Protein AF-0000000066259030 (afdb_homodimer)

Organism: Akkermansia muciniphila (strain ATCC BAA-835 / DSM 22959 / JCM 33894 / BCRC 81048 / CCUG 64013 / CIP 107961 / Muc) (NCBI:txid349741)

Nearest PDB structures (foldseek):
  1vs3-assembly1_B  TM=8.715E-01  e=2.760E-26  Thermus thermophilus HB8
  2nr0-assembly1_B  TM=9.187E-01  e=4.427E-25  Escherichia coli K-12
  2nre-assembly1_A-2  TM=9.167E-01  e=3.529E-23  Escherichia coli K-12
  8q70-assembly1_A-2  TM=9.200E-01  e=1.550E-22  Pyrococcus furiosus
  4j37-assembly1_A  TM=7.284E-01  e=3.907E-19  Homo sapiens

pLDDT: mean 92.56, std 12.37, range [21.77, 98.88]

Secondary structure (DSSP, 8-state):
-EEEEEEEEE--TTSS-SS--TT--SHHHHHHHHHHHHHSS---EEESS-PPTT-EEEEEEEEEEE-TT----GGGHHHHHHTTS-TTEEEEEEEE--TT--TTTT--EEEEEEEEE--SS--GGGTTTSEE--S---HHHHHHHHHTT-EEEE-GGG----S---SSPPTTTTEEEEEEEEEEEETTEEEEEEEES---TTHHHHHHHHHHHHHHTSS-HHHHHHHHHS--TT--------GGGEEEEEEE--TTSS-------/-EEEEEEEEE--TTSS-SS--TT--SHHHHHHHHHHHHHSS---EEESS-PPTT-EEEEEEEEEEE-TT----GGGHHHHHHTTS-TTEEEEEEEE--TT--TTTT--EEEEEEEEE--SS--GGGTTTSEE--S---HHHHHHHHHTT-EEEE-GGG----S---SSPPTTTTEEEEEEEEEEEETTEEEEEEEES---TTHHHHHHHHHHHHHHTSS-HHHHHHHHHS--TT--------GGGEEEEEEE--TTSS-------

Structure (mmCIF, N/CA/C/O backbone):
data_AF-0000000066259030-model_v1
#
loop_
_entity.id
_entity.type
_entity.pdbx_description
1 polymer 'tRNA pseudouridine synthase A'
#
loop_
_atom_site.group_PDB
_atom_site.id
_atom_site.type_symbol
_atom_site.label_atom_id
_atom_site.label_alt_id
_atom_site.label_comp_id
_atom_site.label_asym_id
_atom_site.label_entity_id
_atom_site.label_seq_id
_atom_site.pdbx_PDB_ins_code
_atom_site.Cartn_x
_atom_site.Cartn_y
_atom_site.Cartn_z
_atom_site.occupancy
_atom_site.B_iso_or_equiv
_atom_site.auth_seq_id
_atom_site.auth_comp_id
_atom_site.auth_asym_id
_atom_site.auth_atom_id
_atom_site.pdbx_PDB_model_num
ATOM 1 N N . MET A 1 1 ? -22.547 -32.094 -0.496 1 82.06 1 MET A N 1
ATOM 2 C CA . MET A 1 1 ? -21.719 -30.906 -0.453 1 82.06 1 MET A CA 1
ATOM 3 C C . MET A 1 1 ? -21.609 -30.266 -1.833 1 82.06 1 MET A C 1
ATOM 5 O O . MET A 1 1 ? -21.656 -30.953 -2.85 1 82.06 1 MET A O 1
ATOM 9 N N . THR A 1 2 ? -21.812 -29 -1.878 1 89 2 THR A N 1
ATOM 10 C CA . THR A 1 2 ? 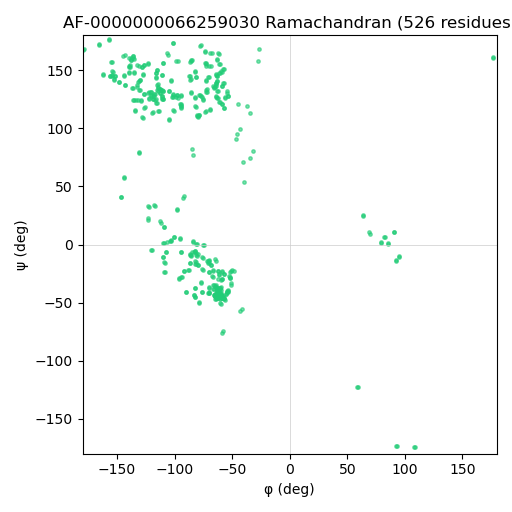-21.734 -28.25 -3.123 1 89 2 THR A CA 1
ATOM 11 C C . THR A 1 2 ? -20.391 -27.562 -3.27 1 89 2 THR A C 1
ATOM 13 O O . THR A 1 2 ? -19.922 -26.891 -2.342 1 89 2 THR A O 1
ATOM 16 N N . ARG A 1 3 ? -19.812 -27.875 -4.445 1 94.19 3 ARG A N 1
ATOM 17 C CA . ARG A 1 3 ? -18.5 -27.297 -4.711 1 94.19 3 ARG A CA 1
ATOM 18 C C . ARG A 1 3 ? -18.625 -25.844 -5.152 1 94.19 3 ARG A C 1
ATOM 20 O O . ARG A 1 3 ? -19.422 -25.516 -6.039 1 94.19 3 ARG A O 1
ATOM 27 N N . ILE A 1 4 ? -17.844 -25.031 -4.457 1 94.5 4 ILE A N 1
ATOM 28 C CA . ILE A 1 4 ? -17.844 -23.609 -4.777 1 94.5 4 ILE A CA 1
ATOM 29 C C . ILE A 1 4 ? -16.438 -23.156 -5.121 1 94.5 4 ILE A C 1
ATOM 31 O O . ILE A 1 4 ? -15.477 -23.484 -4.414 1 94.5 4 ILE A O 1
ATOM 35 N N . ARG A 1 5 ? -16.281 -22.453 -6.246 1 97 5 ARG A N 1
ATOM 36 C CA . ARG A 1 5 ? -15.031 -21.812 -6.633 1 97 5 ARG A CA 1
ATOM 37 C C . ARG A 1 5 ? -15.008 -20.344 -6.18 1 97 5 ARG A C 1
ATOM 39 O O . ARG A 1 5 ? -15.953 -19.594 -6.434 1 97 5 ARG A O 1
ATOM 46 N N . PHE A 1 6 ? -13.961 -20.031 -5.516 1 97.56 6 PHE A N 1
ATOM 47 C CA . PHE A 1 6 ? -13.797 -18.656 -5.027 1 97.56 6 PHE A CA 1
ATOM 48 C C . PHE A 1 6 ? -12.586 -18 -5.676 1 97.56 6 PHE A C 1
ATOM 50 O O . PHE A 1 6 ? -11.617 -18.672 -6.023 1 97.56 6 PHE A O 1
ATOM 57 N N . THR A 1 7 ? -12.656 -16.703 -5.887 1 98.62 7 THR A N 1
ATOM 58 C CA . THR A 1 7 ? -11.5 -15.867 -6.191 1 98.62 7 THR A CA 1
ATOM 59 C C . THR A 1 7 ? -11.18 -14.945 -5.016 1 98.62 7 THR A C 1
ATOM 61 O O . THR A 1 7 ? -12.07 -14.312 -4.453 1 98.62 7 THR A O 1
ATOM 64 N N . ALA A 1 8 ? -9.953 -14.906 -4.648 1 98.62 8 ALA A N 1
ATOM 65 C CA . ALA A 1 8 ? -9.531 -14.086 -3.514 1 98.62 8 ALA A CA 1
ATOM 66 C C . ALA A 1 8 ? -8.375 -13.172 -3.904 1 98.62 8 ALA A C 1
ATOM 68 O O . ALA A 1 8 ? -7.531 -13.531 -4.727 1 98.62 8 ALA A O 1
ATOM 69 N N . ALA A 1 9 ? -8.352 -12.008 -3.316 1 98.81 9 ALA A N 1
ATOM 70 C CA . ALA A 1 9 ? -7.23 -11.078 -3.344 1 98.81 9 ALA A CA 1
ATOM 71 C C . ALA A 1 9 ? -6.652 -10.867 -1.945 1 98.81 9 ALA A C 1
ATOM 73 O O . ALA A 1 9 ? -7.387 -10.898 -0.955 1 98.81 9 ALA A O 1
ATOM 74 N N . TYR A 1 10 ? -5.316 -10.719 -1.88 1 98.81 10 TYR A N 1
ATOM 75 C CA . TYR A 1 10 ? -4.754 -10.453 -0.561 1 98.81 10 TYR A CA 1
ATOM 76 C C . TYR A 1 10 ? -3.41 -9.742 -0.674 1 98.81 10 TYR A C 1
ATOM 78 O O . TYR A 1 10 ? -2.682 -9.93 -1.651 1 98.81 10 TYR A O 1
ATOM 86 N N . ASP A 1 11 ? -3.162 -8.852 0.279 1 98.38 11 ASP A N 1
ATOM 87 C CA . ASP A 1 11 ? -1.823 -8.383 0.627 1 98.38 11 ASP A CA 1
ATOM 88 C C . ASP A 1 11 ? -1.043 -9.461 1.378 1 98.38 11 ASP A C 1
ATOM 90 O O . ASP A 1 11 ? -1.377 -9.797 2.516 1 98.38 11 ASP A O 1
ATOM 94 N N . GLY A 1 12 ? -0.002 -9.945 0.782 1 98.19 12 GLY A N 1
ATOM 95 C CA . GLY A 1 12 ? 0.681 -11.109 1.325 1 98.19 12 GLY A CA 1
ATOM 96 C C . GLY A 1 12 ? 1.656 -10.758 2.436 1 98.19 12 GLY A C 1
ATOM 97 O O . GLY A 1 12 ? 2.145 -11.648 3.139 1 98.19 12 GLY A O 1
ATOM 98 N N . ARG A 1 13 ? 1.907 -9.508 2.752 1 96.69 13 ARG A N 1
ATOM 99 C CA . ARG A 1 13 ? 2.965 -9.055 3.648 1 96.69 13 ARG A CA 1
ATOM 100 C C . ARG A 1 13 ? 2.756 -9.594 5.059 1 96.69 13 ARG A C 1
ATOM 102 O O . ARG A 1 13 ? 3.701 -10.062 5.695 1 96.69 13 ARG A O 1
ATOM 109 N N . PRO A 1 14 ? 1.569 -9.633 5.562 1 96.12 14 PRO A N 1
ATOM 110 C CA . PRO A 1 14 ? 1.389 -10.07 6.945 1 96.12 14 PRO A CA 1
ATOM 111 C C . PRO A 1 14 ? 1.394 -11.594 7.086 1 96.12 14 PRO A C 1
ATOM 113 O O . PRO A 1 14 ? 1.289 -12.117 8.195 1 96.12 14 PRO A O 1
ATOM 116 N N . TYR A 1 15 ? 1.566 -12.328 6 1 97.5 15 TYR A N 1
ATOM 117 C CA . TYR A 1 15 ? 1.278 -13.758 6.066 1 97.5 15 TYR A CA 1
ATOM 118 C C . TYR A 1 15 ? 2.498 -14.578 5.672 1 97.5 15 TYR A C 1
ATOM 120 O O . TYR A 1 15 ? 3.328 -14.125 4.879 1 97.5 15 TYR A O 1
ATOM 128 N N . LEU A 1 16 ? 2.537 -15.812 6.156 1 97.12 16 LEU A N 1
ATOM 129 C CA . LEU A 1 16 ? 3.607 -16.766 5.871 1 97.12 16 LEU A CA 1
ATOM 130 C C . LEU A 1 16 ? 3.262 -17.625 4.664 1 97.12 16 LEU A C 1
ATOM 132 O O . LEU A 1 16 ? 3.383 -18.844 4.715 1 97.12 16 LEU A O 1
ATOM 136 N N . GLY A 1 17 ? 2.676 -16.938 3.611 1 97.12 17 GLY A N 1
ATOM 137 C CA . GLY A 1 17 ? 2.328 -17.641 2.385 1 97.12 17 GLY A CA 1
ATOM 138 C C . GLY A 1 17 ? 0.904 -18.156 2.383 1 97.12 17 GLY A C 1
ATOM 139 O O . GLY A 1 17 ? 0.11 -17.828 3.262 1 97.12 17 GLY A O 1
ATOM 140 N N . TRP A 1 18 ? 0.594 -18.906 1.371 1 97.62 18 TRP A N 1
ATOM 141 C CA . TRP A 1 18 ? -0.749 -19.453 1.191 1 97.62 18 TRP A CA 1
ATOM 142 C C . TRP A 1 18 ? -0.969 -20.656 2.086 1 97.62 18 TRP A C 1
ATOM 144 O O . TRP A 1 18 ? -1.943 -20.719 2.84 1 97.62 18 TRP A O 1
ATOM 154 N N . GLN A 1 19 ? -0.086 -21.609 2.08 1 94.94 19 GLN A N 1
ATOM 155 C CA . GLN A 1 19 ? -0.293 -22.953 2.596 1 94.94 19 GLN A CA 1
ATOM 156 C C . GLN A 1 19 ? -0.338 -22.969 4.121 1 94.94 19 GLN A C 1
ATOM 158 O O . GLN A 1 19 ? 0.537 -22.391 4.773 1 94.94 19 GLN A O 1
ATOM 163 N N . SER A 1 20 ? -1.312 -23.656 4.648 1 95 20 SER A N 1
ATOM 164 C CA . SER A 1 20 ? -1.488 -23.781 6.09 1 95 20 SER A CA 1
ATOM 165 C C . SER A 1 20 ? -0.246 -24.375 6.75 1 95 20 SER A C 1
ATOM 167 O O . SER A 1 20 ? 0.366 -25.297 6.219 1 95 20 SER A O 1
ATOM 169 N N . GLN A 1 21 ? 0.076 -23.812 7.887 1 89.94 21 GLN A N 1
ATOM 170 C CA . GLN A 1 21 ? 1.193 -24.234 8.719 1 89.94 21 GLN A CA 1
ATOM 171 C C . GLN A 1 21 ? 0.814 -24.219 10.195 1 89.94 21 GLN A C 1
ATOM 173 O O . GLN A 1 21 ? -0.16 -23.578 10.586 1 89.94 21 GLN A O 1
ATOM 178 N N . PRO A 1 22 ? 1.352 -24.969 11.125 1 86.56 22 PRO A N 1
ATOM 179 C CA . PRO A 1 22 ? 0.999 -25.031 12.547 1 86.56 22 PRO A CA 1
ATOM 180 C C . PRO A 1 22 ? 0.936 -23.656 13.203 1 86.56 22 PRO A C 1
ATOM 182 O O . PRO A 1 22 ? 0.134 -23.438 14.117 1 86.56 22 PRO A O 1
ATOM 185 N N . GLY A 1 23 ? 1.551 -22.625 12.711 1 85.44 23 GLY A N 1
ATOM 186 C CA . GLY A 1 23 ? 1.569 -21.281 13.289 1 85.44 23 GLY A CA 1
ATOM 187 C C . GLY A 1 23 ? 0.331 -20.484 12.953 1 85.44 23 GLY A C 1
ATOM 188 O O . GLY A 1 23 ? 0.053 -19.469 13.602 1 85.44 23 GLY A O 1
ATOM 189 N N . GLY A 1 24 ? -0.493 -20.969 12.078 1 86.25 24 GLY A N 1
ATOM 190 C CA . GLY A 1 24 ? -1.799 -20.406 11.781 1 86.25 24 GLY A CA 1
ATOM 191 C C . GLY A 1 24 ? -1.724 -19.016 11.195 1 86.25 24 GLY A C 1
ATOM 192 O O . GLY A 1 24 ? -2.654 -18.219 11.352 1 86.25 24 GLY A O 1
ATOM 193 N N . ARG A 1 25 ? -0.693 -18.547 10.562 1 94 25 ARG A N 1
ATOM 194 C CA . ARG A 1 25 ? -0.539 -17.188 10.062 1 94 25 ARG A CA 1
ATOM 195 C C . ARG A 1 25 ? -0.411 -17.172 8.547 1 94 25 ARG A C 1
ATOM 197 O O . ARG A 1 25 ? 0.343 -16.359 7.992 1 94 25 ARG A O 1
ATOM 204 N N . THR A 1 26 ? -1.132 -18.172 7.895 1 98.12 26 THR A N 1
ATOM 205 C CA . THR A 1 26 ? -1.132 -18.219 6.438 1 98.12 26 THR A CA 1
ATOM 206 C C . THR A 1 26 ? -2.469 -17.734 5.879 1 98.12 26 THR A C 1
ATOM 208 O O . THR A 1 26 ? -3.441 -17.594 6.625 1 98.12 26 THR A O 1
ATOM 211 N N . VAL A 1 27 ? -2.52 -17.406 4.621 1 98.5 27 VAL A N 1
ATOM 212 C CA . VAL A 1 27 ? -3.756 -16.969 3.979 1 98.5 27 VAL A CA 1
ATOM 213 C C . VAL A 1 27 ? -4.812 -18.078 4.094 1 98.5 27 VAL A C 1
ATOM 215 O O . VAL A 1 27 ? -5.969 -17.797 4.422 1 98.5 27 VAL A O 1
ATOM 218 N N . GLN A 1 28 ? -4.379 -19.328 3.836 1 98.31 28 GLN A N 1
ATOM 219 C CA . GLN A 1 28 ? -5.281 -20.469 3.936 1 98.31 28 GLN A CA 1
ATOM 220 C C . GLN A 1 28 ? -5.871 -20.578 5.34 1 98.31 28 GLN A C 1
ATOM 222 O O . GLN A 1 28 ? -7.07 -20.812 5.496 1 98.31 28 GLN A O 1
ATOM 227 N N . ASP A 1 29 ? -5.039 -20.453 6.363 1 97.94 29 ASP A N 1
ATOM 228 C CA . ASP A 1 29 ? -5.5 -20.547 7.746 1 97.94 29 ASP A CA 1
ATOM 229 C C . ASP A 1 29 ? -6.598 -19.516 8.023 1 97.94 29 ASP A C 1
ATOM 231 O O . ASP A 1 29 ? -7.625 -19.844 8.625 1 97.94 29 ASP A O 1
ATOM 235 N N . VAL A 1 30 ? -6.363 -18.312 7.59 1 97.94 30 VAL A N 1
ATOM 236 C CA . VAL A 1 30 ? -7.305 -17.219 7.836 1 97.94 30 VAL A CA 1
ATOM 237 C C . VAL A 1 30 ? -8.617 -17.5 7.098 1 97.94 30 VAL A C 1
ATOM 239 O O . VAL A 1 30 ? -9.695 -17.328 7.664 1 97.94 30 VAL A O 1
ATOM 242 N N . LEU A 1 31 ? -8.547 -17.953 5.879 1 98 31 LEU A N 1
ATOM 243 C CA . LEU A 1 31 ? -9.734 -18.266 5.086 1 98 31 LEU A CA 1
ATOM 244 C C . LEU A 1 31 ? -10.516 -19.422 5.711 1 98 31 LEU A C 1
ATOM 246 O O . LEU A 1 31 ? -11.734 -19.344 5.848 1 98 31 LEU A O 1
ATOM 250 N N . GLU A 1 32 ? -9.82 -20.453 6.074 1 97.38 32 GLU A N 1
ATOM 251 C CA . GLU A 1 32 ? -10.492 -21.625 6.656 1 97.38 32 GLU A CA 1
ATOM 252 C C . GLU A 1 32 ? -11.18 -21.25 7.969 1 97.38 32 GLU A C 1
ATOM 254 O O . GLU A 1 32 ? -12.258 -21.766 8.273 1 97.38 32 GLU A O 1
ATOM 259 N N . ARG A 1 33 ? -10.578 -20.422 8.727 1 96.5 33 ARG A N 1
ATOM 260 C CA . ARG A 1 33 ? -11.227 -19.953 9.945 1 96.5 33 ARG A CA 1
ATOM 261 C C . ARG A 1 33 ? -12.531 -19.219 9.617 1 96.5 33 ARG A C 1
ATOM 263 O O . ARG A 1 33 ? -13.531 -19.391 10.312 1 96.5 33 ARG A O 1
ATOM 270 N N . ALA A 1 34 ? -12.453 -18.391 8.594 1 96.19 34 ALA A N 1
ATOM 271 C CA . ALA A 1 34 ? -13.664 -17.672 8.18 1 96.19 34 ALA A CA 1
ATOM 272 C C . ALA A 1 34 ? -14.758 -18.656 7.758 1 96.19 34 ALA A C 1
ATOM 274 O O . ALA A 1 34 ? -15.922 -18.484 8.125 1 96.19 34 ALA A O 1
ATOM 275 N N . PHE A 1 35 ? -14.414 -19.688 7.008 1 93.88 35 PHE A N 1
ATOM 276 C CA . PHE A 1 35 ? -15.367 -20.703 6.57 1 93.88 35 PHE A CA 1
ATOM 277 C C . PHE A 1 35 ? -15.938 -21.469 7.758 1 93.88 35 PHE A C 1
ATOM 279 O O . PHE A 1 35 ? -17.141 -21.734 7.82 1 93.88 35 PHE A O 1
ATOM 286 N N . SER A 1 36 ? -15.031 -21.812 8.625 1 92.88 36 SER A N 1
ATOM 287 C CA . SER A 1 36 ? -15.469 -22.547 9.805 1 92.88 36 SER A CA 1
ATOM 288 C C . SER A 1 36 ? -16.469 -21.75 10.625 1 92.88 36 SER A C 1
ATOM 290 O O . SER A 1 36 ? -17.438 -22.297 11.156 1 92.88 36 SER A O 1
ATOM 292 N N . GLY A 1 37 ? -16.25 -20.469 10.711 1 90.94 37 GLY A N 1
ATOM 293 C CA . GLY A 1 37 ? -17.203 -19.594 11.383 1 90.94 37 GLY A CA 1
ATOM 294 C C . GLY A 1 37 ? -18.547 -19.531 10.695 1 90.94 37 GLY A C 1
ATOM 295 O O . GLY A 1 37 ? -19.578 -19.484 11.359 1 90.94 37 GLY A O 1
ATOM 296 N N . LEU A 1 38 ? -18.531 -19.562 9.445 1 88.44 38 LEU A N 1
ATOM 297 C CA . LEU A 1 38 ? -19.75 -19.469 8.656 1 88.44 38 LEU A CA 1
ATOM 298 C C . LEU A 1 38 ? -20.516 -20.781 8.672 1 88.44 38 LEU A C 1
ATOM 300 O O . LEU A 1 38 ? -21.75 -20.797 8.781 1 88.44 38 LEU A O 1
ATOM 304 N N . PHE A 1 39 ? -19.766 -21.906 8.578 1 86 39 PHE A N 1
ATOM 305 C CA . PHE A 1 39 ? -20.406 -23.219 8.445 1 86 39 PHE A CA 1
ATOM 306 C C . PHE A 1 39 ? -20.625 -23.844 9.812 1 86 39 PHE A C 1
ATOM 308 O O . PHE A 1 39 ? -21.438 -24.766 9.953 1 86 39 PHE A O 1
ATOM 315 N N . GLY A 1 40 ? -19.906 -23.469 10.805 1 87 40 GLY A N 1
ATOM 316 C CA . GLY A 1 40 ? -19.953 -24.078 12.117 1 87 40 GLY A CA 1
ATOM 317 C C . GLY A 1 40 ? -19.172 -25.391 12.195 1 87 40 GLY A C 1
ATOM 318 O O . GLY A 1 40 ? -19.25 -26.109 13.195 1 87 40 GLY A O 1
ATOM 319 N N . THR A 1 41 ? -18.562 -25.734 11.109 1 87.81 41 THR A N 1
ATOM 320 C CA . THR A 1 41 ? -17.719 -26.938 11.016 1 87.81 41 THR A CA 1
ATOM 321 C C . THR A 1 41 ? -16.438 -26.625 10.266 1 87.81 41 THR A C 1
ATOM 323 O O . THR A 1 41 ? -16.344 -25.625 9.539 1 87.81 41 THR A O 1
ATOM 326 N N . THR A 1 42 ? -15.531 -27.484 10.508 1 90.5 42 THR A N 1
ATOM 327 C CA . THR A 1 42 ? -14.258 -27.312 9.828 1 90.5 42 THR A CA 1
ATOM 328 C C . THR A 1 42 ? -14.422 -27.438 8.32 1 90.5 42 THR A C 1
ATOM 330 O O . THR A 1 42 ? -15.211 -28.25 7.844 1 90.5 42 THR A O 1
ATOM 333 N N . CYS A 1 43 ? -13.742 -26.625 7.531 1 91.44 43 CYS A N 1
ATOM 334 C CA . CYS A 1 43 ? -13.781 -26.625 6.074 1 91.44 43 CYS A CA 1
ATOM 335 C C . CYS A 1 43 ? -12.383 -26.531 5.484 1 91.44 43 CYS A C 1
ATOM 337 O O . CYS A 1 43 ? -11.648 -25.578 5.758 1 91.44 43 CYS A O 1
ATOM 339 N N . ARG A 1 44 ? -12.016 -27.562 4.816 1 94.06 44 ARG A N 1
ATOM 340 C CA . ARG A 1 44 ? -10.727 -27.531 4.125 1 94.06 44 ARG A CA 1
ATOM 341 C C . ARG A 1 44 ? -10.859 -26.891 2.748 1 94.06 44 ARG A C 1
ATOM 343 O O . ARG A 1 44 ? -11.789 -27.203 2 1 94.06 44 ARG A O 1
ATOM 350 N N . ILE A 1 45 ? -9.977 -25.953 2.449 1 97.12 45 ILE A N 1
ATOM 351 C CA . ILE A 1 45 ? -10.008 -25.328 1.13 1 97.12 45 ILE A CA 1
ATOM 352 C C . ILE A 1 45 ? -8.789 -25.766 0.322 1 97.12 45 ILE A C 1
ATOM 354 O O . ILE A 1 45 ? -7.785 -26.203 0.888 1 97.12 45 ILE A O 1
ATOM 358 N N . HIS A 1 46 ? -8.898 -25.703 -0.96 1 97.56 46 HIS A N 1
ATOM 359 C CA . HIS A 1 46 ? -7.836 -26.094 -1.879 1 97.56 46 HIS A CA 1
ATOM 360 C C . HIS A 1 46 ? -7.523 -24.969 -2.861 1 97.56 46 HIS A C 1
ATOM 362 O O . HIS A 1 46 ? -8.383 -24.578 -3.658 1 97.56 46 HIS A O 1
ATOM 368 N N . GLY A 1 47 ? -6.348 -24.469 -2.822 1 98 47 GLY A N 1
ATOM 369 C CA . GLY A 1 47 ? -5.941 -23.375 -3.684 1 98 47 GLY A CA 1
ATOM 370 C C . GLY A 1 47 ? -5.441 -23.844 -5.039 1 98 47 GLY A C 1
ATOM 371 O O . GLY A 1 47 ? -5.062 -25 -5.207 1 98 47 GLY A O 1
ATOM 372 N N . SER A 1 48 ? -5.508 -22.906 -5.988 1 98 48 SER A N 1
ATOM 373 C CA . SER A 1 48 ? -4.992 -23.203 -7.32 1 98 48 SER A CA 1
ATOM 374 C C . SER A 1 48 ? -3.471 -23.297 -7.316 1 98 48 SER A C 1
ATOM 376 O O . SER A 1 48 ? -2.879 -23.859 -8.242 1 98 48 SER A O 1
ATOM 378 N N . GLY A 1 49 ? -2.881 -22.703 -6.402 1 95 49 GLY A N 1
ATOM 379 C CA . GLY A 1 49 ? -1.441 -22.672 -6.203 1 95 49 GLY A CA 1
ATOM 380 C C . GLY A 1 49 ? -1.04 -22.156 -4.832 1 95 49 GLY A C 1
ATOM 381 O O . GLY A 1 49 ? -1.893 -21.734 -4.047 1 95 49 GLY A O 1
ATOM 382 N N . ARG A 1 50 ? 0.205 -22.234 -4.527 1 94.31 50 ARG A N 1
ATOM 383 C CA . ARG A 1 50 ? 0.75 -21.797 -3.246 1 94.31 50 ARG A CA 1
ATOM 384 C C . ARG A 1 50 ? 1.689 -20.609 -3.43 1 94.31 50 ARG A C 1
ATOM 386 O O . ARG A 1 50 ? 2.701 -20.719 -4.125 1 94.31 50 ARG A O 1
ATOM 393 N N . THR A 1 51 ? 1.311 -19.5 -2.896 1 97.19 51 THR A N 1
ATOM 394 C CA . THR A 1 51 ? 2.203 -18.344 -2.916 1 97.19 51 THR A CA 1
ATOM 395 C C . THR A 1 51 ? 3.143 -18.359 -1.714 1 97.19 51 THR A C 1
ATOM 397 O O . THR A 1 51 ? 2.746 -18.766 -0.616 1 97.19 51 THR A O 1
ATOM 400 N N . ASP A 1 52 ? 4.375 -17.906 -1.895 1 96.25 52 ASP A N 1
ATOM 401 C CA . ASP A 1 52 ? 5.363 -17.797 -0.826 1 96.25 52 ASP A CA 1
ATOM 402 C C . ASP A 1 52 ? 4.969 -16.734 0.187 1 96.25 52 ASP A C 1
ATOM 404 O O . ASP A 1 52 ? 4.082 -15.914 -0.076 1 96.25 52 ASP A O 1
ATOM 408 N N . ALA A 1 53 ? 5.66 -16.828 1.341 1 96.94 53 ALA A N 1
ATOM 409 C CA . ALA A 1 53 ? 5.523 -15.758 2.322 1 96.94 53 ALA A CA 1
ATOM 410 C C . ALA A 1 53 ? 5.82 -14.398 1.692 1 96.94 53 ALA A C 1
ATOM 412 O O . ALA A 1 53 ? 6.828 -14.234 1 1 96.94 53 ALA A O 1
ATOM 413 N N . GLY A 1 5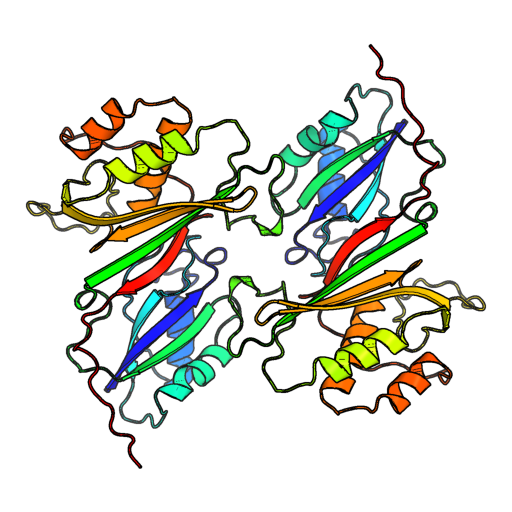4 ? 4.879 -13.492 1.879 1 97.69 54 GLY A N 1
ATOM 414 C CA . GLY A 1 54 ? 5.098 -12.133 1.407 1 97.69 54 GLY A CA 1
ATOM 415 C C . GLY A 1 54 ? 4.566 -11.898 0.006 1 97.69 54 GLY A C 1
ATOM 416 O O . GLY A 1 54 ? 4.477 -10.75 -0.444 1 97.69 54 GLY A O 1
ATOM 417 N N . VAL A 1 55 ? 4.223 -12.969 -0.729 1 98.75 55 VAL A N 1
ATOM 418 C CA . VAL A 1 55 ? 3.721 -12.836 -2.092 1 98.75 55 VAL A CA 1
ATOM 419 C C . VAL A 1 55 ? 2.232 -12.492 -2.061 1 98.75 55 VAL A C 1
ATOM 421 O O . VAL A 1 55 ? 1.496 -12.984 -1.198 1 98.75 55 VAL A O 1
ATOM 424 N N . HIS A 1 56 ? 1.801 -11.688 -2.967 1 98.81 56 HIS A N 1
ATOM 425 C CA . HIS A 1 56 ? 0.447 -11.141 -3.01 1 98.81 56 HIS A CA 1
ATOM 426 C C . HIS A 1 56 ? -0.409 -11.875 -4.035 1 98.81 56 HIS A C 1
ATOM 428 O O . HIS A 1 56 ? 0.096 -12.719 -4.785 1 98.81 56 HIS A O 1
ATOM 434 N N . ALA A 1 57 ? -1.704 -11.523 -4.031 1 98.88 57 ALA A N 1
ATOM 435 C CA . ALA A 1 57 ? -2.586 -12.023 -5.078 1 98.88 57 ALA A CA 1
ATOM 436 C C . ALA A 1 57 ? -3.75 -11.07 -5.324 1 98.88 57 ALA A C 1
ATOM 438 O O . ALA A 1 57 ? -4.297 -10.492 -4.383 1 98.88 57 ALA A O 1
ATOM 439 N N . LEU A 1 58 ? -4.109 -10.922 -6.547 1 98.5 58 LEU A N 1
ATOM 440 C CA . LEU A 1 58 ? -5.348 -10.258 -6.93 1 98.5 58 LEU A CA 1
ATOM 441 C C . LEU A 1 58 ? -6.367 -11.258 -7.461 1 98.5 58 LEU A C 1
ATOM 443 O O . LEU A 1 58 ? -7.562 -10.953 -7.539 1 98.5 58 LEU A O 1
ATOM 447 N N . GLY A 1 59 ? -5.836 -12.477 -7.789 1 98.56 59 GLY A N 1
ATOM 448 C CA . GLY A 1 59 ? -6.734 -13.453 -8.383 1 98.56 59 GLY A CA 1
ATOM 449 C C . GLY A 1 59 ? -6.402 -14.883 -7.996 1 98.56 59 GLY A C 1
ATOM 450 O O . GLY A 1 59 ? -6.336 -15.766 -8.852 1 98.56 59 GLY A O 1
ATOM 451 N N . GLN A 1 60 ? -6.066 -15.133 -6.77 1 98.81 60 GLN A N 1
ATOM 452 C CA . GLN A 1 60 ? -5.953 -16.516 -6.301 1 98.81 60 GLN A CA 1
ATOM 453 C C . GLN A 1 60 ? -7.305 -17.219 -6.348 1 98.81 60 GLN A C 1
ATOM 455 O O . GLN A 1 60 ? -8.336 -16.625 -6.039 1 98.81 60 GLN A O 1
ATOM 460 N N . VAL A 1 61 ? -7.309 -18.438 -6.812 1 98.75 61 VAL A N 1
ATOM 461 C CA . VAL A 1 61 ? -8.547 -19.219 -6.855 1 98.75 61 VAL A CA 1
ATOM 462 C C . VAL A 1 61 ? -8.445 -20.406 -5.906 1 98.75 61 VAL A C 1
ATOM 464 O O . VAL A 1 61 ? -7.391 -21.047 -5.812 1 98.75 61 VAL A O 1
ATOM 467 N N . PHE A 1 62 ? -9.461 -20.641 -5.246 1 98.56 62 PHE A N 1
ATOM 468 C CA . PHE A 1 62 ? -9.57 -21.844 -4.422 1 98.56 62 PHE A CA 1
ATOM 469 C C . PHE A 1 62 ? -11 -22.375 -4.434 1 98.56 62 PHE A C 1
ATOM 471 O O . PHE A 1 62 ? -11.914 -21.719 -4.938 1 98.56 62 PHE A O 1
ATOM 478 N N . HIS A 1 63 ? -11.148 -23.609 -4.043 1 97.38 63 HIS A N 1
ATOM 479 C CA . HIS A 1 63 ? -12.5 -24.156 -3.918 1 97.38 63 HIS A CA 1
ATOM 480 C C . HIS A 1 63 ? -12.727 -24.75 -2.533 1 97.38 63 HIS A C 1
ATOM 482 O O . HIS A 1 63 ? -11.773 -25.062 -1.819 1 97.38 63 HIS A O 1
ATOM 488 N N . ALA A 1 64 ? -13.898 -24.766 -2.195 1 95.31 64 ALA A N 1
ATOM 489 C CA . ALA A 1 64 ? -14.391 -25.359 -0.954 1 95.31 64 ALA A CA 1
ATOM 490 C C . ALA A 1 64 ? -15.703 -26.094 -1.183 1 95.31 64 ALA A C 1
ATOM 492 O O . ALA A 1 64 ? -16.422 -25.828 -2.152 1 95.31 64 ALA A O 1
ATOM 493 N N . ASP A 1 65 ? -15.898 -27.047 -0.346 1 92.75 65 ASP A N 1
ATOM 494 C CA . ASP A 1 65 ? -17.172 -27.766 -0.358 1 92.75 65 ASP A CA 1
ATOM 495 C C . ASP A 1 65 ? -18.094 -27.266 0.764 1 92.75 65 ASP A C 1
ATOM 497 O O . ASP A 1 65 ? -17.75 -27.391 1.943 1 92.75 65 ASP A O 1
ATOM 501 N N . ALA A 1 66 ? -19.156 -26.688 0.314 1 87.75 66 ALA A N 1
ATOM 502 C CA . ALA A 1 66 ? -20.109 -26.172 1.291 1 87.75 66 ALA A CA 1
ATOM 503 C C . ALA A 1 66 ? -21.094 -27.266 1.722 1 87.75 66 ALA A C 1
ATOM 505 O O . ALA A 1 66 ? -21.516 -28.078 0.901 1 87.75 66 ALA A O 1
ATOM 506 N N . PRO A 1 67 ? -21.391 -27.188 3.039 1 85.06 67 PRO A N 1
ATOM 507 C CA . PRO A 1 67 ? -22.422 -28.125 3.473 1 85.06 67 PRO A CA 1
ATOM 508 C C . PRO A 1 67 ? -23.766 -27.906 2.756 1 85.06 67 PRO A C 1
ATOM 510 O O . PRO A 1 67 ? -24.094 -26.781 2.395 1 85.06 67 PRO A O 1
ATOM 513 N N . ASP A 1 68 ? -24.516 -28.969 2.535 1 78.06 68 ASP A N 1
ATOM 514 C CA . ASP A 1 68 ? -25.781 -28.938 1.813 1 78.06 68 ASP A CA 1
ATOM 515 C C . ASP A 1 68 ? -26.828 -28.109 2.564 1 78.06 68 ASP A C 1
ATOM 517 O O . ASP A 1 68 ? -27.828 -27.672 1.982 1 78.06 68 ASP A O 1
ATOM 521 N N . THR A 1 69 ? -26.594 -27.797 3.707 1 74.75 69 THR A N 1
ATOM 522 C CA . THR A 1 69 ? -27.562 -27.078 4.527 1 74.75 69 THR A CA 1
ATOM 523 C C . THR A 1 69 ? -27.516 -25.578 4.219 1 74.75 69 THR A C 1
ATOM 525 O O . THR A 1 69 ? -28.422 -24.844 4.59 1 74.75 69 THR A O 1
ATOM 528 N N . HIS A 1 70 ? -26.531 -25.25 3.424 1 72.69 70 HIS A N 1
ATOM 529 C CA . HIS A 1 70 ? -26.422 -23.812 3.203 1 72.69 70 HIS A CA 1
ATOM 530 C C . HIS A 1 70 ? -27.391 -23.344 2.133 1 72.69 70 HIS A C 1
ATOM 532 O O . HIS A 1 70 ? -27.766 -24.109 1.237 1 72.69 70 HIS A O 1
ATOM 538 N N . ARG A 1 71 ? -27.875 -22.156 2.221 1 75.75 71 ARG A N 1
ATOM 539 C CA . ARG A 1 71 ? -28.797 -21.578 1.246 1 75.75 71 ARG A CA 1
ATOM 540 C C . ARG A 1 71 ? -28.234 -20.281 0.683 1 75.75 71 ARG A C 1
ATOM 542 O O . ARG A 1 71 ? -28.984 -19.438 0.183 1 75.75 71 ARG A O 1
ATOM 549 N N . ILE A 1 72 ? -26.938 -20.156 0.775 1 80.19 72 ILE A N 1
ATOM 550 C CA . ILE A 1 72 ? -26.359 -18.875 0.36 1 80.19 72 ILE A CA 1
ATOM 551 C C . ILE A 1 72 ? -26.188 -18.859 -1.156 1 80.19 72 ILE A C 1
ATOM 553 O O . ILE A 1 72 ? -25.531 -19.75 -1.72 1 80.19 72 ILE A O 1
ATOM 557 N N . PRO A 1 73 ? -26.875 -17.906 -1.786 1 84.25 73 PRO A N 1
ATOM 558 C CA . PRO A 1 73 ? -26.594 -17.734 -3.211 1 84.25 73 PRO A CA 1
ATOM 559 C C . PRO A 1 73 ? -25.125 -17.375 -3.475 1 84.25 73 PRO A C 1
ATOM 561 O O . PRO A 1 73 ? -24.484 -16.734 -2.637 1 84.25 73 PRO A O 1
ATOM 564 N N . ALA A 1 74 ? -24.641 -17.828 -4.672 1 80.81 74 ALA A N 1
ATOM 565 C CA . ALA A 1 74 ? -23.219 -17.703 -5.004 1 80.81 74 ALA A CA 1
ATOM 566 C C . ALA A 1 74 ? -22.75 -16.25 -4.871 1 80.81 74 ALA A C 1
ATOM 568 O O . ALA A 1 74 ? -21.656 -15.992 -4.355 1 80.81 74 ALA A O 1
ATOM 569 N N . ASP A 1 75 ? -23.562 -15.328 -5.312 1 85.94 75 ASP A N 1
ATOM 570 C CA . ASP A 1 75 ? -23.156 -13.922 -5.395 1 85.94 75 ASP A CA 1
ATOM 571 C C . ASP A 1 75 ? -23.141 -13.273 -4.012 1 85.94 75 ASP A C 1
ATOM 573 O O . ASP A 1 75 ? -22.719 -12.125 -3.865 1 85.94 75 ASP A O 1
ATOM 577 N N . LYS A 1 76 ? -23.484 -14.039 -3.004 1 91.38 76 LYS A N 1
ATOM 578 C CA . LYS A 1 76 ? -23.516 -13.484 -1.653 1 91.38 76 LYS A CA 1
ATOM 579 C C . LYS A 1 76 ? -22.359 -13.992 -0.812 1 91.38 76 LYS A C 1
ATOM 581 O O . LYS A 1 76 ? -22.109 -13.492 0.289 1 91.38 76 LYS A O 1
ATOM 586 N N . TRP A 1 77 ? -21.625 -14.922 -1.393 1 91.62 77 TRP A N 1
ATOM 587 C CA . TRP A 1 77 ? -20.531 -15.531 -0.652 1 91.62 77 TRP A CA 1
ATOM 588 C C . TRP A 1 77 ? -19.453 -14.492 -0.324 1 91.62 77 TRP A C 1
ATOM 590 O O . TRP A 1 77 ? -18.969 -14.438 0.805 1 91.62 77 TRP A O 1
ATOM 600 N N . PRO A 1 78 ? -19.141 -13.648 -1.275 1 95.44 78 PRO A N 1
ATOM 601 C CA . PRO A 1 78 ? -18.109 -12.648 -0.96 1 95.44 78 PRO A CA 1
ATOM 602 C C . PRO A 1 78 ? -18.5 -11.773 0.229 1 95.44 78 PRO A C 1
ATOM 604 O O . PRO A 1 78 ? -17.688 -11.562 1.135 1 95.44 78 PRO A O 1
ATOM 607 N N . ALA A 1 79 ? -19.688 -11.344 0.24 1 94.25 79 ALA A N 1
ATOM 608 C CA . ALA A 1 79 ? -20.141 -10.5 1.345 1 94.25 79 ALA A CA 1
ATOM 609 C C . ALA A 1 79 ? -20.109 -11.266 2.666 1 94.25 79 ALA A C 1
ATOM 611 O O . ALA A 1 79 ? -19.656 -10.742 3.682 1 94.25 79 ALA A O 1
ATOM 612 N N . ALA A 1 80 ? -20.594 -12.469 2.621 1 93.75 80 ALA A N 1
ATOM 613 C CA . ALA A 1 80 ? -20.672 -13.297 3.82 1 93.75 80 ALA A CA 1
ATOM 614 C C . ALA A 1 80 ? -19.281 -13.562 4.402 1 93.75 80 ALA A C 1
ATOM 616 O O . ALA A 1 80 ? -19.094 -13.508 5.617 1 93.75 80 ALA A O 1
ATOM 617 N N . LEU A 1 81 ? -18.328 -13.82 3.576 1 95.94 81 LEU A N 1
ATOM 618 C CA . LEU A 1 81 ? -17 -14.172 4.031 1 95.94 81 LEU A CA 1
ATOM 619 C C . LEU A 1 81 ? -16.188 -12.922 4.383 1 95.94 81 LEU A C 1
ATOM 621 O O . LEU A 1 81 ? -15.43 -12.914 5.352 1 95.94 81 LEU A O 1
ATOM 625 N N . ASN A 1 82 ? -16.344 -11.875 3.643 1 97.19 82 ASN A N 1
ATOM 626 C CA . ASN A 1 82 ? -15.531 -10.68 3.809 1 97.19 82 ASN A CA 1
ATOM 627 C C . ASN A 1 82 ? -15.812 -9.992 5.141 1 97.19 82 ASN A C 1
ATOM 629 O O . ASN A 1 82 ? -14.977 -9.242 5.648 1 97.19 82 ASN A O 1
ATOM 633 N N . THR A 1 83 ? -16.922 -10.211 5.73 1 95 83 THR A N 1
ATOM 634 C CA . THR A 1 83 ? -17.203 -9.68 7.059 1 95 83 THR A CA 1
ATOM 635 C C . THR A 1 83 ? -16.375 -10.391 8.117 1 95 83 THR A C 1
ATOM 637 O O . THR A 1 83 ? -16.25 -9.906 9.242 1 95 83 THR A O 1
ATOM 640 N N . ARG A 1 84 ? -15.836 -11.508 7.762 1 96.06 84 ARG A N 1
ATOM 641 C CA . ARG A 1 84 ? -15.086 -12.328 8.703 1 96.06 84 ARG A CA 1
ATOM 642 C C . ARG A 1 84 ? -13.594 -12.312 8.383 1 96.06 84 ARG A C 1
ATOM 644 O O . ARG A 1 84 ? -12.805 -13.008 9.031 1 96.06 84 ARG A O 1
ATOM 651 N N . LEU A 1 85 ? -13.266 -11.617 7.43 1 98 85 LEU A N 1
ATOM 652 C CA . LEU A 1 85 ? -11.875 -11.578 6.977 1 98 85 LEU A CA 1
ATOM 653 C C . LEU A 1 85 ? -11.25 -10.219 7.27 1 98 85 LEU A C 1
ATOM 655 O O . LEU A 1 85 ? -11.93 -9.195 7.25 1 98 85 LEU A O 1
ATOM 659 N N . PRO A 1 86 ? -9.93 -10.25 7.582 1 97.38 86 PRO A N 1
ATOM 660 C CA . PRO A 1 86 ? -9.258 -8.945 7.633 1 97.38 86 PRO A CA 1
ATOM 661 C C . PRO A 1 86 ? -9.281 -8.219 6.293 1 97.38 86 PRO A C 1
ATOM 663 O O . PRO A 1 86 ? -9.484 -8.844 5.246 1 97.38 86 PRO A O 1
ATOM 666 N N . ARG A 1 87 ? -9 -6.918 6.312 1 97.19 87 ARG A N 1
ATOM 667 C CA . ARG A 1 87 ? -9.086 -6.09 5.113 1 97.19 87 ARG A CA 1
ATOM 668 C C . ARG A 1 87 ? -7.969 -6.441 4.133 1 97.19 87 ARG A C 1
ATOM 670 O O . ARG A 1 87 ? -8.031 -6.066 2.959 1 97.19 87 ARG A O 1
ATOM 677 N N . THR A 1 88 ? -6.996 -7.168 4.586 1 98.12 88 THR A N 1
ATOM 678 C CA . THR A 1 88 ? -5.859 -7.527 3.748 1 98.12 88 THR A CA 1
ATOM 679 C C . THR A 1 88 ? -6.16 -8.789 2.943 1 98.12 88 THR A C 1
ATOM 681 O O . THR A 1 88 ? -5.359 -9.203 2.1 1 98.12 88 THR A O 1
ATOM 684 N N . ILE A 1 89 ? -7.223 -9.484 3.199 1 98.69 89 ILE A N 1
ATOM 685 C CA . ILE A 1 89 ? -7.719 -10.609 2.422 1 98.69 89 ILE A CA 1
ATOM 686 C C . ILE A 1 89 ? -9.18 -10.375 2.035 1 98.69 89 ILE A C 1
ATOM 688 O O . ILE A 1 89 ? -10.008 -10.07 2.891 1 98.69 89 ILE A O 1
ATOM 692 N N . ARG A 1 90 ? -9.5 -10.523 0.765 1 98.62 90 ARG A N 1
ATOM 693 C CA . ARG A 1 90 ? -10.859 -10.305 0.281 1 98.62 90 ARG A CA 1
ATOM 694 C C . ARG A 1 90 ? -11.281 -11.398 -0.695 1 98.62 90 ARG A C 1
ATOM 696 O O . ARG A 1 90 ? -10.5 -11.797 -1.558 1 98.62 90 ARG A O 1
ATOM 703 N N . ILE A 1 91 ? -12.477 -11.883 -0.503 1 98.38 91 ILE A N 1
ATOM 704 C CA . ILE A 1 91 ? -13.125 -12.672 -1.541 1 98.38 91 ILE A CA 1
ATOM 705 C C . ILE A 1 91 ? -13.766 -11.75 -2.57 1 98.38 91 ILE A C 1
ATOM 707 O O . ILE A 1 91 ? -14.562 -10.875 -2.219 1 98.38 91 ILE A O 1
ATOM 711 N N . THR A 1 92 ? -13.445 -11.961 -3.803 1 98 92 THR A N 1
ATOM 712 C CA . THR A 1 92 ? -13.93 -11.023 -4.816 1 98 92 THR A CA 1
ATOM 713 C C . THR A 1 92 ? -14.992 -11.68 -5.688 1 98 92 THR A C 1
ATOM 715 O O . THR A 1 92 ? -15.773 -10.992 -6.352 1 98 92 THR A O 1
ATOM 718 N N . HIS A 1 93 ? -14.992 -12.992 -5.777 1 97.19 93 HIS A N 1
ATOM 719 C CA . HIS A 1 93 ? -15.945 -13.711 -6.613 1 97.19 93 HIS A CA 1
ATOM 720 C C . HIS A 1 93 ? -16.188 -15.117 -6.078 1 97.19 93 HIS A C 1
ATOM 722 O O . HIS A 1 93 ? -15.312 -15.711 -5.441 1 97.19 93 HIS A O 1
ATOM 728 N N . ALA A 1 94 ? -17.375 -15.617 -6.285 1 96.44 94 ALA A N 1
ATOM 729 C CA . ALA A 1 94 ? -17.734 -17 -5.969 1 96.44 94 ALA A CA 1
ATOM 730 C C . ALA A 1 94 ? -18.703 -17.562 -7 1 96.44 94 ALA A C 1
ATOM 732 O O . ALA A 1 94 ? -19.578 -16.844 -7.504 1 96.44 94 ALA A O 1
ATOM 733 N N . GLU A 1 95 ? -18.562 -18.797 -7.27 1 94.94 95 GLU A N 1
ATOM 734 C CA . GLU A 1 95 ? -19.5 -19.469 -8.172 1 94.94 95 GLU A CA 1
ATOM 735 C C . GLU A 1 95 ? -19.578 -20.969 -7.891 1 94.94 95 GLU A C 1
ATOM 737 O O . GLU A 1 95 ? -18.578 -21.578 -7.512 1 94.94 95 GLU A O 1
ATOM 742 N N . TYR A 1 96 ? -20.75 -21.516 -8.055 1 93.5 96 TYR A N 1
ATOM 743 C CA . TYR A 1 96 ? -20.891 -22.953 -7.961 1 93.5 96 TYR A CA 1
ATOM 744 C C . TYR A 1 96 ? -20.297 -23.641 -9.18 1 93.5 96 TYR A C 1
ATOM 746 O O . TYR A 1 96 ? -20.438 -23.172 -10.305 1 93.5 96 TYR A O 1
ATOM 754 N N . VAL A 1 97 ? -19.656 -24.766 -8.969 1 94.12 97 VAL A N 1
ATOM 755 C CA . VAL A 1 97 ? -18.969 -25.484 -10.039 1 94.12 97 VAL A CA 1
ATOM 756 C C . VAL A 1 97 ? -19.266 -26.984 -9.922 1 94.12 97 VAL A C 1
ATOM 758 O O . VAL A 1 97 ? -19.75 -27.453 -8.891 1 94.12 97 VAL A O 1
ATOM 761 N N . PRO A 1 98 ? -19.047 -27.766 -10.992 1 93.69 98 PRO A N 1
ATOM 762 C CA . PRO A 1 98 ? -19.25 -29.203 -10.922 1 93.69 98 PRO A CA 1
ATOM 763 C C . PRO A 1 98 ? -18.406 -29.875 -9.836 1 93.69 98 PRO A C 1
ATOM 765 O O . PRO A 1 98 ? -17.312 -29.391 -9.516 1 93.69 98 PRO A O 1
ATOM 768 N N . PRO A 1 99 ? -18.891 -30.969 -9.289 1 92.94 99 PRO A N 1
ATOM 769 C CA . PRO A 1 99 ? -18.172 -31.656 -8.203 1 92.94 99 PRO A CA 1
ATOM 770 C C . PRO A 1 99 ? -16.766 -32.094 -8.602 1 92.94 99 PRO A C 1
ATOM 772 O O . PRO A 1 99 ? -15.906 -32.25 -7.742 1 92.94 99 PRO A O 1
ATOM 775 N N . GLY A 1 100 ? -16.531 -32.25 -9.852 1 94.19 100 GLY A N 1
ATOM 776 C CA . GLY A 1 100 ? -15.242 -32.719 -10.336 1 94.19 100 GLY A CA 1
ATOM 777 C C . GLY A 1 100 ? -14.234 -31.578 -10.484 1 94.19 100 GLY A C 1
ATOM 778 O O . GLY A 1 100 ? -13.055 -31.828 -10.727 1 94.19 100 GLY A O 1
ATOM 779 N N . PHE A 1 101 ? -14.719 -30.375 -10.289 1 96.06 101 PHE A N 1
ATOM 780 C CA . PHE A 1 101 ? -13.836 -29.219 -10.391 1 96.06 101 PHE A CA 1
ATOM 781 C C . PHE A 1 101 ? -12.781 -29.25 -9.289 1 96.06 101 PHE A C 1
ATOM 783 O O . PHE A 1 101 ? -13.102 -29.5 -8.125 1 96.06 101 PHE A O 1
ATOM 790 N N . HIS A 1 102 ? -11.523 -28.969 -9.617 1 97.62 102 HIS A N 1
ATOM 791 C CA . HIS A 1 102 ? -10.43 -28.781 -8.672 1 97.62 102 HIS A CA 1
ATOM 792 C C . HIS A 1 102 ? -9.617 -27.531 -9.016 1 97.62 102 HIS A C 1
ATOM 794 O O . HIS A 1 102 ? -9.078 -27.422 -10.117 1 97.62 102 HIS A O 1
ATOM 800 N N . ALA A 1 103 ? -9.492 -26.656 -8.07 1 97.88 103 ALA A N 1
ATOM 801 C CA . ALA A 1 103 ? -8.891 -25.344 -8.305 1 97.88 103 ALA A CA 1
ATOM 802 C C . ALA A 1 103 ? -7.508 -25.484 -8.93 1 97.88 103 ALA A C 1
ATOM 804 O O . ALA A 1 103 ? -7.137 -24.719 -9.82 1 97.88 103 ALA A O 1
ATOM 805 N N . ARG A 1 104 ? -6.73 -26.438 -8.5 1 96.19 104 ARG A N 1
ATOM 806 C CA . ARG A 1 104 ? -5.359 -26.609 -8.969 1 96.19 104 ARG A CA 1
ATOM 807 C C . ARG A 1 104 ? -5.32 -27.359 -10.297 1 96.19 104 ARG A C 1
ATOM 809 O O . ARG A 1 104 ? -4.699 -26.906 -11.258 1 96.19 104 ARG A O 1
ATOM 816 N N . PHE A 1 105 ? -6.109 -28.453 -10.375 1 95.56 105 PHE A N 1
ATOM 817 C CA . PHE A 1 105 ? -5.938 -29.406 -11.469 1 95.56 105 PHE A CA 1
ATOM 818 C C . PHE A 1 105 ? -6.773 -29 -12.68 1 95.56 105 PHE A C 1
ATOM 820 O O . PHE A 1 105 ? -6.504 -29.422 -13.805 1 95.56 105 PHE A O 1
ATOM 827 N N . SER A 1 106 ? -7.797 -28.203 -12.438 1 96.94 106 SER A N 1
ATOM 828 C CA . SER A 1 106 ? -8.641 -27.75 -13.539 1 96.94 106 SER A CA 1
ATOM 829 C C . SER A 1 106 ? -8.078 -26.484 -14.18 1 96.94 106 SER A C 1
ATOM 831 O O . SER A 1 106 ? -8.578 -26.047 -15.219 1 96.94 106 SER A O 1
ATOM 833 N N . ALA A 1 107 ? -7.055 -25.922 -13.547 1 97.25 107 ALA A N 1
ATOM 834 C CA . ALA A 1 107 ? -6.469 -24.688 -14.07 1 97.25 107 ALA A CA 1
ATOM 835 C C . ALA A 1 107 ? -5.699 -24.953 -15.359 1 97.25 107 ALA A C 1
ATOM 837 O O . ALA A 1 107 ? -5.051 -26 -15.5 1 97.25 107 ALA A O 1
ATOM 838 N N . THR A 1 108 ? -5.773 -24 -16.266 1 97 108 THR A N 1
ATOM 839 C CA . THR A 1 108 ? -5.062 -24.141 -17.531 1 97 108 THR A CA 1
ATOM 840 C C . THR A 1 108 ? -3.893 -23.156 -17.609 1 97 108 THR A C 1
ATOM 842 O O . THR A 1 108 ? -3.068 -23.234 -18.531 1 97 108 THR A O 1
ATOM 845 N N . GLY A 1 109 ? -3.846 -22.266 -16.719 1 97.75 109 GLY A N 1
ATOM 846 C CA . GLY A 1 109 ? -2.754 -21.312 -16.703 1 97.75 109 GLY A CA 1
ATOM 847 C C . GLY A 1 109 ? -2.826 -20.328 -15.555 1 97.75 109 GLY A C 1
ATOM 848 O O . GLY A 1 109 ? -3.83 -20.266 -14.844 1 97.75 109 GLY A O 1
ATOM 849 N N . LYS A 1 110 ? -1.767 -19.641 -15.375 1 98.44 110 LYS A N 1
ATOM 850 C CA . LYS A 1 110 ? -1.665 -18.578 -14.375 1 98.44 110 LYS A CA 1
ATOM 851 C C . LYS A 1 110 ? -0.892 -17.375 -14.922 1 98.44 110 LYS A C 1
ATOM 853 O O . LYS A 1 110 ? -0.004 -17.531 -15.766 1 98.44 110 LYS A O 1
ATOM 858 N N . THR A 1 111 ? -1.251 -16.234 -14.469 1 98.88 111 THR A N 1
ATOM 859 C CA . THR A 1 111 ? -0.539 -15 -14.789 1 98.88 111 THR A CA 1
ATOM 860 C C . THR A 1 111 ? 0.012 -14.359 -13.523 1 98.88 111 THR A C 1
ATOM 862 O O . THR A 1 111 ? -0.726 -14.141 -12.555 1 98.88 111 THR A O 1
ATOM 865 N N . TYR A 1 112 ? 1.295 -14.117 -13.539 1 98.88 112 TYR A N 1
ATOM 866 C CA . TYR A 1 112 ? 1.978 -13.422 -12.453 1 98.88 112 TYR A CA 1
ATOM 867 C C . TYR A 1 112 ? 2.541 -12.086 -12.938 1 98.88 112 TYR A C 1
ATOM 869 O O . TYR A 1 112 ? 2.885 -11.938 -14.109 1 98.88 112 TYR A O 1
ATOM 877 N N . ARG A 1 113 ? 2.609 -11.156 -12.031 1 98.88 113 ARG A N 1
ATOM 878 C CA . ARG A 1 113 ? 3.268 -9.883 -12.297 1 98.88 113 ARG A CA 1
ATOM 879 C C . ARG A 1 113 ? 4.25 -9.531 -11.188 1 98.88 113 ARG A C 1
ATOM 881 O O . ARG A 1 113 ? 3.947 -9.703 -10 1 98.88 113 ARG A O 1
ATOM 888 N N . TYR A 1 114 ? 5.434 -9.125 -11.57 1 98.88 114 TYR A N 1
ATOM 889 C CA . TYR A 1 114 ? 6.469 -8.695 -10.633 1 98.88 114 TYR A CA 1
ATOM 890 C C . TYR A 1 114 ? 6.785 -7.219 -10.805 1 98.88 114 TYR A C 1
ATOM 892 O O . TYR A 1 114 ? 6.996 -6.75 -11.93 1 98.88 114 TYR A O 1
ATOM 900 N N . CYS A 1 115 ? 6.887 -6.496 -9.695 1 98.88 115 CYS A N 1
ATOM 901 C CA . CYS A 1 115 ? 7.148 -5.062 -9.742 1 98.88 115 CYS A CA 1
ATOM 902 C C . CYS A 1 115 ? 8.555 -4.75 -9.234 1 98.88 115 CYS A C 1
ATOM 904 O O . CYS A 1 115 ? 8.93 -5.16 -8.133 1 98.88 115 CYS A O 1
ATOM 906 N N . ILE A 1 116 ? 9.336 -4.062 -10.039 1 98.81 116 ILE A N 1
ATOM 907 C CA . ILE A 1 116 ? 10.641 -3.529 -9.656 1 98.81 116 ILE A CA 1
ATOM 908 C C . ILE A 1 116 ? 10.586 -2.004 -9.633 1 98.81 116 ILE A C 1
ATOM 910 O O . ILE A 1 116 ? 10.094 -1.376 -10.57 1 98.81 116 ILE A O 1
ATOM 914 N N . SER A 1 117 ? 11.039 -1.408 -8.578 1 98.56 117 SER A N 1
ATOM 915 C CA . SER A 1 117 ? 11.102 0.048 -8.492 1 98.56 117 SER A CA 1
ATOM 916 C C . SER A 1 117 ? 12.516 0.556 -8.742 1 98.56 117 SER A C 1
ATOM 918 O O . SER A 1 117 ? 13.461 0.119 -8.078 1 98.56 117 SER A O 1
ATOM 920 N N . ARG A 1 118 ? 12.602 1.516 -9.648 1 97.94 118 ARG A N 1
ATOM 921 C CA . ARG A 1 118 ? 13.883 2.143 -9.961 1 97.94 118 ARG A CA 1
ATOM 922 C C . ARG A 1 118 ? 14.016 3.49 -9.266 1 97.94 118 ARG A C 1
ATOM 924 O O . ARG A 1 118 ? 14.961 4.242 -9.523 1 97.94 118 ARG A O 1
ATOM 931 N N . ALA A 1 119 ? 13.086 3.84 -8.414 1 97.31 119 ALA A N 1
ATOM 932 C CA . ALA A 1 119 ? 13.125 5.125 -7.727 1 97.31 119 ALA A CA 1
ATOM 933 C C . ALA A 1 119 ? 14.406 5.27 -6.906 1 97.31 119 ALA A C 1
ATOM 935 O O . ALA A 1 119 ? 14.844 4.316 -6.254 1 97.31 119 ALA A O 1
ATOM 936 N N . PRO A 1 120 ? 15.047 6.449 -6.973 1 96.31 120 PRO A N 1
ATOM 937 C CA . PRO A 1 120 ? 16.25 6.621 -6.141 1 96.31 120 PRO A CA 1
ATOM 938 C C . PRO A 1 120 ? 15.977 6.352 -4.66 1 96.31 120 PRO A C 1
ATOM 940 O O . PRO A 1 120 ? 16.812 5.75 -3.979 1 96.31 120 PRO A O 1
ATOM 943 N N . ILE A 1 121 ? 14.891 6.828 -4.188 1 97.06 121 ILE A N 1
ATOM 944 C CA . ILE A 1 121 ? 14.383 6.535 -2.854 1 97.06 121 ILE A CA 1
ATOM 945 C C . ILE A 1 121 ? 13.047 5.805 -2.963 1 97.06 121 ILE A C 1
ATOM 947 O O . ILE A 1 121 ? 12.125 6.285 -3.617 1 97.06 121 ILE A O 1
ATOM 951 N N . LEU A 1 122 ? 12.953 4.648 -2.348 1 97.06 122 LEU A N 1
ATOM 952 C CA . LEU A 1 122 ? 11.727 3.871 -2.426 1 97.06 122 LEU A CA 1
ATOM 953 C C . LEU A 1 122 ? 10.57 4.617 -1.764 1 97.06 122 LEU A C 1
ATOM 955 O O . LEU A 1 122 ? 10.688 5.066 -0.622 1 97.06 122 LEU A O 1
ATOM 959 N N . ASN A 1 123 ? 9.469 4.773 -2.494 1 97.25 123 ASN A N 1
ATOM 960 C CA . ASN A 1 123 ? 8.242 5.246 -1.851 1 97.25 123 ASN A CA 1
ATOM 961 C C . ASN A 1 123 ? 7.848 4.352 -0.68 1 97.25 123 ASN A C 1
ATOM 963 O O . ASN A 1 123 ? 7.754 3.131 -0.829 1 97.25 123 ASN A O 1
ATOM 967 N N . PRO A 1 124 ? 7.633 4.902 0.485 1 97.69 124 PRO A N 1
ATOM 968 C CA . PRO A 1 124 ? 7.285 4.055 1.628 1 97.69 124 PRO A CA 1
ATOM 969 C C . PRO A 1 124 ? 6.039 3.209 1.375 1 97.69 124 PRO A C 1
ATOM 971 O O . PRO A 1 124 ? 5.875 2.148 1.986 1 97.69 124 PRO A O 1
ATOM 974 N N . PHE A 1 125 ? 5.156 3.621 0.5 1 96.44 125 PHE A N 1
ATOM 975 C CA . PHE A 1 125 ? 3.939 2.879 0.191 1 96.44 125 PHE A CA 1
ATOM 976 C C . PHE A 1 125 ? 4.246 1.676 -0.692 1 96.44 125 PHE A C 1
ATOM 978 O O . PHE A 1 125 ? 3.406 0.79 -0.858 1 96.44 125 PHE A O 1
ATOM 985 N N . ASP A 1 126 ? 5.469 1.612 -1.221 1 97 126 ASP A N 1
ATOM 986 C CA . ASP A 1 126 ? 5.906 0.49 -2.047 1 97 126 ASP A CA 1
ATOM 987 C C . ASP A 1 126 ? 6.645 -0.553 -1.211 1 97 126 ASP A C 1
ATOM 989 O O . ASP A 1 126 ? 7 -1.62 -1.714 1 97 126 ASP A O 1
ATOM 993 N N . ALA A 1 127 ? 6.871 -0.194 0.071 1 97.19 127 ALA A N 1
ATOM 994 C CA . ALA A 1 127 ? 7.57 -1.143 0.934 1 97.19 127 ALA A CA 1
ATOM 995 C C . ALA A 1 127 ? 6.84 -2.48 0.983 1 97.19 127 ALA A C 1
ATOM 997 O O . ALA A 1 127 ? 5.676 -2.545 1.385 1 97.19 127 ALA A O 1
ATOM 998 N N . GLY A 1 128 ? 7.543 -3.547 0.489 1 97.19 128 GLY A N 1
ATOM 999 C CA . GLY A 1 128 ? 6.941 -4.871 0.472 1 97.19 128 GLY A CA 1
ATOM 1000 C C . GLY A 1 128 ? 6.082 -5.121 -0.753 1 97.19 128 GLY A C 1
ATOM 1001 O O . GLY A 1 128 ? 5.445 -6.172 -0.868 1 97.19 128 GLY A O 1
ATOM 1002 N N . LEU A 1 129 ? 6.012 -4.129 -1.658 1 97.94 129 LEU A N 1
ATOM 1003 C CA . LEU A 1 129 ? 5.16 -4.262 -2.836 1 97.94 129 LEU A CA 1
ATOM 1004 C C . LEU A 1 129 ? 5.98 -4.145 -4.117 1 97.94 129 LEU A C 1
ATOM 1006 O O . LEU A 1 129 ? 5.453 -4.316 -5.215 1 97.94 129 LEU A O 1
ATOM 1010 N N . ALA A 1 130 ? 7.266 -3.854 -3.957 1 98.38 130 ALA A N 1
ATOM 1011 C CA . ALA A 1 130 ? 8.18 -3.715 -5.09 1 98.38 130 ALA A CA 1
ATOM 1012 C C . ALA A 1 130 ? 9.609 -4.074 -4.691 1 98.38 130 ALA A C 1
ATOM 1014 O O . ALA A 1 130 ? 10.023 -3.83 -3.555 1 98.38 130 ALA A O 1
ATOM 1015 N N . TRP A 1 131 ? 10.305 -4.664 -5.621 1 98.5 131 TRP A N 1
ATOM 1016 C CA . TRP A 1 131 ? 11.742 -4.867 -5.473 1 98.5 131 TRP A CA 1
ATOM 1017 C C . TRP A 1 131 ? 12.508 -3.586 -5.777 1 98.5 131 TRP A C 1
ATOM 1019 O O . TRP A 1 131 ? 12.523 -3.119 -6.918 1 98.5 131 TRP A O 1
ATOM 1029 N N . HIS A 1 132 ? 13.133 -2.961 -4.77 1 98 132 HIS A N 1
ATOM 1030 C CA . HIS A 1 132 ? 13.82 -1.683 -4.914 1 98 132 HIS A CA 1
ATOM 1031 C C . HIS A 1 132 ? 15.203 -1.865 -5.543 1 98 132 HIS A C 1
ATOM 1033 O O . HIS A 1 132 ? 16.094 -2.439 -4.922 1 98 132 HIS A O 1
ATOM 1039 N N . ARG A 1 133 ? 15.344 -1.396 -6.789 1 97.69 133 ARG A N 1
ATOM 1040 C CA . ARG A 1 133 ? 16.578 -1.489 -7.547 1 97.69 133 ARG A CA 1
ATOM 1041 C C . ARG A 1 133 ? 16.953 -0.146 -8.164 1 97.69 133 ARG A C 1
ATOM 1043 O O . ARG A 1 133 ? 16.812 0.041 -9.375 1 97.69 133 ARG A O 1
ATOM 1050 N N . PRO A 1 134 ? 17.547 0.759 -7.285 1 95.56 134 PRO A N 1
ATOM 1051 C CA . PRO A 1 134 ? 17.75 2.137 -7.734 1 95.56 134 PRO A CA 1
ATOM 1052 C C . PRO A 1 134 ? 18.984 2.289 -8.641 1 95.56 134 PRO A C 1
ATOM 1054 O O . PRO A 1 134 ? 19.109 3.295 -9.344 1 95.56 134 PRO A O 1
ATOM 1057 N N . LEU A 1 135 ? 19.859 1.362 -8.633 1 92.88 135 LEU A N 1
ATOM 1058 C CA . LEU A 1 135 ? 21.078 1.479 -9.438 1 92.88 135 LEU A CA 1
ATOM 1059 C C . LEU A 1 135 ? 20.766 1.271 -10.914 1 92.88 135 LEU A C 1
ATOM 1061 O O . LEU A 1 135 ? 19.688 0.781 -11.266 1 92.88 135 LEU A O 1
ATOM 1065 N N . ALA A 1 136 ? 21.641 1.591 -11.703 1 94.56 136 ALA A N 1
ATOM 1066 C CA . ALA A 1 136 ? 21.422 1.584 -13.148 1 94.56 136 ALA A CA 1
ATOM 1067 C C . ALA A 1 136 ? 21.359 0.158 -13.688 1 94.56 136 ALA A C 1
ATOM 1069 O O . ALA A 1 136 ? 22.188 -0.681 -13.336 1 94.56 136 ALA A O 1
ATOM 1070 N N . TRP A 1 137 ? 20.375 -0.161 -14.469 1 97.75 137 TRP A N 1
ATOM 1071 C CA . TRP A 1 137 ? 20.203 -1.385 -15.25 1 97.75 137 TRP A CA 1
ATOM 1072 C C . TRP A 1 137 ? 19.297 -1.139 -16.453 1 97.75 137 TRP A C 1
ATOM 1074 O O . TRP A 1 137 ? 18.594 -0.134 -16.516 1 97.75 137 TRP A O 1
ATOM 1084 N N . SER A 1 138 ? 19.391 -1.947 -17.484 1 98.19 138 SER A N 1
ATOM 1085 C CA . SER A 1 138 ? 18.766 -1.697 -18.781 1 98.19 138 SER A CA 1
ATOM 1086 C C . SER A 1 138 ? 17.406 -2.391 -18.859 1 98.19 138 SER A C 1
ATOM 1088 O O . SER A 1 138 ? 17.328 -3.619 -18.844 1 98.19 138 SER A O 1
ATOM 1090 N N . VAL A 1 139 ? 16.359 -1.554 -19.078 1 98.19 139 VAL A N 1
ATOM 1091 C CA . VAL A 1 139 ? 15.023 -2.107 -19.266 1 98.19 139 VAL A CA 1
ATOM 1092 C C . VAL A 1 139 ? 14.977 -2.912 -20.562 1 98.19 139 VAL A C 1
ATOM 1094 O O . VAL A 1 139 ? 14.297 -3.941 -20.641 1 98.19 139 VAL A O 1
ATOM 1097 N N . ASP A 1 140 ? 15.719 -2.447 -21.547 1 98.12 140 ASP A N 1
ATOM 1098 C CA . ASP A 1 140 ? 15.766 -3.145 -22.828 1 98.12 140 ASP A CA 1
ATOM 1099 C C . ASP A 1 140 ? 16.359 -4.547 -22.672 1 98.12 140 ASP A C 1
ATOM 1101 O O . ASP A 1 140 ? 15.805 -5.516 -23.203 1 98.12 140 ASP A O 1
ATOM 1105 N N . ILE A 1 141 ? 17.438 -4.637 -21.969 1 98.69 141 ILE A N 1
ATOM 1106 C CA . ILE A 1 141 ? 18.062 -5.934 -21.75 1 98.69 141 ILE A CA 1
ATOM 1107 C C . ILE A 1 141 ? 17.156 -6.816 -20.906 1 98.69 141 ILE A C 1
ATOM 1109 O O . ILE A 1 141 ? 17.062 -8.023 -21.141 1 98.69 141 ILE A O 1
ATOM 1113 N N . LEU A 1 142 ? 16.516 -6.188 -19.953 1 98.88 142 LEU A N 1
ATOM 1114 C CA . LEU A 1 142 ? 15.555 -6.941 -19.156 1 98.88 142 LEU A CA 1
ATOM 1115 C C . LEU A 1 142 ? 14.484 -7.574 -20.031 1 98.88 142 LEU A C 1
ATOM 1117 O O . LEU A 1 142 ? 14.148 -8.75 -19.875 1 98.88 142 LEU A O 1
ATOM 1121 N N . GLU A 1 143 ? 13.953 -6.77 -20.922 1 98.75 143 GLU A N 1
ATOM 1122 C CA . GLU A 1 143 ? 12.914 -7.258 -21.828 1 98.75 143 GLU A CA 1
ATOM 1123 C C . GLU A 1 143 ? 13.414 -8.422 -22.672 1 98.75 143 GLU A C 1
ATOM 1125 O O . GLU A 1 143 ? 12.719 -9.422 -22.828 1 98.75 143 GLU A O 1
ATOM 1130 N N . GLN A 1 144 ? 14.57 -8.32 -23.172 1 98.75 144 GLN A N 1
ATOM 1131 C CA . GLN A 1 144 ? 15.164 -9.406 -23.953 1 98.75 144 GLN A CA 1
ATOM 1132 C C . GLN A 1 144 ? 15.336 -10.664 -23.109 1 98.75 144 GLN A C 1
ATOM 1134 O O . GLN A 1 144 ? 15.023 -11.766 -23.547 1 98.75 144 GLN A O 1
ATOM 1139 N N . ALA A 1 145 ? 15.828 -10.461 -21.906 1 98.81 145 ALA A N 1
ATOM 1140 C CA . ALA A 1 145 ? 16.031 -11.586 -21 1 98.81 145 ALA A CA 1
ATOM 1141 C C . ALA A 1 145 ? 14.719 -12.289 -20.672 1 98.81 145 ALA A C 1
ATOM 1143 O O . ALA A 1 145 ? 14.641 -13.516 -20.734 1 98.81 145 ALA A O 1
ATOM 1144 N N . VAL A 1 146 ? 13.711 -11.492 -20.375 1 98.81 146 VAL A N 1
ATOM 1145 C CA . VAL A 1 146 ? 12.391 -12.016 -20.016 1 98.81 146 VAL A CA 1
ATOM 1146 C C . VAL A 1 146 ? 11.82 -12.812 -21.188 1 98.81 146 VAL A C 1
ATOM 1148 O O . VAL A 1 146 ? 11.219 -13.867 -20.984 1 98.81 146 VAL A O 1
ATOM 1151 N N . HIS A 1 147 ? 12.047 -12.375 -22.375 1 98.5 147 HIS A N 1
ATOM 1152 C CA . HIS A 1 147 ? 11.523 -13 -23.578 1 98.5 147 HIS A CA 1
ATOM 1153 C C . HIS A 1 147 ? 12.141 -14.375 -23.797 1 98.5 147 HIS A C 1
ATOM 1155 O O . HIS A 1 147 ? 11.516 -15.258 -24.391 1 98.5 147 HIS A O 1
ATOM 1161 N N . LEU A 1 148 ? 13.344 -14.586 -23.328 1 98.44 148 LEU A N 1
ATOM 1162 C CA . LEU A 1 148 ? 14.031 -15.867 -23.5 1 98.44 148 LEU A CA 1
ATOM 1163 C C . LEU A 1 148 ? 13.258 -17 -22.812 1 98.44 148 LEU A C 1
ATOM 1165 O O . LEU A 1 148 ? 13.398 -18.156 -23.188 1 98.44 148 LEU A O 1
ATOM 1169 N N . PHE A 1 149 ? 12.438 -16.625 -21.844 1 98.5 149 PHE A N 1
ATOM 1170 C CA . PHE A 1 149 ? 11.734 -17.641 -21.078 1 98.5 149 PHE A CA 1
ATOM 1171 C C . PHE A 1 149 ? 10.492 -18.125 -21.812 1 98.5 149 PHE A C 1
ATOM 1173 O O . PHE A 1 149 ? 9.898 -19.141 -21.453 1 98.5 149 PHE A O 1
ATOM 1180 N N . ARG A 1 150 ? 10.07 -17.375 -22.781 1 98.5 150 ARG A N 1
ATOM 1181 C CA . ARG A 1 150 ? 8.852 -17.734 -23.5 1 98.5 150 ARG A CA 1
ATOM 1182 C C . ARG A 1 150 ? 9.023 -19.062 -24.234 1 98.5 150 ARG A C 1
ATOM 1184 O O . ARG A 1 150 ? 10.07 -19.312 -24.844 1 98.5 150 ARG A O 1
ATOM 1191 N N . GLY A 1 151 ? 7.961 -19.906 -24.188 1 98.19 151 GLY A N 1
ATOM 1192 C CA . GLY A 1 151 ? 7.984 -21.219 -24.797 1 98.19 151 GLY A CA 1
ATOM 1193 C C . GLY A 1 151 ? 8.031 -22.344 -23.781 1 98.19 151 GLY A C 1
ATOM 1194 O O . GLY A 1 151 ? 7.773 -22.141 -22.594 1 98.19 151 GLY A O 1
ATOM 1195 N N . THR A 1 152 ? 8.18 -23.547 -24.328 1 97.69 152 THR A N 1
ATOM 1196 C CA . THR A 1 152 ? 8.273 -24.734 -23.469 1 97.69 152 THR A CA 1
ATOM 1197 C C . THR A 1 152 ? 9.734 -25.094 -23.188 1 97.69 152 THR A C 1
ATOM 1199 O O . THR A 1 152 ? 10.523 -25.266 -24.125 1 97.69 152 THR A O 1
ATOM 1202 N N . HIS A 1 153 ? 10.07 -25.078 -21.953 1 96.69 153 HIS A N 1
ATOM 1203 C CA . HIS A 1 153 ? 11.445 -25.328 -21.547 1 96.69 153 HIS A CA 1
ATOM 1204 C C . HIS A 1 153 ? 11.492 -26.234 -20.312 1 96.69 153 HIS A C 1
ATOM 1206 O O . HIS A 1 153 ? 10.461 -26.469 -19.672 1 96.69 153 HIS A O 1
ATOM 1212 N N . ASP A 1 154 ? 12.656 -26.844 -20.156 1 93.81 154 ASP A N 1
ATOM 1213 C CA . ASP A 1 154 ? 12.992 -27.453 -18.875 1 93.81 154 ASP A CA 1
ATOM 1214 C C . ASP A 1 154 ? 13.492 -26.406 -17.891 1 93.81 154 ASP A C 1
ATOM 1216 O O . ASP A 1 154 ? 14.578 -25.844 -18.062 1 93.81 154 ASP A O 1
ATOM 1220 N N . PHE A 1 155 ? 12.711 -26.125 -16.859 1 95.06 155 PHE A N 1
ATOM 1221 C CA . PHE A 1 155 ? 13.023 -25.031 -15.945 1 95.06 155 PHE A CA 1
ATOM 1222 C C . PHE A 1 155 ? 13.719 -25.547 -14.695 1 95.06 155 PHE A C 1
ATOM 1224 O O . PHE A 1 155 ? 13.555 -24.984 -13.609 1 95.06 155 PHE A O 1
ATOM 1231 N N . THR A 1 156 ? 14.453 -26.625 -14.828 1 91.19 156 THR A N 1
ATOM 1232 C CA . THR A 1 156 ? 15.18 -27.188 -13.703 1 91.19 156 THR A CA 1
ATOM 1233 C C . THR A 1 156 ? 16.062 -26.141 -13.031 1 91.19 156 THR A C 1
ATOM 1235 O O . THR A 1 156 ? 16.109 -26.062 -11.805 1 91.19 156 THR A O 1
ATOM 1238 N N . ALA A 1 157 ? 16.703 -25.281 -13.805 1 94.5 157 ALA A N 1
ATOM 1239 C CA . ALA A 1 157 ? 17.609 -24.266 -13.281 1 94.5 157 ALA A CA 1
ATOM 1240 C C . ALA A 1 157 ? 16.844 -23.172 -12.547 1 94.5 157 ALA A C 1
ATOM 1242 O O . ALA A 1 157 ? 17.438 -22.375 -11.82 1 94.5 157 ALA A O 1
ATOM 1243 N N . PHE A 1 158 ? 15.555 -23.141 -12.734 1 96.69 158 PHE A N 1
ATOM 1244 C CA . PHE A 1 158 ? 14.734 -22.062 -12.18 1 96.69 158 PHE A CA 1
ATOM 1245 C C . PHE A 1 158 ? 13.641 -22.625 -11.281 1 96.69 158 PHE A C 1
ATOM 1247 O O . PHE A 1 158 ? 12.523 -22.094 -11.258 1 96.69 158 PHE A O 1
ATOM 1254 N N . ALA A 1 159 ? 13.945 -23.672 -10.648 1 93.88 159 ALA A N 1
ATOM 1255 C CA . ALA A 1 159 ? 13.016 -24.297 -9.711 1 93.88 159 ALA A CA 1
ATOM 1256 C C . ALA A 1 159 ? 13.711 -24.641 -8.398 1 93.88 159 ALA A C 1
ATOM 1258 O O . ALA A 1 159 ? 14.867 -25.078 -8.406 1 93.88 159 ALA A O 1
ATOM 1259 N N . ALA A 1 160 ? 13.031 -24.375 -7.332 1 91.94 160 ALA A N 1
ATOM 1260 C CA . ALA A 1 160 ? 13.469 -24.891 -6.039 1 91.94 160 ALA A CA 1
ATOM 1261 C C . ALA A 1 160 ? 12.68 -26.141 -5.664 1 91.94 160 ALA A C 1
ATOM 1263 O O . ALA A 1 160 ? 11.672 -26.469 -6.289 1 91.94 160 ALA A O 1
ATOM 1264 N N . LEU A 1 161 ? 13.297 -26.875 -4.805 1 86.62 161 LEU A N 1
ATOM 1265 C CA . LEU A 1 161 ? 12.617 -28.078 -4.32 1 86.62 161 LEU A CA 1
ATOM 1266 C C . LEU A 1 161 ? 11.945 -27.812 -2.975 1 86.62 161 LEU A C 1
ATOM 1268 O O . LEU A 1 161 ? 12.547 -27.188 -2.088 1 86.62 161 LEU A O 1
ATOM 1272 N N . ARG A 1 162 ? 10.711 -28.141 -2.873 1 81.62 162 ARG A N 1
ATOM 1273 C CA . ARG A 1 162 ? 9.945 -27.969 -1.643 1 81.62 162 ARG A CA 1
ATOM 1274 C C . ARG A 1 162 ? 10.195 -29.125 -0.676 1 81.62 162 ARG A C 1
ATOM 1276 O O . ARG A 1 162 ? 9.977 -28.984 0.53 1 81.62 162 ARG A O 1
ATOM 1283 N N . GLY A 1 163 ? 10.766 -30.141 -1.155 1 80.5 163 GLY A N 1
ATOM 1284 C CA . GLY A 1 163 ? 11.016 -31.312 -0.329 1 80.5 163 GLY A CA 1
ATOM 1285 C C . GLY A 1 163 ? 9.93 -32.375 -0.435 1 80.5 163 GLY A C 1
ATOM 1286 O O . GLY A 1 163 ? 10.086 -33.469 0.06 1 80.5 163 GLY A O 1
ATOM 1287 N N . ASN A 1 164 ? 8.828 -32.031 -1.066 1 79.69 164 ASN A N 1
ATOM 1288 C CA . ASN A 1 164 ? 7.723 -32.969 -1.135 1 79.69 164 ASN A CA 1
ATOM 1289 C C . ASN A 1 164 ? 7.492 -33.469 -2.562 1 79.69 164 ASN A C 1
ATOM 1291 O O . ASN A 1 164 ? 6.43 -34 -2.871 1 79.69 164 ASN A O 1
ATOM 1295 N N . GLU A 1 165 ? 8.445 -33.312 -3.371 1 84.44 165 GLU A N 1
ATOM 1296 C CA . GLU A 1 165 ? 8.328 -33.812 -4.742 1 84.44 165 GLU A CA 1
ATOM 1297 C C . GLU A 1 165 ? 8.32 -35.312 -4.793 1 84.44 165 GLU A C 1
ATOM 1299 O O . GLU A 1 165 ? 8.891 -35.969 -3.922 1 84.44 165 GLU A O 1
ATOM 1304 N N . PRO A 1 166 ? 7.707 -35.875 -5.832 1 84.19 166 PRO A N 1
ATOM 1305 C CA . PRO A 1 166 ? 7.785 -37.344 -6 1 84.19 166 PRO A CA 1
ATOM 1306 C C . PRO A 1 166 ? 9.211 -37.844 -6.219 1 84.19 166 PRO A C 1
ATOM 1308 O O . PRO A 1 166 ? 10.023 -37.125 -6.828 1 84.19 166 PRO A O 1
ATOM 1311 N N . ARG A 1 167 ? 9.398 -39.062 -5.637 1 87.06 167 ARG A N 1
ATOM 1312 C CA . ARG A 1 167 ? 10.688 -39.688 -5.852 1 87.06 167 ARG A CA 1
ATOM 1313 C C . ARG A 1 167 ? 10.516 -41.062 -6.496 1 87.06 167 ARG A C 1
ATOM 1315 O O . ARG A 1 167 ? 9.789 -41.906 -5.977 1 87.06 167 ARG A O 1
ATOM 1322 N N . PRO A 1 168 ? 11.141 -41.375 -7.609 1 89.31 168 PRO A N 1
ATOM 1323 C CA . PRO A 1 168 ? 12.023 -40.438 -8.305 1 89.31 168 PRO A CA 1
ATOM 1324 C C . PRO A 1 168 ? 11.258 -39.312 -9.016 1 89.31 168 PRO A C 1
ATOM 1326 O O . PRO A 1 168 ? 10.07 -39.469 -9.297 1 89.31 168 PRO A O 1
ATOM 1329 N N . ILE A 1 169 ? 11.867 -38.219 -9.203 1 87.06 169 ILE A N 1
ATOM 1330 C CA . ILE A 1 169 ? 11.258 -37.094 -9.945 1 87.06 169 ILE A CA 1
ATOM 1331 C C . ILE A 1 169 ? 10.945 -37.562 -11.367 1 87.06 169 ILE A C 1
ATOM 1333 O O . ILE A 1 169 ? 11.82 -38.031 -12.086 1 87.06 169 ILE A O 1
ATOM 1337 N N . PRO A 1 170 ? 9.719 -37.438 -11.695 1 89.88 170 PRO A N 1
ATOM 1338 C CA . PRO A 1 170 ? 9.328 -37.875 -13.031 1 89.88 170 PRO A CA 1
ATOM 1339 C C . PRO A 1 170 ? 10.039 -37.125 -14.148 1 89.88 170 PRO A C 1
ATOM 1341 O O . PRO A 1 170 ? 10.453 -36 -13.961 1 89.88 170 PRO A O 1
ATOM 1344 N N . GLU A 1 171 ? 10.062 -37.906 -15.289 1 87.06 171 GLU A N 1
ATOM 1345 C CA . GLU A 1 171 ? 10.609 -37.25 -16.469 1 87.06 171 GLU A CA 1
ATOM 1346 C C . GLU A 1 171 ? 9.766 -36.062 -16.875 1 87.06 171 GLU A C 1
ATOM 1348 O O . GLU A 1 171 ? 8.539 -36.125 -16.859 1 87.06 171 GLU A O 1
ATOM 1353 N N . GLY A 1 172 ? 10.43 -34.969 -17.109 1 89.06 172 GLY A N 1
ATOM 1354 C CA . GLY A 1 172 ? 9.734 -33.781 -17.578 1 89.06 172 GLY A CA 1
ATOM 1355 C C . GLY A 1 172 ? 9.102 -33 -16.453 1 89.06 172 GLY A C 1
ATOM 1356 O O . GLY A 1 172 ? 8.32 -32.094 -16.703 1 89.06 172 GLY A O 1
ATOM 1357 N N . TYR A 1 173 ? 9.375 -33.406 -15.25 1 90.06 173 TYR A N 1
ATOM 1358 C CA . TYR A 1 173 ? 8.773 -32.781 -14.07 1 90.06 173 TYR A CA 1
ATOM 1359 C C . TYR A 1 173 ? 8.961 -31.266 -14.086 1 90.06 173 TYR A C 1
ATOM 1361 O O . TYR A 1 173 ? 8.07 -30.516 -13.656 1 90.06 173 TYR A O 1
ATOM 1369 N N . PHE A 1 174 ? 9.961 -30.797 -14.664 1 92.5 174 PHE A N 1
ATOM 1370 C CA . PHE A 1 174 ? 10.305 -29.391 -14.578 1 92.5 174 PHE A CA 1
ATOM 1371 C C . PHE A 1 174 ? 9.93 -28.656 -15.859 1 92.5 174 PHE A C 1
ATOM 1373 O O . PHE A 1 174 ? 10.234 -27.469 -16.031 1 92.5 174 PHE A O 1
ATOM 1380 N N . ARG A 1 175 ? 9.305 -29.391 -16.75 1 94.62 175 ARG A N 1
ATOM 1381 C CA . ARG A 1 175 ? 8.898 -28.766 -18 1 94.62 175 ARG A CA 1
ATOM 1382 C C . ARG A 1 175 ? 7.656 -27.906 -17.812 1 94.62 175 ARG A C 1
ATOM 1384 O O . ARG A 1 175 ? 6.699 -28.328 -17.156 1 94.62 175 ARG A O 1
ATOM 1391 N N . ARG A 1 176 ? 7.734 -26.734 -18.234 1 96.62 176 ARG A N 1
ATOM 1392 C CA . ARG A 1 176 ? 6.609 -25.812 -18.234 1 96.62 176 ARG A CA 1
ATOM 1393 C C . ARG A 1 176 ? 6.574 -24.984 -19.531 1 96.62 176 ARG A C 1
ATOM 1395 O O . ARG A 1 176 ? 7.566 -24.938 -20.266 1 96.62 176 ARG A O 1
ATOM 1402 N N . THR A 1 177 ? 5.41 -24.438 -19.797 1 98.31 177 THR A N 1
ATOM 1403 C CA . THR A 1 177 ? 5.25 -23.531 -20.953 1 98.31 177 THR A CA 1
ATOM 1404 C C . THR A 1 177 ? 4.891 -22.125 -20.484 1 98.31 177 THR A C 1
ATOM 1406 O O . THR A 1 177 ? 3.908 -21.938 -19.766 1 98.31 177 THR A O 1
ATOM 1409 N N . ILE A 1 178 ? 5.664 -21.188 -20.828 1 98.69 178 ILE A N 1
ATOM 1410 C CA . ILE A 1 178 ? 5.336 -19.766 -20.688 1 98.69 178 ILE A CA 1
ATOM 1411 C C . ILE A 1 178 ? 4.742 -19.25 -21.984 1 98.69 178 ILE A C 1
ATOM 1413 O O . ILE A 1 178 ? 5.422 -19.203 -23.016 1 98.69 178 ILE A O 1
ATOM 1417 N N . THR A 1 179 ? 3.555 -18.812 -21.953 1 98.56 179 THR A N 1
ATOM 1418 C CA . THR A 1 179 ? 2.832 -18.453 -23.172 1 98.56 179 THR A CA 1
ATOM 1419 C C . THR A 1 179 ? 2.965 -16.969 -23.453 1 98.56 179 THR A C 1
ATOM 1421 O O . THR A 1 179 ? 2.881 -16.547 -24.609 1 98.56 179 THR A O 1
ATOM 1424 N N . GLN A 1 180 ? 3.133 -16.203 -22.469 1 98.5 180 GLN A N 1
ATOM 1425 C CA . GLN A 1 180 ? 3.248 -14.766 -22.641 1 98.5 180 GLN A CA 1
ATOM 1426 C C . GLN A 1 180 ? 4.262 -14.172 -21.656 1 98.5 180 GLN A C 1
ATOM 1428 O O . GLN A 1 180 ? 4.34 -14.594 -20.5 1 98.5 180 GLN A O 1
ATOM 1433 N N . THR A 1 181 ? 5.043 -13.289 -22.172 1 98.75 181 THR A N 1
ATOM 1434 C CA . THR A 1 181 ? 5.93 -12.445 -21.375 1 98.75 181 THR A CA 1
ATOM 1435 C C . THR A 1 181 ? 5.77 -10.977 -21.766 1 98.75 181 THR A C 1
ATOM 1437 O O . THR A 1 181 ? 5.578 -10.656 -22.938 1 98.75 181 THR A O 1
ATOM 1440 N N . GLN A 1 182 ? 5.828 -10.164 -20.797 1 98.75 182 GLN A N 1
ATOM 1441 C CA . GLN A 1 182 ? 5.711 -8.734 -21.062 1 98.75 182 GLN A CA 1
ATOM 1442 C C . GLN A 1 182 ? 6.531 -7.926 -20.047 1 98.75 182 GLN A C 1
ATOM 1444 O O . GLN A 1 182 ? 6.605 -8.289 -18.875 1 98.75 182 GLN A O 1
ATOM 1449 N N . VAL A 1 183 ? 7.191 -6.887 -20.547 1 98.81 183 VAL A N 1
ATOM 1450 C CA . VAL A 1 183 ? 7.824 -5.887 -19.688 1 98.81 183 VAL A CA 1
ATOM 1451 C C . VAL A 1 183 ? 7.238 -4.508 -19.984 1 98.81 183 VAL A C 1
ATOM 1453 O O . VAL A 1 183 ? 7.094 -4.125 -21.141 1 98.81 183 VAL A O 1
ATOM 1456 N N . ALA A 1 184 ? 6.82 -3.861 -19 1 98.56 184 ALA A N 1
ATOM 1457 C CA . ALA A 1 184 ? 6.27 -2.516 -19.125 1 98.56 184 ALA A CA 1
ATOM 1458 C C . ALA A 1 184 ? 6.812 -1.59 -18.047 1 98.56 184 ALA A C 1
ATOM 1460 O O . ALA A 1 184 ? 7.105 -2.031 -16.938 1 98.56 184 ALA A O 1
ATOM 1461 N N . GLN A 1 185 ? 6.934 -0.379 -18.422 1 97.69 185 GLN A N 1
ATOM 1462 C CA . GLN A 1 185 ? 7.391 0.611 -17.453 1 97.69 185 GLN A CA 1
ATOM 1463 C C . GLN A 1 185 ? 6.355 1.716 -17.266 1 97.69 185 GLN A C 1
ATOM 1465 O O . GLN A 1 185 ? 5.797 2.223 -18.234 1 97.69 185 GLN A O 1
ATOM 1470 N N . THR A 1 186 ? 6.016 2.051 -16.109 1 97.06 186 THR A N 1
ATOM 1471 C CA . THR A 1 186 ? 5.184 3.182 -15.719 1 97.06 186 THR A CA 1
ATOM 1472 C C . THR A 1 186 ? 5.887 4.016 -14.648 1 97.06 186 THR A C 1
ATOM 1474 O O . THR A 1 186 ? 5.973 3.605 -13.484 1 97.06 186 THR A O 1
ATOM 1477 N N . GLY A 1 187 ? 6.328 5.211 -15.016 1 96.12 187 GLY A N 1
ATOM 1478 C CA . GLY A 1 187 ? 7.137 5.98 -14.086 1 96.12 187 GLY A CA 1
ATOM 1479 C C . GLY A 1 187 ? 8.398 5.262 -13.648 1 96.12 187 GLY A C 1
ATOM 1480 O O . GLY A 1 187 ? 9.195 4.828 -14.492 1 96.12 187 GLY A O 1
ATOM 1481 N N . GLU A 1 188 ? 8.547 5.074 -12.344 1 97.06 188 GLU A N 1
ATOM 1482 C CA . GLU A 1 188 ? 9.742 4.441 -11.789 1 97.06 188 GLU A CA 1
ATOM 1483 C C . GLU A 1 188 ? 9.531 2.947 -11.578 1 97.06 188 GLU A C 1
ATOM 1485 O O . GLU A 1 188 ? 10.406 2.26 -11.047 1 97.06 188 GLU A O 1
ATOM 1490 N N . HIS A 1 189 ? 8.398 2.482 -12.016 1 98.44 189 HIS A N 1
ATOM 1491 C CA . HIS A 1 189 ? 8.086 1.071 -11.812 1 98.44 189 HIS A CA 1
ATOM 1492 C C . HIS A 1 189 ? 8.242 0.285 -13.109 1 98.44 189 HIS A C 1
ATOM 1494 O O . HIS A 1 189 ? 7.805 0.738 -14.172 1 98.44 189 HIS A O 1
ATOM 1500 N N . VAL A 1 190 ? 8.906 -0.784 -13.016 1 98.75 190 VAL A N 1
ATOM 1501 C CA . VAL A 1 190 ? 9.008 -1.744 -14.109 1 98.75 190 VAL A CA 1
ATOM 1502 C C . VAL A 1 190 ? 8.258 -3.023 -13.742 1 98.75 190 VAL A C 1
ATOM 1504 O O . VAL A 1 190 ? 8.477 -3.594 -12.672 1 98.75 190 VAL A O 1
ATOM 1507 N N . PHE A 1 191 ? 7.395 -3.434 -14.617 1 98.88 191 PHE A N 1
ATOM 1508 C CA . PHE A 1 191 ? 6.582 -4.621 -14.383 1 98.88 191 PHE A CA 1
ATOM 1509 C C . PHE A 1 191 ? 6.977 -5.742 -15.336 1 98.88 191 PHE A C 1
ATOM 1511 O O . PHE A 1 191 ? 7.145 -5.512 -16.531 1 98.88 191 PHE A O 1
ATOM 1518 N N . ILE A 1 192 ? 7.152 -6.898 -14.812 1 98.88 192 ILE A N 1
ATOM 1519 C CA . ILE A 1 192 ? 7.355 -8.117 -15.586 1 98.88 192 ILE A CA 1
ATOM 1520 C C . ILE A 1 192 ? 6.137 -9.031 -15.445 1 98.88 192 ILE A C 1
ATOM 1522 O O . ILE A 1 192 ? 5.707 -9.328 -14.328 1 98.88 192 ILE A O 1
ATOM 1526 N N . THR A 1 193 ? 5.574 -9.422 -16.531 1 98.88 193 THR A N 1
ATOM 1527 C CA . THR A 1 193 ? 4.422 -10.32 -16.5 1 98.88 193 THR A CA 1
ATOM 1528 C C . THR A 1 193 ? 4.75 -11.648 -17.188 1 98.88 193 THR A C 1
ATOM 1530 O O . THR A 1 193 ? 5.324 -11.672 -18.266 1 98.88 193 THR A O 1
ATOM 1533 N N . PHE A 1 194 ? 4.469 -12.719 -16.531 1 98.88 194 PHE A N 1
ATOM 1534 C CA . PHE A 1 194 ? 4.551 -14.07 -17.078 1 98.88 194 PHE A CA 1
ATOM 1535 C C . PHE A 1 194 ? 3.18 -14.742 -17.062 1 98.88 194 PHE A C 1
ATOM 1537 O O . PHE A 1 194 ? 2.471 -14.703 -16.062 1 98.88 194 PHE A O 1
ATOM 1544 N N . THR A 1 195 ? 2.771 -15.25 -18.141 1 98.81 195 THR A N 1
ATOM 1545 C CA . THR A 1 195 ? 1.647 -16.172 -18.203 1 98.81 195 THR A CA 1
ATOM 1546 C C . THR A 1 195 ? 2.109 -17.562 -18.672 1 98.81 195 THR A C 1
ATOM 1548 O O . THR A 1 195 ? 2.883 -17.672 -19.625 1 98.81 195 THR A O 1
ATOM 1551 N N . GLY A 1 196 ? 1.692 -18.531 -18 1 98.38 196 GLY A N 1
ATOM 1552 C CA . GLY A 1 196 ? 2.084 -19.891 -18.344 1 98.38 196 GLY A CA 1
ATOM 1553 C C . GLY A 1 196 ? 1.115 -20.938 -17.828 1 98.38 196 GLY A C 1
ATOM 1554 O O . GLY A 1 196 ? 0.157 -20.609 -17.125 1 98.38 196 GLY A O 1
ATOM 1555 N N . THR A 1 197 ? 1.362 -22.141 -18.172 1 95.44 197 THR A N 1
ATOM 1556 C CA . THR A 1 197 ? 0.47 -23.25 -17.812 1 95.44 197 THR A CA 1
ATOM 1557 C C . THR A 1 197 ? 0.625 -23.625 -16.344 1 95.44 197 THR A C 1
ATOM 1559 O O . THR A 1 197 ? -0.251 -24.281 -15.773 1 95.44 197 THR A O 1
ATOM 1562 N N . GLY A 1 198 ? 1.678 -23.297 -15.789 1 95 198 GLY A N 1
ATOM 1563 C CA . GLY A 1 198 ? 2.016 -23.531 -14.398 1 95 198 GLY A CA 1
ATOM 1564 C C . GLY A 1 198 ? 3.414 -23.078 -14.031 1 95 198 GLY A C 1
ATOM 1565 O O . GLY A 1 198 ? 4.25 -22.859 -14.914 1 95 198 GLY A O 1
ATOM 1566 N N . PHE A 1 199 ? 3.59 -22.906 -12.805 1 97 199 PHE A N 1
ATOM 1567 C CA . PHE A 1 199 ? 4.898 -22.469 -12.344 1 97 199 PHE A CA 1
ATOM 1568 C C . PHE A 1 199 ? 5.395 -23.344 -11.195 1 97 199 PHE A C 1
ATOM 1570 O O . PHE A 1 199 ? 4.613 -23.734 -10.328 1 97 199 PHE A O 1
ATOM 1577 N N . LEU A 1 200 ? 6.641 -23.625 -11.219 1 95.31 200 LEU A N 1
ATOM 1578 C CA . LEU A 1 200 ? 7.297 -24.391 -10.164 1 95.31 200 LEU A CA 1
ATOM 1579 C C . LEU A 1 200 ? 7.562 -23.5 -8.945 1 95.31 200 LEU A C 1
ATOM 1581 O O . LEU A 1 200 ? 7.332 -22.297 -8.984 1 95.31 200 LEU A O 1
ATOM 1585 N N . TYR A 1 201 ? 7.988 -24.234 -7.867 1 95.94 201 TYR A N 1
ATOM 1586 C CA . TYR A 1 201 ? 8.305 -23.531 -6.633 1 95.94 201 TYR A CA 1
ATOM 1587 C C . TYR A 1 201 ? 9.406 -22.5 -6.859 1 95.94 201 TYR A C 1
ATOM 1589 O O . TYR A 1 201 ? 10.484 -22.828 -7.355 1 95.94 201 TYR A O 1
ATOM 1597 N N . LYS A 1 202 ? 9.133 -21.172 -6.57 1 97.25 202 LYS A N 1
ATOM 1598 C CA . LYS A 1 202 ? 10.023 -20.031 -6.656 1 97.25 202 LYS A CA 1
ATOM 1599 C C . LYS A 1 202 ? 10.352 -19.688 -8.109 1 97.25 202 LYS A C 1
ATOM 1601 O O . LYS A 1 202 ? 11.18 -18.812 -8.375 1 97.25 202 LYS A O 1
ATOM 1606 N N . MET A 1 203 ? 9.703 -20.281 -9.039 1 97.69 203 MET A N 1
ATOM 1607 C CA . MET A 1 203 ? 10.078 -20.203 -10.453 1 97.69 203 MET A CA 1
ATOM 1608 C C . MET A 1 203 ? 10.047 -18.766 -10.945 1 97.69 203 MET A C 1
ATOM 1610 O O . MET A 1 203 ? 11.031 -18.281 -11.5 1 97.69 203 MET A O 1
ATOM 1614 N N . VAL A 1 204 ? 8.953 -18 -10.711 1 98.62 204 VAL A N 1
ATOM 1615 C CA . VAL A 1 204 ? 8.82 -16.641 -11.211 1 98.62 204 VAL A CA 1
ATOM 1616 C C . VAL A 1 204 ? 9.898 -15.758 -10.594 1 98.62 204 VAL A C 1
ATOM 1618 O O . VAL A 1 204 ? 10.492 -14.922 -11.281 1 98.62 204 VAL A O 1
ATOM 1621 N N . ARG A 1 205 ? 10.203 -15.961 -9.336 1 98.75 205 ARG A N 1
ATOM 1622 C CA . ARG A 1 205 ? 11.188 -15.164 -8.633 1 98.75 205 ARG A CA 1
ATOM 1623 C C . ARG A 1 205 ? 12.602 -15.461 -9.133 1 98.75 205 ARG A C 1
ATOM 1625 O O . ARG A 1 205 ? 13.438 -14.555 -9.227 1 98.75 205 ARG A O 1
ATOM 1632 N N . LEU A 1 206 ? 12.828 -16.703 -9.438 1 98.31 206 LEU A N 1
ATOM 1633 C CA . LEU A 1 206 ? 14.125 -17.094 -9.969 1 98.31 206 LEU A CA 1
ATOM 1634 C C . LEU A 1 206 ? 14.305 -16.562 -11.391 1 98.31 206 LEU A C 1
ATOM 1636 O O . LEU A 1 206 ? 15.375 -16.062 -11.734 1 98.31 206 LEU A O 1
ATOM 1640 N N . MET A 1 207 ? 13.273 -16.656 -12.156 1 98.5 207 MET A N 1
ATOM 1641 C CA . MET A 1 207 ? 13.312 -16.094 -13.508 1 98.5 207 MET A CA 1
ATOM 1642 C C . MET A 1 207 ? 13.539 -14.594 -13.461 1 98.5 207 MET A C 1
ATOM 1644 O O . MET A 1 207 ? 14.406 -14.07 -14.156 1 98.5 207 MET A O 1
ATOM 1648 N N . THR A 1 208 ? 12.812 -13.953 -12.602 1 98.81 208 THR A N 1
ATOM 1649 C CA . THR A 1 208 ? 12.898 -12.5 -12.469 1 98.81 208 THR A CA 1
ATOM 1650 C C . THR A 1 208 ? 14.281 -12.078 -11.992 1 98.81 208 THR A C 1
ATOM 1652 O O . THR A 1 208 ? 14.875 -11.141 -12.531 1 98.81 208 THR A O 1
ATOM 1655 N N . GLY A 1 209 ? 14.766 -12.805 -11 1 98.56 209 GLY A N 1
ATOM 1656 C CA . GLY A 1 209 ? 16.094 -12.516 -10.508 1 98.56 209 GLY A CA 1
ATOM 1657 C C . GLY A 1 209 ? 17.172 -12.633 -11.578 1 98.56 209 GLY A C 1
ATOM 1658 O O . GLY A 1 209 ? 18.016 -11.742 -11.711 1 98.56 209 GLY A O 1
ATOM 1659 N N . ALA A 1 210 ? 17.156 -13.672 -12.344 1 98.31 210 ALA A N 1
ATOM 1660 C CA . ALA A 1 210 ? 18.141 -13.898 -13.398 1 98.31 210 ALA A CA 1
ATOM 1661 C C . ALA A 1 210 ? 18.031 -12.844 -14.492 1 98.31 210 ALA A C 1
ATOM 1663 O O . ALA A 1 210 ? 19.047 -12.32 -14.961 1 98.31 210 ALA A O 1
ATOM 1664 N N . ALA A 1 211 ? 16.828 -12.578 -14.875 1 98.75 211 ALA A N 1
ATOM 1665 C CA . ALA A 1 211 ? 16.625 -11.555 -15.898 1 98.75 211 ALA A CA 1
ATOM 1666 C C . ALA A 1 211 ? 17.156 -10.203 -15.453 1 98.75 211 ALA A C 1
ATOM 1668 O O . ALA A 1 211 ? 17.766 -9.477 -16.234 1 98.75 211 ALA A O 1
ATOM 1669 N N . HIS A 1 212 ? 16.906 -9.875 -14.219 1 98.62 212 HIS A N 1
ATOM 1670 C CA . HIS A 1 212 ? 17.391 -8.609 -13.688 1 98.62 212 HIS A CA 1
ATOM 1671 C C . HIS A 1 212 ? 18.922 -8.57 -13.68 1 98.62 212 HIS A C 1
ATOM 1673 O O . HIS A 1 212 ? 19.516 -7.535 -13.969 1 98.62 212 HIS A O 1
ATOM 1679 N N . GLU A 1 213 ? 19.578 -9.672 -13.328 1 97.94 213 GLU A N 1
ATOM 1680 C CA . GLU A 1 213 ? 21.031 -9.711 -13.312 1 97.94 213 GLU A CA 1
ATOM 1681 C C . GLU A 1 213 ? 21.609 -9.539 -14.719 1 97.94 213 GLU A C 1
ATOM 1683 O O . GLU A 1 213 ? 22.672 -8.961 -14.891 1 97.94 213 GLU A O 1
ATOM 1688 N N . ALA A 1 214 ? 20.891 -10.094 -15.672 1 98.31 214 ALA A N 1
ATOM 1689 C CA . ALA A 1 214 ? 21.281 -9.812 -17.062 1 98.31 214 ALA A CA 1
ATOM 1690 C C . ALA A 1 214 ? 21.172 -8.32 -17.359 1 98.31 214 ALA A C 1
ATOM 1692 O O . ALA A 1 214 ? 22.062 -7.742 -17.984 1 98.31 214 ALA A O 1
ATOM 1693 N N . ALA A 1 215 ? 20.109 -7.727 -16.953 1 98.62 215 ALA A N 1
ATOM 1694 C CA . ALA A 1 215 ? 19.875 -6.305 -17.188 1 98.62 215 ALA A CA 1
ATOM 1695 C C . ALA A 1 215 ? 20.953 -5.457 -16.516 1 98.62 215 ALA A C 1
ATOM 1697 O O . ALA A 1 215 ? 21.266 -4.359 -17 1 98.62 215 ALA A O 1
ATOM 1698 N N . ARG A 1 216 ? 21.562 -5.988 -15.461 1 97.56 216 ARG A N 1
ATOM 1699 C CA . ARG A 1 216 ? 22.625 -5.309 -14.719 1 97.56 216 ARG A CA 1
ATOM 1700 C C . ARG A 1 216 ? 23.984 -5.57 -15.352 1 97.56 216 ARG A C 1
ATOM 1702 O O . ARG A 1 216 ? 24.984 -4.949 -14.977 1 97.56 216 ARG A O 1
ATOM 1709 N N . GLY A 1 217 ? 24.047 -6.566 -16.203 1 96.69 217 GLY A N 1
ATOM 1710 C CA . GLY A 1 217 ? 25.297 -6.914 -16.875 1 96.69 217 GLY A CA 1
ATOM 1711 C C . GLY A 1 217 ? 26.125 -7.938 -16.109 1 96.69 217 GLY A C 1
ATOM 1712 O O . GLY A 1 217 ? 27.297 -8.156 -16.406 1 96.69 217 GLY A O 1
ATOM 1713 N N . LYS A 1 218 ? 25.578 -8.516 -15.125 1 95.94 218 LYS A N 1
ATOM 1714 C CA . LYS A 1 218 ? 26.297 -9.508 -14.328 1 95.94 218 LYS A CA 1
ATOM 1715 C C . LYS A 1 218 ? 26.375 -10.844 -15.055 1 95.94 218 LYS A C 1
ATOM 1717 O O . LYS A 1 218 ? 27.312 -11.609 -14.852 1 95.94 218 LYS A O 1
ATOM 1722 N N . ILE A 1 219 ? 25.391 -11.203 -15.828 1 96.25 219 ILE A N 1
ATOM 1723 C CA . ILE A 1 219 ? 25.406 -12.352 -16.719 1 96.25 219 ILE A CA 1
ATOM 1724 C C . ILE A 1 219 ? 25 -11.922 -18.125 1 96.25 219 ILE A C 1
ATOM 1726 O O . ILE A 1 219 ? 24.281 -10.938 -18.297 1 96.25 219 ILE A O 1
ATOM 1730 N N . THR A 1 220 ? 25.469 -12.641 -19.125 1 97.5 220 THR A N 1
ATOM 1731 C CA . THR A 1 220 ? 25.109 -12.305 -20.5 1 97.5 220 THR A CA 1
ATOM 1732 C C . THR A 1 220 ? 23.781 -12.961 -20.875 1 97.5 220 THR A C 1
ATOM 1734 O O . THR A 1 220 ? 23.359 -13.922 -20.234 1 97.5 220 THR A O 1
ATOM 1737 N N . LEU A 1 221 ? 23.125 -12.414 -21.906 1 98.06 221 LEU A N 1
ATOM 1738 C CA . LEU A 1 221 ? 21.922 -13.031 -22.438 1 98.06 221 LEU A CA 1
ATOM 1739 C C . LEU A 1 221 ? 22.203 -14.445 -22.922 1 98.06 221 LEU A C 1
ATOM 1741 O O . LEU A 1 221 ? 21.344 -15.328 -22.812 1 98.06 221 LEU A O 1
ATOM 1745 N N . GLU A 1 222 ? 23.406 -14.688 -23.359 1 97.06 222 GLU A N 1
ATOM 1746 C CA . GLU A 1 222 ? 23.812 -16.016 -23.828 1 97.06 222 GLU A CA 1
ATOM 1747 C C . GLU A 1 222 ? 23.906 -17 -22.672 1 97.06 222 GLU A C 1
ATOM 1749 O O . GLU A 1 222 ? 23.484 -18.156 -22.797 1 97.06 222 GLU A O 1
ATOM 1754 N N . GLU A 1 223 ? 24.438 -16.516 -21.641 1 94.88 223 GLU A N 1
ATOM 1755 C CA . GLU A 1 223 ? 24.531 -17.359 -20.453 1 94.88 223 GLU A CA 1
ATOM 1756 C C . GLU A 1 223 ? 23.141 -17.734 -19.938 1 94.88 223 GLU A C 1
ATOM 1758 O O . GLU A 1 223 ? 22.891 -18.875 -19.562 1 94.88 223 GLU A O 1
ATOM 1763 N N . LEU A 1 224 ? 22.266 -16.719 -19.922 1 96.69 224 LEU A N 1
ATOM 1764 C CA . LEU A 1 224 ? 20.891 -16.969 -19.5 1 96.69 224 LEU A CA 1
ATOM 1765 C C . LEU A 1 224 ? 20.203 -17.953 -20.438 1 96.69 224 LEU A C 1
ATOM 1767 O O . LEU A 1 224 ? 19.547 -18.891 -19.984 1 96.69 224 LEU A O 1
ATOM 1771 N N . ALA A 1 225 ? 20.375 -17.797 -21.703 1 96.31 225 ALA A N 1
ATOM 1772 C CA . ALA A 1 225 ? 19.797 -18.688 -22.703 1 96.31 225 ALA A CA 1
ATOM 1773 C C . ALA A 1 225 ? 20.281 -20.125 -22.516 1 96.31 225 ALA A C 1
ATOM 1775 O O . ALA A 1 225 ? 19.516 -21.062 -22.672 1 96.31 225 ALA A O 1
ATOM 1776 N N . ARG A 1 226 ? 21.516 -20.25 -22.141 1 94 226 ARG A N 1
ATOM 1777 C CA . ARG A 1 226 ? 22.062 -21.578 -21.906 1 94 226 ARG A CA 1
ATOM 1778 C C . ARG A 1 226 ? 21.375 -22.25 -20.719 1 94 226 ARG A C 1
ATOM 1780 O O . ARG A 1 226 ? 21.047 -23.438 -20.797 1 94 226 ARG A O 1
ATOM 1787 N N . LEU A 1 227 ? 21.188 -21.469 -19.656 1 93.06 227 LEU A N 1
ATOM 1788 C CA . LEU A 1 227 ? 20.516 -22 -18.484 1 93.06 227 LEU A CA 1
ATOM 1789 C C . LEU A 1 227 ? 19.109 -22.469 -18.812 1 93.06 227 LEU A C 1
ATOM 1791 O O . LEU A 1 227 ? 18.594 -23.422 -18.203 1 93.06 227 LEU A O 1
ATOM 1795 N N . ILE A 1 228 ? 18.453 -21.844 -19.781 1 94.25 228 ILE A N 1
ATOM 1796 C CA . ILE A 1 228 ? 17.078 -22.125 -20.156 1 94.25 228 ILE A CA 1
ATOM 1797 C C . ILE A 1 228 ? 17.031 -23.312 -21.109 1 94.25 228 ILE A C 1
ATOM 1799 O O . ILE A 1 228 ? 16.234 -24.234 -20.938 1 94.25 228 ILE A O 1
ATOM 1803 N N . ASN A 1 229 ? 17.953 -23.359 -22.094 1 91.75 229 ASN A N 1
ATOM 1804 C CA . ASN A 1 229 ? 17.844 -24.266 -23.234 1 91.75 229 ASN A CA 1
ATOM 1805 C C . ASN A 1 229 ? 18.656 -25.531 -23 1 91.75 229 ASN A C 1
ATOM 1807 O O . ASN A 1 229 ? 18.344 -26.594 -23.562 1 91.75 229 ASN A O 1
ATOM 1811 N N . ALA A 1 230 ? 19.734 -25.453 -22.234 1 86.06 230 ALA A N 1
ATOM 1812 C CA . ALA A 1 230 ? 20.609 -26.594 -22.047 1 86.06 230 ALA A CA 1
ATOM 1813 C C . ALA A 1 230 ? 21.172 -26.641 -20.625 1 86.06 230 ALA A C 1
ATOM 1815 O O . ALA A 1 230 ? 22.391 -26.656 -20.438 1 86.06 230 ALA A O 1
ATOM 1816 N N . PRO A 1 231 ? 20.266 -26.688 -19.734 1 82.94 231 PRO A N 1
ATOM 1817 C CA . PRO A 1 231 ? 20.781 -26.719 -18.359 1 82.94 231 PRO A CA 1
ATOM 1818 C C . PRO A 1 231 ? 21.531 -28.016 -18.047 1 82.94 231 PRO A C 1
ATOM 1820 O O . PRO A 1 231 ? 21.125 -29.094 -18.516 1 82.94 231 PRO A O 1
ATOM 1823 N N . LEU A 1 232 ? 22.688 -27.828 -17.375 1 78.94 232 LEU A N 1
ATOM 1824 C CA . LEU A 1 232 ? 23.344 -29.016 -16.812 1 78.94 232 LEU A CA 1
ATOM 1825 C C . LEU A 1 232 ? 22.578 -29.531 -15.602 1 78.94 232 LEU A C 1
ATOM 1827 O O . LEU A 1 232 ? 21.812 -28.781 -14.977 1 78.94 232 LEU A O 1
ATOM 1831 N N . PRO A 1 233 ? 22.719 -30.812 -15.266 1 73.06 233 PRO A N 1
ATOM 1832 C CA . PRO A 1 233 ? 21.953 -31.406 -14.164 1 73.06 233 PRO A CA 1
ATOM 1833 C C . PRO A 1 233 ? 22.078 -30.625 -12.867 1 73.06 233 PRO A C 1
ATOM 1835 O O . PRO A 1 233 ? 21.109 -30.5 -12.109 1 73.06 233 PRO A O 1
ATOM 1838 N N . ASP A 1 234 ? 23.156 -29.938 -12.688 1 80.44 234 ASP A N 1
ATOM 1839 C CA . ASP A 1 234 ? 23.359 -29.266 -11.398 1 80.44 234 ASP A CA 1
ATOM 1840 C C . ASP A 1 234 ? 23.234 -27.75 -11.539 1 80.44 234 ASP A C 1
ATOM 1842 O O . ASP A 1 234 ? 23.547 -27.016 -10.602 1 80.44 234 ASP A O 1
ATOM 1846 N N . ASP A 1 235 ? 22.641 -27.422 -12.727 1 86.12 235 ASP A N 1
ATOM 1847 C CA . ASP A 1 235 ? 22.516 -25.984 -12.922 1 86.12 235 ASP A CA 1
ATOM 1848 C C . ASP A 1 235 ? 21.391 -25.422 -12.062 1 86.12 235 ASP A C 1
ATOM 1850 O O . ASP A 1 235 ? 20.281 -25.969 -12.023 1 86.12 235 ASP A O 1
ATOM 1854 N N . LYS A 1 236 ? 21.656 -24.438 -11.234 1 88.75 236 LYS A N 1
ATOM 1855 C CA . LYS A 1 236 ? 20.688 -23.672 -10.469 1 88.75 236 LYS A CA 1
ATOM 1856 C C . LYS A 1 236 ? 21 -22.172 -10.523 1 88.75 236 LYS A C 1
ATOM 1858 O O . LYS A 1 236 ? 22.141 -21.766 -10.328 1 88.75 236 LYS A O 1
ATOM 1863 N N . SER A 1 237 ? 19.922 -21.5 -10.984 1 89.31 237 SER A N 1
ATOM 1864 C CA . SER A 1 237 ? 20.094 -20.062 -10.883 1 89.31 237 SER A CA 1
ATOM 1865 C C . SER A 1 237 ? 20.25 -19.609 -9.438 1 89.31 237 SER A C 1
ATOM 1867 O O . SER A 1 237 ? 19.422 -19.969 -8.586 1 89.31 237 SER A O 1
ATOM 1869 N N . PRO A 1 238 ? 21.297 -18.906 -9.164 1 88.38 238 PRO A N 1
ATOM 1870 C CA . PRO A 1 238 ? 21.484 -18.422 -7.793 1 88.38 238 PRO A CA 1
ATOM 1871 C C . PRO A 1 238 ? 20.734 -17.125 -7.523 1 88.38 238 PRO A C 1
ATOM 1873 O O . PRO A 1 238 ? 20.875 -16.547 -6.441 1 88.38 238 PRO A O 1
ATOM 1876 N N . PHE A 1 239 ? 19.984 -16.609 -8.5 1 93.81 239 PHE A N 1
ATOM 1877 C CA . PHE A 1 239 ? 19.344 -15.289 -8.383 1 93.81 239 PHE A CA 1
ATOM 1878 C C . PHE A 1 239 ? 17.859 -15.43 -8.133 1 93.81 239 PHE A C 1
ATOM 1880 O O . PHE A 1 239 ? 17.109 -15.844 -9.023 1 93.81 239 PHE A O 1
ATOM 1887 N N . CYS A 1 240 ? 17.438 -15.164 -6.957 1 97.25 240 CYS A N 1
ATOM 1888 C CA . CYS A 1 240 ? 16.016 -15.242 -6.613 1 97.25 240 CYS A CA 1
ATOM 1889 C C . CYS A 1 240 ? 15.492 -13.883 -6.164 1 97.25 240 CYS A C 1
ATOM 1891 O O . CYS A 1 240 ? 15.93 -13.352 -5.141 1 97.25 240 CYS A O 1
ATOM 1893 N N . ALA A 1 241 ? 14.594 -13.289 -6.934 1 98.44 241 ALA A N 1
ATOM 1894 C CA . ALA A 1 241 ? 14.016 -12.008 -6.559 1 98.44 241 ALA A CA 1
ATOM 1895 C C . ALA A 1 241 ? 13.203 -12.125 -5.27 1 98.44 241 ALA A C 1
ATOM 1897 O O . ALA A 1 241 ? 12.633 -13.18 -4.98 1 98.44 241 ALA A O 1
ATOM 1898 N N . PRO A 1 242 ? 13.195 -11.055 -4.449 1 98 242 PRO A N 1
ATOM 1899 C CA . PRO A 1 242 ? 12.406 -11.125 -3.221 1 98 242 PRO A CA 1
ATOM 1900 C C . PRO A 1 242 ? 10.906 -11.281 -3.492 1 98 242 PRO A C 1
ATOM 1902 O O . PRO A 1 242 ? 10.445 -11 -4.602 1 98 242 PRO A O 1
ATOM 1905 N N . PRO A 1 243 ? 10.164 -11.781 -2.486 1 97.81 243 PRO A N 1
ATOM 1906 C CA . PRO A 1 243 ? 8.727 -11.953 -2.678 1 97.81 243 PRO A CA 1
ATOM 1907 C C . PRO A 1 243 ? 7.98 -10.625 -2.789 1 97.81 243 PRO A C 1
ATOM 1909 O O . PRO A 1 243 ? 6.844 -10.594 -3.271 1 97.81 243 PRO A O 1
ATOM 1912 N N . ASP A 1 244 ? 8.484 -9.438 -2.383 1 93.38 244 ASP A N 1
ATOM 1913 C CA . ASP A 1 244 ? 7.883 -8.109 -2.246 1 93.38 244 ASP A CA 1
ATOM 1914 C C . ASP A 1 244 ? 7.156 -7.703 -3.523 1 93.38 244 ASP A C 1
ATOM 1916 O O . ASP A 1 244 ? 6.086 -7.094 -3.467 1 93.38 244 ASP A O 1
ATOM 1920 N N . GLY A 1 245 ? 7.68 -8.094 -4.637 1 96.25 245 GLY A N 1
ATOM 1921 C CA . GLY A 1 245 ? 7.188 -7.551 -5.895 1 96.25 245 GLY A CA 1
ATOM 1922 C C . GLY A 1 245 ? 6.297 -8.516 -6.652 1 96.25 245 GLY A C 1
ATOM 1923 O O . GLY A 1 245 ? 5.805 -8.195 -7.734 1 96.25 245 GLY A O 1
ATOM 1924 N N . LEU A 1 246 ? 6.016 -9.672 -6.098 1 98.81 246 LEU A N 1
ATOM 1925 C CA . LEU A 1 246 ? 5.344 -10.703 -6.879 1 98.81 246 LEU A CA 1
ATOM 1926 C C . LEU A 1 246 ? 3.859 -10.773 -6.527 1 98.81 246 LEU A C 1
ATOM 1928 O O . LEU A 1 246 ? 3.496 -10.836 -5.352 1 98.81 246 LEU A O 1
ATOM 1932 N N . THR A 1 247 ? 2.982 -10.695 -7.52 1 98.88 247 THR A N 1
ATOM 1933 C CA . THR A 1 247 ? 1.535 -10.789 -7.355 1 98.88 247 THR A CA 1
ATOM 1934 C C . THR A 1 247 ? 0.945 -11.812 -8.32 1 98.88 247 THR A C 1
ATOM 1936 O O . THR A 1 247 ? 1.21 -11.766 -9.523 1 98.88 247 THR A O 1
ATOM 1939 N N . LEU A 1 248 ? 0.228 -12.805 -7.84 1 98.88 248 LEU A N 1
ATOM 1940 C CA . LEU A 1 248 ? -0.615 -13.641 -8.688 1 98.88 248 LEU A CA 1
ATOM 1941 C C . LEU A 1 248 ? -1.813 -12.859 -9.211 1 98.88 248 LEU A C 1
ATOM 1943 O O . LEU A 1 248 ? -2.707 -12.5 -8.438 1 98.88 248 LEU A O 1
ATOM 1947 N N . MET A 1 249 ? -1.857 -12.703 -10.477 1 98.69 249 MET A N 1
ATOM 1948 C CA . MET A 1 249 ? -2.857 -11.812 -11.055 1 98.69 249 MET A CA 1
ATOM 1949 C C . MET A 1 249 ? -4.141 -12.57 -11.375 1 98.69 249 MET A C 1
ATOM 1951 O O . MET A 1 249 ? -5.238 -12.047 -11.195 1 98.69 249 MET A O 1
ATOM 1955 N N . ARG A 1 250 ? -3.877 -13.758 -11.883 1 98.38 250 ARG A N 1
ATOM 1956 C CA . ARG A 1 250 ? -5.031 -14.477 -12.406 1 98.38 250 ARG A CA 1
ATOM 1957 C C . ARG A 1 250 ? -4.723 -15.969 -12.555 1 98.38 250 ARG A C 1
ATOM 1959 O O . ARG A 1 250 ? -3.596 -16.344 -12.883 1 98.38 250 ARG A O 1
ATOM 1966 N N . VAL A 1 251 ? -5.723 -16.75 -12.344 1 98.62 251 VAL A N 1
ATOM 1967 C CA . VAL A 1 251 ? -5.703 -18.172 -12.688 1 98.62 251 VAL A CA 1
ATOM 1968 C C . VAL A 1 251 ? -6.695 -18.438 -13.82 1 98.62 251 VAL A C 1
ATOM 1970 O O . VAL A 1 251 ? -7.832 -17.953 -13.781 1 98.62 251 VAL A O 1
ATOM 1973 N N . HIS A 1 252 ? -6.25 -19.172 -14.797 1 97.81 252 HIS A N 1
ATOM 1974 C CA . HIS A 1 252 ? -7.062 -19.406 -15.984 1 97.81 252 HIS A CA 1
ATOM 1975 C C . HIS A 1 252 ? -7.676 -20.812 -15.961 1 97.81 252 HIS A C 1
ATOM 1977 O O . HIS A 1 252 ? -7.016 -21.766 -15.57 1 97.81 252 HIS A O 1
ATOM 1983 N N . TYR A 1 253 ? -8.914 -20.875 -16.406 1 96.88 253 TYR A N 1
ATOM 1984 C CA . TYR A 1 253 ? -9.656 -22.125 -16.531 1 96.88 253 TYR A CA 1
ATOM 1985 C C . TYR A 1 253 ? -10.305 -22.234 -17.906 1 96.88 253 TYR A C 1
ATOM 1987 O O . TYR A 1 253 ? -10.492 -21.234 -18.609 1 96.88 253 TYR A O 1
ATOM 1995 N N . PRO A 1 254 ? -10.57 -23.516 -18.422 1 90.44 254 PRO A N 1
ATOM 1996 C CA . PRO A 1 254 ? -11.227 -23.672 -19.719 1 90.44 254 PRO A CA 1
ATOM 1997 C C . PRO A 1 254 ? -12.555 -22.922 -19.797 1 90.44 254 PRO A C 1
ATOM 1999 O O . PRO A 1 254 ? -13.242 -22.766 -18.797 1 90.44 254 PRO A O 1
ATOM 2002 N N . GLU A 1 255 ? -12.82 -22.094 -20.922 1 74.75 255 GLU A N 1
ATOM 2003 C CA . GLU A 1 255 ? -14.047 -21.328 -21.141 1 74.75 255 GLU A CA 1
ATOM 2004 C C . GLU A 1 255 ? -15.281 -22.156 -20.797 1 74.75 255 GLU A C 1
ATOM 2006 O O . GLU A 1 255 ? -16.281 -21.625 -20.312 1 74.75 255 GLU A O 1
ATOM 2011 N N . GLU A 1 256 ? -15.438 -23.453 -21.516 1 58.03 256 GLU A N 1
ATOM 2012 C CA . GLU A 1 256 ? -16.641 -24.25 -21.375 1 58.03 256 GLU A CA 1
ATOM 2013 C C . GLU A 1 256 ? -17.031 -24.438 -19.922 1 58.03 256 GLU A C 1
ATOM 2015 O O . GLU A 1 256 ? -18.094 -25 -19.609 1 58.03 256 GLU A O 1
ATOM 2020 N N . THR A 1 257 ? -16.078 -24.297 -19.125 1 51.53 257 THR A N 1
ATOM 2021 C CA . THR A 1 257 ? -16.422 -25.047 -17.922 1 51.53 257 THR A CA 1
ATOM 2022 C C . THR A 1 257 ? -17.719 -24.531 -17.312 1 51.53 257 THR A C 1
ATOM 2024 O O . THR A 1 257 ? -18.5 -25.297 -16.75 1 51.53 257 THR A O 1
ATOM 2027 N N . PHE A 1 258 ? -17.828 -23.312 -16.562 1 47.56 258 PHE A N 1
ATOM 2028 C CA . PHE A 1 258 ? -19.047 -23.219 -15.766 1 47.56 258 PHE A CA 1
ATOM 2029 C C . PHE A 1 258 ? -20.203 -22.688 -16.594 1 47.56 258 PHE A C 1
ATOM 2031 O O . PHE A 1 258 ? -20.141 -21.562 -17.125 1 47.56 258 PHE A O 1
ATOM 2038 N N . GLY A 1 259 ? -20.828 -23.609 -17.359 1 39.31 259 GLY A N 1
ATOM 2039 C CA . GLY A 1 259 ? -22.062 -23.375 -18.094 1 39.31 259 GLY A CA 1
ATOM 2040 C C . GLY A 1 259 ? -22.922 -22.297 -17.469 1 39.31 259 GLY A C 1
ATOM 2041 O O . GLY A 1 259 ? -22.719 -21.906 -16.312 1 39.31 259 GLY A O 1
ATOM 2042 N N . ASP A 1 260 ? -24.031 -21.859 -18.328 1 36.56 260 ASP A N 1
ATOM 2043 C CA . ASP A 1 260 ? -25.203 -21 -18.219 1 36.56 260 ASP A CA 1
ATOM 2044 C C . ASP A 1 260 ? -25.891 -21.188 -16.859 1 36.56 260 ASP A C 1
ATOM 2046 O O . ASP A 1 260 ? -26.469 -22.234 -16.594 1 36.56 260 ASP A O 1
ATOM 2050 N N . LYS A 1 261 ? -25.578 -20.875 -15.805 1 35.31 261 LYS A N 1
ATOM 2051 C CA . LYS A 1 261 ? -26.703 -20.766 -14.883 1 35.31 261 LYS A CA 1
ATOM 2052 C C . LYS A 1 261 ? -27.891 -20.062 -15.547 1 35.31 261 LYS A C 1
ATOM 2054 O O . LYS A 1 261 ? -27.766 -18.938 -16.031 1 35.31 261 LYS A O 1
ATOM 2059 N N . LYS A 1 262 ? -28.859 -20.719 -16.016 1 29.72 262 LYS A N 1
ATOM 2060 C CA . LYS A 1 262 ? -30.234 -20.219 -16.031 1 29.72 262 LYS A CA 1
ATOM 2061 C C . LYS A 1 262 ? -30.516 -19.375 -14.797 1 29.72 262 LYS A C 1
ATOM 2063 O O . LYS A 1 262 ? -30.156 -19.766 -13.68 1 29.72 262 LYS A O 1
ATOM 2068 N N . LYS A 1 263 ? -30.719 -18.172 -14.938 1 31.16 263 LYS A N 1
ATOM 2069 C CA . LYS A 1 263 ? -31.516 -17.375 -14 1 31.16 263 LYS A CA 1
ATOM 2070 C C . LYS A 1 263 ? -32.625 -18.203 -13.375 1 31.16 263 LYS A C 1
ATOM 2072 O O . LYS A 1 263 ? -33.5 -18.719 -14.078 1 31.16 263 LYS A O 1
ATOM 2077 N N . ILE A 1 264 ? -32.312 -19 -12.367 1 21.77 264 ILE A N 1
ATOM 2078 C CA . ILE A 1 264 ? -33.594 -19.328 -11.734 1 21.77 264 ILE A CA 1
ATOM 2079 C C . ILE A 1 264 ? -34.406 -18.047 -11.547 1 21.77 264 ILE A C 1
ATOM 2081 O O . ILE A 1 264 ? -33.969 -17.109 -10.867 1 21.77 264 ILE A O 1
ATOM 2085 N N . ASN A 1 265 ? -35.219 -17.703 -12.5 1 22.16 265 ASN A N 1
ATOM 2086 C CA . ASN A 1 265 ? -36.406 -16.922 -12.188 1 22.16 265 ASN A CA 1
ATOM 2087 C C . ASN A 1 265 ? -37.094 -17.438 -10.938 1 22.16 265 ASN A C 1
ATOM 2089 O O . ASN A 1 265 ? -37.25 -18.641 -10.758 1 22.16 265 ASN A O 1
ATOM 2093 N N . MET B 1 1 ? 26.172 24.156 16.156 1 81.62 1 MET B N 1
ATOM 2094 C CA . MET B 1 1 ? 25.219 23.219 15.57 1 81.62 1 MET B CA 1
ATOM 2095 C C . MET B 1 1 ? 24.578 23.812 14.312 1 81.62 1 MET B C 1
ATOM 2097 O O . MET B 1 1 ? 24.391 25.031 14.219 1 81.62 1 MET B O 1
ATOM 2101 N N . THR B 1 2 ? 24.578 23.062 13.297 1 88.75 2 THR B N 1
ATOM 2102 C CA . THR B 1 2 ? 24 23.484 12.023 1 88.75 2 THR B CA 1
ATOM 2103 C C . THR B 1 2 ? 22.578 22.953 11.859 1 88.75 2 THR B C 1
ATOM 2105 O O . THR B 1 2 ? 22.344 21.75 12.062 1 88.75 2 THR B O 1
ATOM 2108 N N . ARG B 1 3 ? 21.719 23.938 11.586 1 94 3 ARG B N 1
ATOM 2109 C CA . ARG B 1 3 ? 20.328 23.562 11.414 1 94 3 ARG B CA 1
ATOM 2110 C C . ARG B 1 3 ? 20.078 22.953 10.031 1 94 3 ARG B C 1
ATOM 2112 O O . ARG B 1 3 ? 20.5 23.531 9.023 1 94 3 ARG B O 1
ATOM 2119 N N . ILE B 1 4 ? 19.453 21.797 10.086 1 94.38 4 ILE B N 1
ATOM 2120 C CA . ILE B 1 4 ? 19.141 21.109 8.836 1 94.38 4 ILE B CA 1
ATOM 2121 C C . ILE B 1 4 ? 17.641 20.875 8.742 1 94.38 4 ILE B C 1
ATOM 2123 O O . ILE B 1 4 ? 17.016 20.422 9.703 1 94.38 4 ILE B O 1
ATOM 2127 N N . ARG B 1 5 ? 17.047 21.219 7.609 1 96.88 5 ARG B N 1
ATOM 2128 C CA . ARG B 1 5 ? 15.656 20.906 7.289 1 96.88 5 ARG B CA 1
ATOM 2129 C C . ARG B 1 5 ? 15.562 19.609 6.484 1 96.88 5 ARG B C 1
ATOM 2131 O O . ARG B 1 5 ? 16.25 19.453 5.48 1 96.88 5 ARG B O 1
ATOM 2138 N N . PHE B 1 6 ? 14.742 18.75 6.965 1 97.5 6 PHE B N 1
ATOM 2139 C CA . PHE B 1 6 ? 14.531 17.484 6.293 1 97.5 6 PHE B CA 1
ATOM 2140 C C . PHE B 1 6 ? 13.094 17.359 5.801 1 97.5 6 PHE B C 1
ATOM 2142 O O . PHE B 1 6 ? 12.18 17.906 6.402 1 97.5 6 PHE B O 1
ATOM 2149 N N . THR B 1 7 ? 12.906 16.672 4.688 1 98.62 7 THR B N 1
ATOM 2150 C CA . THR B 1 7 ? 11.609 16.188 4.246 1 98.62 7 THR B CA 1
ATOM 2151 C C . THR B 1 7 ? 11.539 14.664 4.359 1 98.62 7 THR B C 1
ATOM 2153 O O . THR B 1 7 ? 12.461 13.961 3.939 1 98.62 7 THR B O 1
ATOM 2156 N N . ALA B 1 8 ? 10.5 14.18 4.93 1 98.62 8 ALA B N 1
ATOM 2157 C CA . ALA B 1 8 ? 10.336 12.742 5.125 1 98.62 8 ALA B CA 1
ATOM 2158 C C . ALA B 1 8 ? 9 12.258 4.574 1 98.62 8 ALA B C 1
ATOM 2160 O O . ALA B 1 8 ? 8 12.984 4.633 1 98.62 8 ALA B O 1
ATOM 2161 N N . ALA B 1 9 ? 9 11.062 4.059 1 98.81 9 ALA B N 1
ATOM 2162 C CA . ALA B 1 9 ? 7.797 10.312 3.705 1 98.81 9 ALA B CA 1
ATOM 2163 C C . ALA B 1 9 ? 7.672 9.055 4.555 1 98.81 9 ALA B C 1
ATOM 2165 O O . ALA B 1 9 ? 8.672 8.445 4.934 1 98.81 9 ALA B O 1
ATOM 2166 N N . TYR B 1 10 ? 6.418 8.711 4.902 1 98.81 10 TYR B N 1
ATOM 2167 C CA . TYR B 1 10 ? 6.27 7.473 5.66 1 98.81 10 TYR B CA 1
ATOM 2168 C C . TYR B 1 10 ? 4.871 6.891 5.484 1 98.81 10 TYR B C 1
ATOM 2170 O O . TYR B 1 10 ? 3.906 7.629 5.273 1 98.81 10 TYR B O 1
ATOM 2178 N N . ASP B 1 11 ? 4.812 5.551 5.469 1 98.44 11 ASP B N 1
ATOM 2179 C CA . ASP B 1 11 ? 3.602 4.785 5.742 1 98.44 11 ASP B CA 1
ATOM 2180 C C . ASP B 1 11 ? 3.262 4.812 7.23 1 98.44 11 ASP B C 1
ATOM 2182 O O . ASP B 1 11 ? 3.984 4.238 8.047 1 98.44 11 ASP B O 1
ATOM 2186 N N . GLY B 1 12 ? 2.164 5.43 7.566 1 98.19 12 GLY B N 1
ATOM 2187 C CA . GLY B 1 12 ? 1.866 5.684 8.969 1 98.19 12 GLY B CA 1
ATOM 2188 C C . GLY B 1 12 ? 1.251 4.488 9.672 1 98.19 12 GLY B C 1
ATOM 2189 O O . GLY B 1 12 ? 1.146 4.473 10.898 1 98.19 12 GLY B O 1
ATOM 2190 N N . ARG B 1 13 ? 0.935 3.391 9.008 1 96.69 13 ARG B N 1
ATOM 2191 C CA . ARG B 1 13 ? 0.156 2.271 9.531 1 96.69 13 ARG B CA 1
ATOM 2192 C C . ARG B 1 13 ? 0.874 1.602 10.695 1 96.69 13 ARG B C 1
ATOM 2194 O O . ARG B 1 13 ? 0.255 1.293 11.719 1 96.69 13 ARG B O 1
ATOM 2201 N N . PRO B 1 14 ? 2.148 1.434 10.656 1 96.19 14 PRO B N 1
ATOM 2202 C CA . PRO B 1 14 ? 2.82 0.722 11.742 1 96.19 14 PRO B CA 1
ATOM 2203 C C . PRO B 1 14 ? 3.084 1.612 12.961 1 96.19 14 PRO B C 1
ATOM 2205 O O . PRO B 1 14 ? 3.609 1.145 13.969 1 96.19 14 PRO B O 1
ATOM 2208 N N . TYR B 1 15 ? 2.684 2.869 12.914 1 97.5 15 TYR B N 1
ATOM 2209 C CA . TYR B 1 15 ? 3.182 3.795 13.93 1 97.5 15 TYR B CA 1
ATOM 2210 C C . TYR B 1 15 ? 2.031 4.441 14.688 1 97.5 15 TYR B C 1
ATOM 2212 O O . TYR B 1 15 ? 0.935 4.605 14.148 1 97.5 15 TYR B O 1
ATOM 2220 N N . LEU B 1 16 ? 2.334 4.887 15.898 1 97.12 16 LEU B N 1
ATOM 2221 C CA . LEU B 1 16 ? 1.376 5.555 16.781 1 97.12 16 LEU B CA 1
ATOM 2222 C C . LEU B 1 16 ? 1.438 7.07 16.594 1 97.12 16 LEU B C 1
ATOM 2224 O O . LEU B 1 16 ? 1.503 7.812 17.578 1 97.12 16 LEU B O 1
ATOM 2228 N N . GLY B 1 17 ? 1.576 7.492 15.281 1 97.19 17 GLY B N 1
ATOM 2229 C CA . GLY B 1 17 ? 1.622 8.914 14.969 1 97.19 17 GLY B CA 1
ATOM 2230 C C . GLY B 1 17 ? 3.033 9.461 14.914 1 97.19 17 GLY B C 1
ATOM 2231 O O . GLY B 1 17 ? 4.004 8.703 14.922 1 97.19 17 GLY B O 1
ATOM 2232 N N . TRP B 1 18 ? 3.115 10.742 14.781 1 97.62 18 TRP B N 1
ATOM 2233 C CA . TRP B 1 18 ? 4.398 11.43 14.664 1 97.62 18 TRP B CA 1
ATOM 2234 C C . TRP B 1 18 ? 5.062 11.586 16.031 1 97.62 18 TRP B C 1
ATOM 2236 O O . TRP B 1 18 ? 6.223 11.203 16.203 1 97.62 18 TRP B O 1
ATOM 2246 N N . GLN B 1 19 ? 4.371 12.062 17 1 94.94 19 GLN B N 1
ATOM 2247 C CA . GLN B 1 19 ? 4.922 12.594 18.25 1 94.94 19 GLN B CA 1
ATOM 2248 C C . GLN B 1 19 ? 5.449 11.469 19.141 1 94.94 19 GLN B C 1
ATOM 2250 O O . GLN B 1 19 ? 4.754 10.477 19.375 1 94.94 19 GLN B O 1
ATOM 2255 N N . SER B 1 20 ? 6.629 11.672 19.641 1 94.81 20 SER B N 1
ATOM 2256 C CA . SER B 1 20 ? 7.27 10.711 20.531 1 94.81 20 SER B CA 1
ATOM 2257 C C . SER B 1 20 ? 6.398 10.422 21.75 1 94.81 20 SER B C 1
ATOM 2259 O O . SER B 1 20 ? 5.793 11.328 22.328 1 94.81 20 SER B O 1
ATOM 2261 N N . GLN B 1 21 ? 6.371 9.172 22.109 1 89.75 21 GLN B N 1
ATOM 2262 C CA . GLN B 1 21 ? 5.652 8.664 23.266 1 89.75 21 GLN B CA 1
ATOM 2263 C C . GLN B 1 21 ? 6.473 7.613 24.016 1 89.75 21 GLN B C 1
ATOM 2265 O O . GLN B 1 21 ? 7.414 7.047 23.453 1 89.75 21 GLN B O 1
ATOM 2270 N N . PRO B 1 22 ? 6.34 7.336 25.281 1 86.75 22 PRO B N 1
ATOM 2271 C CA . PRO B 1 22 ? 7.125 6.375 26.062 1 86.75 22 PRO B CA 1
ATOM 2272 C C . PRO B 1 22 ? 7.191 5 25.406 1 86.75 22 PRO B C 1
ATOM 2274 O O . PRO B 1 22 ? 8.203 4.301 25.516 1 86.75 22 PRO B O 1
ATOM 2277 N N . GLY B 1 23 ? 6.328 4.578 24.562 1 85.19 23 GLY B N 1
ATOM 2278 C CA . GLY B 1 23 ? 6.305 3.275 23.906 1 85.19 23 GLY B CA 1
ATOM 2279 C C . GLY B 1 23 ? 7.242 3.184 22.719 1 85.19 23 GLY B C 1
ATOM 2280 O O . GLY B 1 23 ? 7.57 2.088 22.266 1 85.19 23 GLY B O 1
ATOM 2281 N N . GLY B 1 24 ? 7.801 4.285 22.297 1 86.19 24 GLY B N 1
ATOM 2282 C CA . GLY B 1 24 ? 8.844 4.336 21.281 1 86.19 24 GLY B CA 1
ATOM 2283 C C . GLY B 1 24 ? 8.391 3.838 19.922 1 86.19 24 GLY B C 1
ATOM 2284 O O . GLY B 1 24 ? 9.195 3.354 19.125 1 86.19 24 GLY B O 1
ATOM 2285 N N . ARG B 1 25 ? 7.156 3.859 19.531 1 94 25 ARG B N 1
ATOM 2286 C CA . ARG B 1 25 ? 6.66 3.318 18.266 1 94 25 ARG B CA 1
ATOM 2287 C C . ARG B 1 25 ? 6.055 4.418 17.406 1 94 25 ARG B C 1
ATOM 2289 O O . ARG B 1 25 ? 5.043 4.199 16.734 1 94 25 ARG B O 1
ATOM 2296 N N . THR B 1 26 ? 6.676 5.66 17.516 1 98.12 26 THR B N 1
ATOM 2297 C CA . THR B 1 26 ? 6.223 6.773 16.688 1 98.12 26 THR B CA 1
ATOM 2298 C C . THR B 1 26 ? 7.23 7.074 15.586 1 98.12 26 THR B C 1
ATOM 2300 O O . THR B 1 26 ? 8.359 6.57 15.617 1 98.12 26 THR B O 1
ATOM 2303 N N . VAL B 1 27 ? 6.844 7.816 14.594 1 98.5 27 VAL B N 1
ATOM 2304 C CA . VAL B 1 27 ? 7.734 8.195 13.508 1 98.5 27 VAL B CA 1
ATOM 2305 C C . VAL B 1 27 ? 8.922 8.984 14.055 1 98.5 27 VAL B C 1
ATOM 2307 O O . VAL B 1 27 ? 10.07 8.727 13.688 1 98.5 27 VAL B O 1
ATOM 2310 N N . GLN B 1 28 ? 8.617 9.914 14.977 1 98.25 28 GLN B N 1
ATOM 2311 C CA . GLN B 1 28 ? 9.664 10.719 15.594 1 98.25 28 GLN B CA 1
ATOM 2312 C C . GLN B 1 28 ? 10.672 9.836 16.328 1 98.25 28 GLN B C 1
ATOM 2314 O O . GLN B 1 28 ? 11.883 10.047 16.219 1 98.25 28 GLN B O 1
ATOM 2319 N N . ASP B 1 29 ? 10.203 8.867 17.094 1 97.88 29 ASP B N 1
ATOM 2320 C CA . ASP B 1 29 ? 11.086 7.969 17.828 1 97.88 29 ASP B CA 1
ATOM 2321 C C . ASP B 1 29 ? 12.047 7.258 16.875 1 97.88 29 ASP B C 1
ATOM 2323 O O . ASP B 1 29 ? 13.25 7.172 17.156 1 97.88 29 ASP B O 1
ATOM 2327 N N . VAL B 1 30 ? 11.516 6.766 15.797 1 97.94 30 VAL B N 1
ATOM 2328 C CA . VAL B 1 30 ? 12.312 6.016 14.836 1 97.94 30 VAL B CA 1
ATOM 2329 C C . VAL B 1 30 ? 13.352 6.938 14.195 1 97.94 30 VAL B C 1
ATOM 2331 O O . VAL B 1 30 ? 14.516 6.57 14.062 1 97.94 30 VAL B O 1
ATOM 2334 N N . LEU B 1 31 ? 12.969 8.133 13.836 1 98 31 LEU B N 1
ATOM 2335 C CA . LEU B 1 31 ? 13.875 9.109 13.234 1 98 31 LEU B CA 1
ATOM 2336 C C . LEU B 1 31 ? 14.977 9.508 14.211 1 98 31 LEU B C 1
ATOM 2338 O O . LEU B 1 31 ? 16.156 9.531 13.852 1 98 31 LEU B O 1
ATOM 2342 N N . GLU B 1 32 ? 14.586 9.797 15.414 1 97.31 32 GLU B N 1
ATOM 2343 C CA . GLU B 1 32 ? 15.57 10.211 16.406 1 97.31 32 GLU B CA 1
ATOM 2344 C C . GLU B 1 32 ? 16.578 9.102 16.688 1 97.31 32 GLU B C 1
ATOM 2346 O O . GLU B 1 32 ? 17.766 9.367 16.922 1 97.31 32 GLU B O 1
ATOM 2351 N N . ARG B 1 33 ? 16.125 7.906 16.719 1 96.44 33 ARG B N 1
ATOM 2352 C CA . ARG B 1 33 ? 17.047 6.785 16.875 1 96.44 33 ARG B CA 1
ATOM 2353 C C . ARG B 1 33 ? 18.062 6.746 15.727 1 96.44 33 ARG B C 1
ATOM 2355 O O . ARG B 1 33 ? 19.234 6.488 15.945 1 96.44 33 ARG B O 1
ATOM 2362 N N . ALA B 1 34 ? 17.547 6.973 14.531 1 96.19 34 ALA B N 1
ATOM 2363 C CA . ALA B 1 34 ? 18.438 6.992 13.375 1 96.19 34 ALA B CA 1
ATOM 2364 C C . ALA B 1 34 ? 19.484 8.102 13.5 1 96.19 34 ALA B C 1
ATOM 2366 O O . ALA B 1 34 ? 20.672 7.887 13.219 1 96.19 34 ALA B O 1
ATOM 2367 N N . PHE B 1 35 ? 19.094 9.281 13.945 1 93.81 35 PHE B N 1
ATOM 2368 C CA . PHE B 1 35 ? 20 10.406 14.133 1 93.81 35 PHE B CA 1
ATOM 2369 C C . PHE B 1 35 ? 21.016 10.102 15.227 1 93.81 35 PHE B C 1
ATOM 2371 O O . PHE B 1 35 ? 22.203 10.398 15.07 1 93.81 35 PHE B O 1
ATOM 2378 N N . SER B 1 36 ? 20.484 9.547 16.266 1 92.81 36 SER B N 1
ATOM 2379 C CA . SER B 1 36 ? 21.375 9.211 17.375 1 92.81 36 SER B CA 1
ATOM 2380 C C . SER B 1 36 ? 22.453 8.234 16.938 1 92.81 36 SER B C 1
ATOM 2382 O O . SER B 1 36 ? 23.609 8.336 17.359 1 92.81 36 SER B O 1
ATOM 2384 N N . GLY B 1 37 ? 22.078 7.301 16.109 1 90.94 37 GLY B N 1
ATOM 2385 C CA . GLY B 1 37 ? 23.062 6.371 15.555 1 90.94 37 GLY B CA 1
ATOM 2386 C C . GLY B 1 37 ? 24.094 7.047 14.68 1 90.94 37 GLY B C 1
ATOM 2387 O O . GLY B 1 37 ? 25.266 6.668 14.695 1 90.94 37 GLY B O 1
ATOM 2388 N N . LEU B 1 38 ? 23.703 7.992 13.961 1 88.25 38 LEU B N 1
ATOM 2389 C CA . LEU B 1 38 ? 24.578 8.695 13.039 1 88.25 38 LEU B CA 1
ATOM 2390 C C . LEU B 1 38 ? 25.5 9.656 13.789 1 88.25 38 LEU B C 1
ATOM 2392 O O . LEU B 1 38 ? 26.688 9.766 13.469 1 88.25 38 LEU B O 1
ATOM 2396 N N . PHE B 1 39 ? 24.922 10.344 14.812 1 85.75 39 PHE B N 1
ATOM 2397 C CA . PHE B 1 39 ? 25.672 11.391 15.508 1 85.75 39 PHE B CA 1
ATOM 2398 C C . PHE B 1 39 ? 26.406 10.812 16.719 1 85.75 39 PHE B C 1
ATOM 2400 O O . PHE B 1 39 ? 27.359 11.422 17.219 1 85.75 39 PHE B O 1
ATOM 2407 N N . GLY B 1 40 ? 25.969 9.719 17.234 1 86.81 40 GLY B N 1
ATOM 2408 C CA . GLY B 1 40 ? 26.531 9.148 18.453 1 86.81 40 GLY B CA 1
ATOM 2409 C C . GLY B 1 40 ? 26.016 9.828 19.703 1 86.81 40 GLY B C 1
ATOM 2410 O O . GLY B 1 40 ? 26.516 9.57 20.797 1 86.81 40 GLY B O 1
ATOM 2411 N N . THR B 1 41 ? 25.156 10.781 19.531 1 87.56 41 THR B N 1
ATOM 2412 C CA . THR B 1 41 ? 24.516 11.5 20.625 1 87.56 41 THR B CA 1
ATOM 2413 C C . THR B 1 41 ? 23.031 11.672 20.375 1 87.56 41 THR B C 1
ATOM 2415 O O . THR B 1 41 ? 22.578 11.547 19.234 1 87.56 41 THR B O 1
ATOM 2418 N N . THR B 1 42 ? 22.375 11.914 21.438 1 90.25 42 THR B N 1
ATOM 2419 C CA . THR B 1 42 ? 20.938 12.117 21.312 1 90.25 42 THR B CA 1
ATOM 2420 C C . THR B 1 42 ? 20.641 13.352 20.469 1 90.25 42 THR B C 1
ATOM 2422 O O . THR B 1 42 ? 21.344 14.359 20.562 1 90.25 42 THR B O 1
ATOM 2425 N N . CYS B 1 43 ? 19.641 13.305 19.625 1 91.31 43 CYS B N 1
ATOM 2426 C CA . CYS B 1 43 ? 19.219 14.391 18.75 1 91.31 43 CYS B CA 1
ATOM 2427 C C . CYS B 1 43 ? 17.703 14.562 18.781 1 91.31 43 CYS B C 1
ATOM 2429 O O . CYS B 1 43 ? 16.953 13.625 18.484 1 91.31 43 CYS B O 1
ATOM 2431 N N . ARG B 1 44 ? 17.297 15.68 19.266 1 93.94 44 ARG B N 1
ATOM 2432 C CA . ARG B 1 44 ? 15.875 15.992 19.25 1 93.94 44 ARG B CA 1
ATOM 2433 C C . ARG B 1 44 ? 15.469 16.625 17.922 1 93.94 44 ARG B C 1
ATOM 2435 O O . ARG B 1 44 ? 16.141 17.516 17.422 1 93.94 44 ARG B O 1
ATOM 2442 N N . ILE B 1 45 ? 14.406 16.094 17.328 1 97.06 45 ILE B N 1
ATOM 2443 C CA . ILE B 1 45 ? 13.93 16.672 16.078 1 97.06 45 ILE B CA 1
ATOM 2444 C C . ILE B 1 45 ? 12.602 17.375 16.312 1 97.06 45 ILE B C 1
ATOM 2446 O O . ILE B 1 45 ? 11.906 17.094 17.297 1 97.06 45 ILE B O 1
ATOM 2450 N N . HIS B 1 46 ? 12.289 18.312 15.469 1 97.56 46 HIS B N 1
ATOM 2451 C CA . HIS B 1 46 ? 11.055 19.094 15.555 1 97.56 46 HIS B CA 1
ATOM 2452 C C . HIS B 1 46 ? 10.289 19.031 14.234 1 97.56 46 HIS B C 1
ATOM 2454 O O . HIS B 1 46 ? 10.781 19.5 13.203 1 97.56 46 HIS B O 1
ATOM 2460 N N . GLY B 1 47 ? 9.117 18.516 14.258 1 98 47 GLY B N 1
ATOM 2461 C CA . GLY B 1 47 ? 8.297 18.375 13.07 1 98 47 GLY B CA 1
ATOM 2462 C C . GLY B 1 47 ? 7.473 19.609 12.773 1 98 47 GLY B C 1
ATOM 2463 O O . GLY B 1 47 ? 7.234 20.438 13.656 1 98 47 GLY B O 1
ATOM 2464 N N . SER B 1 48 ? 7.102 19.719 11.508 1 98 48 SER B N 1
ATOM 2465 C CA . SER B 1 48 ? 6.238 20.828 11.102 1 98 48 SER B CA 1
ATOM 2466 C C . SER B 1 48 ? 4.828 20.656 11.648 1 98 48 SER B C 1
ATOM 2468 O O . SER B 1 48 ? 4.062 21.625 11.719 1 98 48 SER B O 1
ATOM 2470 N N . GLY B 1 49 ? 4.477 19.5 11.922 1 94.94 49 GLY B N 1
ATOM 2471 C CA . GLY B 1 49 ? 3.182 19.109 12.469 1 94.94 49 GLY B CA 1
ATOM 2472 C C . GLY B 1 49 ? 3.164 17.703 13.016 1 94.94 49 GLY B C 1
ATOM 2473 O O . GLY B 1 49 ? 4.145 16.969 12.883 1 94.94 49 GLY B O 1
ATOM 2474 N N . ARG B 1 50 ? 2.107 17.344 13.672 1 94.38 50 ARG B N 1
ATOM 2475 C CA . ARG B 1 50 ? 1.937 16.031 14.273 1 94.38 50 ARG B CA 1
ATOM 2476 C C . ARG B 1 50 ? 0.823 15.258 13.57 1 94.38 50 ARG B C 1
ATOM 2478 O O . ARG B 1 50 ? -0.329 15.695 13.555 1 94.38 50 ARG B O 1
ATOM 2485 N N . THR B 1 51 ? 1.186 14.195 12.93 1 97.25 51 THR B N 1
ATOM 2486 C CA . THR B 1 51 ? 0.172 13.328 12.344 1 97.25 51 THR B CA 1
ATOM 2487 C C . THR B 1 51 ? -0.328 12.305 13.367 1 97.25 51 THR B C 1
ATOM 2489 O O . THR B 1 51 ? 0.448 11.805 14.188 1 97.25 51 THR B O 1
ATOM 2492 N N . ASP B 1 52 ? -1.604 11.961 13.297 1 96.19 52 ASP B N 1
ATOM 2493 C CA . ASP B 1 52 ? -2.213 10.961 14.164 1 96.19 52 ASP B CA 1
ATOM 2494 C C . ASP B 1 52 ? -1.687 9.562 13.836 1 96.19 52 ASP B C 1
ATOM 2496 O O . ASP B 1 52 ? -1.056 9.359 12.797 1 96.19 52 ASP B O 1
ATOM 2500 N N . ALA B 1 53 ? -1.961 8.672 14.812 1 96.94 53 ALA B N 1
ATOM 2501 C CA . ALA B 1 53 ? -1.683 7.262 14.555 1 96.94 53 ALA B CA 1
ATOM 2502 C C . ALA B 1 53 ? -2.355 6.805 13.258 1 96.94 53 ALA B C 1
ATOM 2504 O O . ALA B 1 53 ? -3.541 7.066 13.047 1 96.94 53 ALA B O 1
ATOM 2505 N N . GLY B 1 54 ? -1.55 6.199 12.391 1 97.69 54 GLY B N 1
ATOM 2506 C CA . GLY B 1 54 ? -2.098 5.633 11.172 1 97.69 54 GLY B CA 1
ATOM 2507 C C . GLY B 1 54 ? -2.074 6.602 10 1 97.69 54 GLY B C 1
ATOM 2508 O O . GLY B 1 54 ? -2.291 6.199 8.859 1 97.69 54 GLY B O 1
ATOM 2509 N N . VAL B 1 55 ? -1.839 7.902 10.258 1 98.75 55 VAL B N 1
ATOM 2510 C CA . VAL B 1 55 ? -1.817 8.898 9.195 1 98.75 55 VAL B CA 1
ATOM 2511 C C . VAL B 1 55 ? -0.462 8.875 8.492 1 98.75 55 VAL B C 1
ATOM 2513 O O . VAL B 1 55 ? 0.573 8.672 9.133 1 98.75 55 VAL B O 1
ATOM 2516 N N . HIS B 1 56 ? -0.465 9.086 7.215 1 98.81 56 HIS B N 1
ATOM 2517 C CA . HIS B 1 56 ? 0.71 8.961 6.359 1 98.81 56 HIS B CA 1
ATOM 2518 C C . HIS B 1 56 ? 1.299 10.336 6.035 1 98.81 56 HIS B C 1
ATOM 2520 O O . HIS B 1 56 ? 0.711 11.359 6.379 1 98.81 56 HIS B O 1
ATOM 2526 N N . ALA B 1 57 ? 2.465 10.289 5.375 1 98.88 57 ALA B N 1
ATOM 2527 C CA . ALA B 1 57 ? 3.035 11.531 4.859 1 98.88 57 ALA B CA 1
ATOM 2528 C C . ALA B 1 57 ? 3.91 11.266 3.637 1 98.88 57 ALA B C 1
ATOM 2530 O O . ALA B 1 57 ? 4.637 10.273 3.59 1 98.88 57 ALA B O 1
ATOM 2531 N N . LEU B 1 58 ? 3.852 12.141 2.693 1 98.5 58 LEU B N 1
ATOM 2532 C CA . LEU B 1 58 ? 4.793 12.164 1.577 1 98.5 58 LEU B CA 1
ATOM 2533 C C . LEU B 1 58 ? 5.727 13.367 1.686 1 98.5 58 LEU B C 1
ATOM 2535 O O . LEU B 1 58 ? 6.777 13.398 1.04 1 98.5 58 LEU B O 1
ATOM 2539 N N . GLY B 1 59 ? 5.301 14.328 2.566 1 98.56 59 GLY B N 1
ATOM 2540 C CA . GLY B 1 59 ? 6.098 15.539 2.66 1 98.56 59 GLY B CA 1
ATOM 2541 C C . GLY B 1 59 ? 6.121 16.141 4.059 1 98.56 59 GLY B C 1
ATOM 2542 O O . GLY B 1 59 ? 5.918 17.344 4.23 1 98.56 59 GLY B O 1
ATOM 2543 N N . GLN B 1 60 ? 6.23 15.336 5.074 1 98.81 60 GLN B N 1
ATOM 2544 C CA . GLN B 1 60 ? 6.477 15.875 6.41 1 98.81 60 GLN B CA 1
ATOM 2545 C C . GLN B 1 60 ? 7.832 16.578 6.48 1 98.81 60 GLN B C 1
ATOM 2547 O O . GLN B 1 60 ? 8.805 16.109 5.887 1 98.81 60 GLN B O 1
ATOM 2552 N N . VAL B 1 61 ? 7.871 17.703 7.125 1 98.75 61 VAL B N 1
ATOM 2553 C CA . VAL B 1 61 ? 9.125 18.438 7.285 1 98.75 61 VAL B CA 1
ATOM 2554 C C . VAL B 1 61 ? 9.508 18.484 8.766 1 98.75 61 VAL B C 1
ATOM 2556 O O . VAL B 1 61 ? 8.648 18.672 9.625 1 98.75 61 VAL B O 1
ATOM 2559 N N . PHE B 1 62 ? 10.703 18.281 9 1 98.56 62 PHE B N 1
ATOM 2560 C CA . PHE B 1 62 ? 11.25 18.469 10.344 1 98.56 62 PHE B CA 1
ATOM 2561 C C . PHE B 1 62 ? 12.656 19.047 10.289 1 98.56 62 PHE B C 1
ATOM 2563 O O . PHE B 1 62 ? 13.258 19.125 9.211 1 98.56 62 PHE B O 1
ATOM 2570 N N . HIS B 1 63 ? 13.109 19.578 11.391 1 97.31 63 HIS B N 1
ATOM 2571 C CA . HIS B 1 63 ? 14.492 20.047 11.438 1 97.31 63 HIS B CA 1
ATOM 2572 C C . HIS B 1 63 ? 15.234 19.438 12.625 1 97.31 63 HIS B C 1
ATOM 2574 O O . HIS B 1 63 ? 14.609 18.969 13.578 1 97.31 63 HIS B O 1
ATOM 2580 N N . ALA B 1 64 ? 16.438 19.359 12.477 1 95.25 64 ALA B N 1
ATOM 2581 C CA . ALA B 1 64 ? 17.375 18.906 13.492 1 95.25 64 ALA B CA 1
ATOM 2582 C C . ALA B 1 64 ? 18.641 19.75 13.492 1 95.25 64 ALA B C 1
ATOM 2584 O O . ALA B 1 64 ? 18.969 20.406 12.492 1 95.25 64 ALA B O 1
ATOM 2585 N N . ASP B 1 65 ? 19.234 19.781 14.625 1 92.56 65 ASP B N 1
ATOM 2586 C CA . ASP B 1 65 ? 20.531 20.438 14.742 1 92.56 65 ASP B CA 1
ATOM 2587 C C . ASP B 1 65 ? 21.656 19.422 14.75 1 92.56 65 ASP B C 1
ATOM 2589 O O . ASP B 1 65 ? 21.719 18.562 15.633 1 92.56 65 ASP B O 1
ATOM 2593 N N . ALA B 1 66 ? 22.438 19.531 13.711 1 87.5 66 ALA B N 1
ATOM 2594 C CA . ALA B 1 66 ? 23.578 18.609 13.609 1 87.5 66 ALA B CA 1
ATOM 2595 C C . ALA B 1 66 ? 24.781 19.156 14.367 1 87.5 66 ALA B C 1
ATOM 2597 O O . ALA B 1 66 ? 25.047 20.359 14.352 1 87.5 66 ALA B O 1
ATOM 2598 N N . PRO B 1 67 ? 25.469 18.156 14.992 1 84.75 67 PRO B N 1
ATOM 2599 C CA . PRO B 1 67 ? 26.719 18.609 15.625 1 84.75 67 PRO B CA 1
ATOM 2600 C C . PRO B 1 67 ? 27.719 19.188 14.625 1 84.75 67 PRO B C 1
ATOM 2602 O O . PRO B 1 67 ? 27.75 18.781 13.461 1 84.75 67 PRO B O 1
ATOM 2605 N N . ASP B 1 68 ? 28.5 20.141 15.031 1 77.75 68 ASP B N 1
ATOM 2606 C CA . ASP B 1 68 ? 29.469 20.844 14.188 1 77.75 68 ASP B CA 1
ATOM 2607 C C . ASP B 1 68 ? 30.547 19.906 13.688 1 77.75 68 ASP B C 1
ATOM 2609 O O . ASP B 1 68 ? 31.25 20.203 12.711 1 77.75 68 ASP B O 1
ATOM 2613 N N . THR B 1 69 ? 30.656 18.828 14.203 1 74.38 69 THR B N 1
ATOM 2614 C CA . THR B 1 69 ? 31.703 17.875 13.844 1 74.38 69 THR B CA 1
ATOM 2615 C C . THR B 1 69 ? 31.344 17.125 12.562 1 74.38 69 THR B C 1
ATOM 2617 O O . THR B 1 69 ? 32.219 16.5 11.945 1 74.38 69 THR B O 1
ATOM 2620 N N . HIS B 1 70 ? 30.141 17.344 12.156 1 72.5 70 HIS B N 1
ATOM 2621 C CA . HIS B 1 70 ? 29.75 16.562 10.992 1 72.5 70 HIS B CA 1
ATOM 2622 C C . HIS B 1 70 ? 30.25 17.203 9.703 1 72.5 70 HIS B C 1
ATOM 2624 O O . HIS B 1 70 ? 30.422 18.422 9.633 1 72.5 70 HIS B O 1
ATOM 2630 N N . ARG B 1 71 ? 30.547 16.469 8.711 1 75.38 71 ARG B N 1
ATOM 2631 C CA . ARG B 1 71 ? 31.016 16.953 7.414 1 75.38 71 ARG B CA 1
ATOM 2632 C C . ARG B 1 71 ? 30.109 16.453 6.289 1 75.38 71 ARG B C 1
ATOM 2634 O O . ARG B 1 71 ? 30.531 16.391 5.133 1 75.38 71 ARG B O 1
ATOM 2641 N N . ILE B 1 72 ? 28.922 16.094 6.668 1 79.88 72 ILE B N 1
ATOM 2642 C CA . ILE B 1 72 ? 28.062 15.5 5.656 1 79.88 72 ILE B CA 1
ATOM 2643 C C . ILE B 1 72 ? 27.406 16.594 4.812 1 79.88 72 ILE B C 1
ATOM 2645 O O . ILE B 1 72 ? 26.75 17.484 5.348 1 79.88 72 ILE B O 1
ATOM 2649 N N . PRO B 1 73 ? 27.719 16.547 3.51 1 84 73 PRO B N 1
ATOM 2650 C CA . PRO B 1 73 ? 26.969 17.438 2.639 1 84 73 PRO B CA 1
ATOM 2651 C C . PRO B 1 73 ? 25.469 17.188 2.682 1 84 73 PRO B C 1
ATOM 2653 O O . PRO B 1 73 ? 25.031 16.047 2.908 1 84 73 PRO B O 1
ATOM 2656 N N . ALA B 1 74 ? 24.672 18.297 2.475 1 80.31 74 ALA B N 1
ATOM 2657 C CA . ALA B 1 74 ? 23.234 18.234 2.635 1 80.31 74 ALA B CA 1
ATOM 2658 C C . ALA B 1 74 ? 22.625 17.125 1.78 1 80.31 74 ALA B C 1
ATOM 2660 O O . ALA B 1 74 ? 21.734 16.406 2.23 1 80.31 74 ALA B O 1
ATOM 2661 N N . ASP B 1 75 ? 23.109 16.984 0.564 1 85.5 75 ASP B N 1
ATOM 2662 C CA . ASP B 1 75 ? 22.5 16.062 -0.404 1 85.5 75 ASP B CA 1
ATOM 2663 C C . ASP B 1 75 ? 22.828 14.617 -0.069 1 85.5 75 ASP B C 1
ATOM 2665 O O . ASP B 1 75 ? 22.297 13.695 -0.698 1 85.5 75 ASP B O 1
ATOM 2669 N N . LYS B 1 76 ? 23.578 14.422 0.979 1 91.19 76 LYS B N 1
ATOM 2670 C CA . LYS B 1 76 ? 23.969 13.062 1.348 1 91.19 76 LYS B CA 1
ATOM 2671 C C . LYS B 1 76 ? 23.219 12.594 2.592 1 91.19 76 LYS B C 1
ATOM 2673 O O . LYS B 1 76 ? 23.266 11.414 2.943 1 91.19 76 LYS B O 1
ATOM 2678 N N . TRP B 1 77 ? 22.484 13.516 3.172 1 91.44 77 TRP B N 1
ATOM 2679 C CA . TRP B 1 77 ? 21.781 13.188 4.406 1 91.44 77 TRP B CA 1
ATOM 2680 C C . TRP B 1 77 ? 20.734 12.109 4.164 1 91.44 77 TRP B C 1
ATOM 2682 O O . TRP B 1 77 ? 20.625 11.156 4.941 1 91.44 77 TRP B O 1
ATOM 2692 N N . PRO B 1 78 ? 20 12.227 3.082 1 95.19 78 PRO B N 1
ATOM 2693 C CA . PRO B 1 78 ? 19 11.195 2.848 1 95.19 78 PRO B CA 1
ATOM 2694 C C . PRO B 1 78 ? 19.594 9.789 2.771 1 95.19 78 PRO B C 1
ATOM 2696 O O . PRO B 1 78 ? 19.094 8.859 3.41 1 95.19 78 PRO B O 1
ATOM 2699 N N . ALA B 1 79 ? 20.656 9.695 2.08 1 94.19 79 ALA B N 1
ATOM 2700 C CA . ALA B 1 79 ? 21.312 8.391 1.959 1 94.19 79 ALA B CA 1
ATOM 2701 C C . ALA B 1 79 ? 21.812 7.895 3.314 1 94.19 79 ALA B C 1
ATOM 2703 O O . ALA B 1 79 ? 21.625 6.727 3.664 1 94.19 79 ALA B O 1
ATOM 2704 N N . ALA B 1 80 ? 22.422 8.773 4.035 1 93.62 80 ALA B N 1
ATOM 2705 C CA . ALA B 1 80 ? 23 8.43 5.332 1 93.62 80 ALA B CA 1
ATOM 2706 C C . ALA B 1 80 ? 21.922 7.965 6.309 1 93.62 80 ALA B C 1
ATOM 2708 O O . ALA B 1 80 ? 22.125 6.996 7.047 1 93.62 80 ALA B O 1
ATOM 2709 N N . LEU B 1 81 ? 20.797 8.609 6.32 1 95.88 81 LEU B N 1
ATOM 2710 C CA . LEU B 1 81 ? 19.75 8.297 7.273 1 95.88 81 LEU B CA 1
ATOM 2711 C C . LEU B 1 81 ? 18.922 7.105 6.801 1 95.88 81 LEU B C 1
ATOM 2713 O O . LEU B 1 81 ? 18.516 6.266 7.609 1 95.88 81 LEU B O 1
ATOM 2717 N N . ASN B 1 82 ? 18.672 7.004 5.535 1 97.19 82 ASN B N 1
ATOM 2718 C CA . ASN B 1 82 ? 17.781 5.98 4.996 1 97.19 82 ASN B CA 1
ATOM 2719 C C . ASN B 1 82 ? 18.375 4.582 5.18 1 97.19 82 ASN B C 1
ATOM 2721 O O . ASN B 1 82 ? 17.641 3.594 5.184 1 97.19 82 ASN B O 1
ATOM 2725 N N . THR B 1 83 ? 19.641 4.461 5.332 1 95 83 THR B N 1
ATOM 2726 C CA . THR B 1 83 ? 20.25 3.168 5.625 1 95 83 THR B CA 1
ATOM 2727 C C . THR B 1 83 ? 19.906 2.721 7.043 1 95 83 THR B C 1
ATOM 2729 O O . THR B 1 83 ? 20.062 1.548 7.387 1 95 83 THR B O 1
ATOM 2732 N N . ARG B 1 84 ? 19.438 3.621 7.844 1 96.12 84 ARG B N 1
ATOM 2733 C CA . ARG B 1 84 ? 19.156 3.34 9.25 1 96.12 84 ARG B CA 1
ATOM 2734 C C . ARG B 1 84 ? 17.656 3.346 9.516 1 96.12 84 ARG B C 1
ATOM 2736 O O . ARG B 1 84 ? 17.219 3.199 10.656 1 96.12 84 ARG B O 1
ATOM 2743 N N . LEU B 1 85 ? 16.938 3.557 8.539 1 98 85 LEU B N 1
ATOM 2744 C CA . LEU B 1 85 ? 15.492 3.662 8.68 1 98 85 LEU B CA 1
ATOM 2745 C C . LEU B 1 85 ? 14.797 2.465 8.039 1 98 85 LEU B C 1
ATOM 2747 O O . LEU B 1 85 ? 15.281 1.914 7.051 1 98 85 LEU B O 1
ATOM 2751 N N . PRO B 1 86 ? 13.664 2.061 8.664 1 97.38 86 PRO B N 1
ATOM 2752 C CA . PRO B 1 86 ? 12.867 1.074 7.938 1 97.38 86 PRO B CA 1
ATOM 2753 C C . PRO B 1 86 ? 12.352 1.601 6.598 1 97.38 86 PRO B C 1
ATOM 2755 O O . PRO B 1 86 ? 12.305 2.814 6.387 1 97.38 86 PRO B O 1
ATOM 2758 N N . ARG B 1 87 ? 11.898 0.69 5.738 1 97.12 87 ARG B N 1
ATOM 2759 C CA . ARG B 1 87 ? 11.469 1.055 4.391 1 97.12 87 ARG B CA 1
ATOM 2760 C C . ARG B 1 87 ? 10.172 1.846 4.43 1 97.12 87 ARG B C 1
ATOM 2762 O O . ARG B 1 87 ? 9.797 2.484 3.441 1 97.12 87 ARG B O 1
ATOM 2769 N N . THR B 1 88 ? 9.508 1.836 5.547 1 98.12 88 THR B N 1
ATOM 2770 C CA . THR B 1 88 ? 8.227 2.527 5.684 1 98.12 88 THR B CA 1
ATOM 2771 C C . THR B 1 88 ? 8.445 3.992 6.055 1 98.12 88 THR B C 1
ATOM 2773 O O . THR B 1 88 ? 7.488 4.766 6.117 1 98.12 88 THR B O 1
ATOM 2776 N N . ILE B 1 89 ? 9.633 4.418 6.383 1 98.75 89 ILE B N 1
ATOM 2777 C CA . ILE B 1 89 ? 10.016 5.805 6.609 1 98.75 89 ILE B CA 1
ATOM 2778 C C . ILE B 1 89 ? 11.227 6.152 5.742 1 98.75 89 ILE B C 1
ATOM 2780 O O . ILE B 1 89 ? 12.234 5.441 5.762 1 98.75 89 ILE B O 1
ATOM 2784 N N . ARG B 1 90 ? 11.156 7.25 5 1 98.62 90 ARG B N 1
ATOM 2785 C CA . ARG B 1 90 ? 12.242 7.66 4.117 1 98.62 90 ARG B CA 1
ATOM 2786 C C . ARG B 1 90 ? 12.484 9.164 4.223 1 98.62 90 ARG B C 1
ATOM 2788 O O . ARG B 1 90 ? 11.539 9.953 4.262 1 98.62 90 ARG B O 1
ATOM 2795 N N . ILE B 1 91 ? 13.742 9.5 4.32 1 98.38 91 ILE B N 1
ATOM 2796 C CA . ILE B 1 91 ? 14.141 10.891 4.094 1 98.38 91 ILE B CA 1
ATOM 2797 C C . ILE B 1 91 ? 14.273 11.148 2.594 1 98.38 91 ILE B C 1
ATOM 2799 O O . ILE B 1 91 ? 15.008 10.438 1.9 1 98.38 91 ILE B O 1
ATOM 2803 N N . THR B 1 92 ? 13.602 12.148 2.123 1 98 92 THR B N 1
ATOM 2804 C CA . THR B 1 92 ? 13.594 12.367 0.682 1 98 92 THR B CA 1
ATOM 2805 C C . THR B 1 92 ? 14.414 13.602 0.318 1 98 92 THR B C 1
ATOM 2807 O O . THR B 1 92 ? 14.828 13.758 -0.832 1 98 92 THR B O 1
ATOM 2810 N N . HIS B 1 93 ? 14.594 14.523 1.248 1 97.19 93 HIS B N 1
ATOM 2811 C CA . HIS B 1 93 ? 15.328 15.758 0.995 1 97.19 93 HIS B CA 1
ATOM 2812 C C . HIS B 1 93 ? 15.93 16.312 2.279 1 97.19 93 HIS B C 1
ATOM 2814 O O . HIS B 1 93 ? 15.406 16.094 3.369 1 97.19 93 HIS B O 1
ATOM 2820 N N . ALA B 1 94 ? 17.047 16.969 2.152 1 96.38 94 ALA B N 1
ATOM 2821 C CA . ALA B 1 94 ? 17.672 17.688 3.252 1 96.38 94 ALA B CA 1
ATOM 2822 C C . ALA B 1 94 ? 18.344 18.969 2.758 1 96.38 94 ALA B C 1
ATOM 2824 O O . ALA B 1 94 ? 18.891 19 1.65 1 96.38 94 ALA B O 1
ATOM 2825 N N . GLU B 1 95 ? 18.312 19.938 3.564 1 94.81 95 GLU B N 1
ATOM 2826 C CA . GLU B 1 95 ? 19.016 21.188 3.232 1 94.81 95 GLU B CA 1
ATOM 2827 C C . GLU B 1 95 ? 19.391 21.953 4.492 1 94.81 95 GLU B C 1
ATOM 2829 O O . GLU B 1 95 ? 18.656 21.938 5.484 1 94.81 95 GLU B O 1
ATOM 2834 N N . TYR B 1 96 ? 20.516 22.609 4.438 1 93.5 96 TYR B N 1
ATOM 2835 C CA . TYR B 1 96 ? 20.906 23.5 5.523 1 93.5 96 TYR B CA 1
ATOM 2836 C C . TYR B 1 96 ? 20.062 24.766 5.512 1 93.5 96 TYR B C 1
ATOM 2838 O O . TYR B 1 96 ? 19.781 25.328 4.445 1 93.5 96 TYR B O 1
ATOM 2846 N N . VAL B 1 97 ? 19.672 25.25 6.68 1 94.06 97 VAL B N 1
ATOM 2847 C CA . VAL B 1 97 ? 18.812 26.406 6.793 1 94.06 97 VAL B CA 1
ATOM 2848 C C . VAL B 1 97 ? 19.344 27.344 7.887 1 94.06 97 VAL B C 1
ATOM 2850 O O . VAL B 1 97 ? 20.203 26.953 8.68 1 94.06 97 VAL B O 1
ATOM 2853 N N . PRO B 1 98 ? 18.922 28.609 7.902 1 93.62 98 PRO B N 1
ATOM 2854 C CA . PRO B 1 98 ? 19.344 29.531 8.953 1 93.62 98 PRO B CA 1
ATOM 2855 C C . PRO B 1 98 ? 19 29.031 10.352 1 93.62 98 PRO B C 1
ATOM 2857 O O . PRO B 1 98 ? 18 28.312 10.531 1 93.62 98 PRO B O 1
ATOM 2860 N N . PRO B 1 99 ? 19.781 29.406 11.344 1 92.81 99 PRO B N 1
ATOM 2861 C CA . PRO B 1 99 ? 19.547 28.938 12.719 1 92.81 99 PRO B CA 1
ATOM 2862 C C . PRO B 1 99 ? 18.172 29.312 13.25 1 92.81 99 PRO B C 1
ATOM 2864 O O . PRO B 1 99 ? 17.656 28.656 14.156 1 92.81 99 PRO B O 1
ATOM 2867 N N . GLY B 1 100 ? 17.594 30.328 12.711 1 94.19 100 GLY B N 1
ATOM 2868 C CA . GLY B 1 100 ? 16.297 30.781 13.172 1 94.19 100 GLY B CA 1
ATOM 2869 C C . GLY B 1 100 ? 15.141 30.016 12.562 1 94.19 100 GLY B C 1
ATOM 2870 O O . GLY B 1 100 ? 13.984 30.172 12.969 1 94.19 100 GLY B O 1
ATOM 2871 N N . PHE B 1 101 ? 15.477 29.156 11.625 1 95.88 101 PHE B N 1
ATOM 2872 C CA . PHE B 1 101 ? 14.445 28.344 10.984 1 95.88 101 PHE B CA 1
ATOM 2873 C C . PHE B 1 101 ? 13.812 27.375 11.984 1 95.88 101 PHE B C 1
ATOM 2875 O O . PHE B 1 101 ? 14.516 26.734 12.766 1 95.88 101 PHE B O 1
ATOM 2882 N N . HIS B 1 102 ? 12.477 27.281 11.984 1 97.62 102 HIS B N 1
ATOM 2883 C CA . HIS B 1 102 ? 11.727 26.297 12.742 1 97.62 102 HIS B CA 1
ATOM 2884 C C . HIS B 1 102 ? 10.672 25.609 11.875 1 97.62 102 HIS B C 1
ATOM 2886 O O . HIS B 1 102 ? 9.797 26.281 11.312 1 97.62 102 HIS B O 1
ATOM 2892 N N . ALA B 1 103 ? 10.727 24.312 11.812 1 97.88 103 ALA B N 1
ATOM 2893 C CA . ALA B 1 103 ? 9.891 23.547 10.891 1 97.88 103 ALA B CA 1
ATOM 2894 C C . ALA B 1 103 ? 8.414 23.906 11.062 1 97.88 103 ALA B C 1
ATOM 2896 O O . ALA B 1 103 ? 7.668 24 10.086 1 97.88 103 ALA B O 1
ATOM 2897 N N . ARG B 1 104 ? 7.973 24.078 12.273 1 96.12 104 ARG B N 1
ATOM 2898 C CA . ARG B 1 104 ? 6.566 24.328 12.562 1 96.12 104 ARG B CA 1
ATOM 2899 C C . ARG B 1 104 ? 6.219 25.797 12.359 1 96.12 104 ARG B C 1
ATOM 2901 O O . ARG B 1 104 ? 5.262 26.125 11.656 1 96.12 104 ARG B O 1
ATOM 2908 N N . PHE B 1 105 ? 7.086 26.688 12.875 1 95.44 105 PHE B N 1
ATOM 2909 C CA . PHE B 1 105 ? 6.715 28.094 12.992 1 95.44 105 PHE B CA 1
ATOM 2910 C C . PHE B 1 105 ? 7.059 28.859 11.711 1 95.44 105 PHE B C 1
ATOM 2912 O O . PHE B 1 105 ? 6.516 29.938 11.453 1 95.44 105 PHE B O 1
ATOM 2919 N N . SER B 1 106 ? 7.984 28.312 10.938 1 96.88 106 SER B N 1
ATOM 2920 C CA . SER B 1 106 ? 8.359 28.969 9.68 1 96.88 106 SER B CA 1
ATOM 2921 C C . SER B 1 106 ? 7.441 28.531 8.539 1 96.88 106 SER B C 1
ATOM 2923 O O . SER B 1 106 ? 7.512 29.094 7.441 1 96.88 106 SER B O 1
ATOM 2925 N N . ALA B 1 107 ? 6.605 27.531 8.812 1 97.25 107 ALA B N 1
ATOM 2926 C CA . ALA B 1 107 ? 5.707 27.031 7.773 1 97.25 107 ALA B CA 1
ATOM 2927 C C . ALA B 1 107 ? 4.617 28.062 7.457 1 97.25 107 ALA B C 1
ATOM 2929 O O . ALA B 1 107 ? 4.121 28.75 8.352 1 97.25 107 ALA B O 1
ATOM 2930 N N . THR B 1 108 ? 4.258 28.125 6.176 1 97 108 THR B N 1
ATOM 2931 C CA . THR B 1 108 ? 3.213 29.047 5.758 1 97 108 THR B CA 1
ATOM 2932 C C . THR B 1 108 ? 1.948 28.297 5.359 1 97 108 THR B C 1
ATOM 2934 O O . THR B 1 108 ? 0.898 28.906 5.145 1 97 108 THR B O 1
ATOM 2937 N N . GLY B 1 109 ? 2.061 27.047 5.25 1 97.75 109 GLY B N 1
ATOM 2938 C CA . GLY B 1 109 ? 0.896 26.25 4.883 1 97.75 109 GLY B CA 1
ATOM 2939 C C . GLY B 1 109 ? 1.184 24.766 4.801 1 97.75 109 GLY B C 1
ATOM 2940 O O . GLY B 1 109 ? 2.342 24.344 4.855 1 97.75 109 GLY B O 1
ATOM 2941 N N . LYS B 1 110 ? 0.141 24.031 4.734 1 98.38 110 LYS B N 1
ATOM 2942 C CA . LYS B 1 110 ? 0.204 22.578 4.559 1 98.38 110 LYS B CA 1
ATOM 2943 C C . LYS B 1 110 ? -0.87 22.094 3.586 1 98.38 110 LYS B C 1
ATOM 2945 O O . LYS B 1 110 ? -1.944 22.688 3.494 1 98.38 110 LYS B O 1
ATOM 2950 N N . THR B 1 111 ? -0.55 21.078 2.887 1 98.88 111 THR B N 1
ATOM 2951 C CA . THR B 1 111 ? -1.499 20.406 2.006 1 98.88 111 THR B CA 1
ATOM 2952 C C . THR B 1 111 ? -1.711 18.953 2.441 1 98.88 111 THR B C 1
ATOM 2954 O O . THR B 1 111 ? -0.748 18.203 2.613 1 98.88 111 THR B O 1
ATOM 2957 N N . TYR B 1 112 ? -2.959 18.625 2.66 1 98.88 112 TYR B N 1
ATOM 2958 C CA . TYR B 1 112 ? -3.359 17.25 2.988 1 98.88 112 TYR B CA 1
ATOM 2959 C C . TYR B 1 112 ? -4.234 16.672 1.892 1 98.88 112 TYR B C 1
ATOM 2961 O O . TYR B 1 112 ? -4.953 17.391 1.202 1 98.88 112 TYR B O 1
ATOM 2969 N N . ARG B 1 113 ? -4.145 15.375 1.756 1 98.88 113 ARG B N 1
ATOM 2970 C CA . ARG B 1 113 ? -5.035 14.641 0.859 1 98.88 113 ARG B CA 1
ATOM 2971 C C . ARG B 1 113 ? -5.656 13.445 1.563 1 98.88 113 ARG B C 1
ATOM 2973 O O . ARG B 1 113 ? -4.973 12.719 2.287 1 98.88 113 ARG B O 1
ATOM 2980 N N . TYR B 1 114 ? -6.953 13.297 1.402 1 98.88 114 TYR B N 1
ATOM 2981 C CA . TYR B 1 114 ? -7.688 12.164 1.963 1 98.88 114 TYR B CA 1
ATOM 2982 C C . TYR B 1 114 ? -8.258 11.281 0.858 1 98.88 114 TYR B C 1
ATOM 2984 O O . TYR B 1 114 ? -8.875 11.781 -0.085 1 98.88 114 TYR B O 1
ATOM 2992 N N . CYS B 1 115 ? -8.109 9.969 1.01 1 98.88 115 CYS B N 1
ATOM 2993 C CA . CYS B 1 115 ? -8.578 9.031 -0.003 1 98.88 115 CYS B CA 1
ATOM 2994 C C . CYS B 1 115 ? -9.781 8.25 0.502 1 98.88 115 CYS B C 1
ATOM 2996 O O . CYS B 1 115 ? -9.719 7.633 1.569 1 98.88 115 CYS B O 1
ATOM 2998 N N . ILE B 1 116 ? -10.875 8.281 -0.238 1 98.81 116 ILE B N 1
ATOM 2999 C CA . ILE B 1 116 ? -12.055 7.461 0.002 1 98.81 116 ILE B CA 1
ATOM 3000 C C . ILE B 1 116 ? -12.219 6.457 -1.135 1 98.81 116 ILE B C 1
ATOM 3002 O O . ILE B 1 116 ? -12.156 6.824 -2.311 1 98.81 116 ILE B O 1
ATOM 3006 N N . SER B 1 117 ? -12.406 5.211 -0.823 1 98.56 117 SER B N 1
ATOM 3007 C CA . SER B 1 117 ? -12.648 4.188 -1.837 1 98.56 117 SER B CA 1
ATOM 3008 C C . SER B 1 117 ? -14.133 3.832 -1.914 1 98.56 117 SER B C 1
ATOM 3010 O O . SER B 1 117 ? -14.742 3.48 -0.904 1 98.56 117 SER B O 1
ATOM 3012 N N . ARG B 1 118 ? -14.633 3.883 -3.143 1 98 118 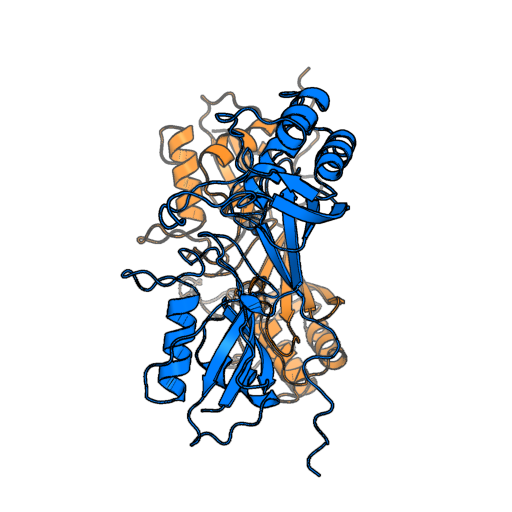ARG B N 1
ATOM 3013 C CA . ARG B 1 118 ? -16.031 3.52 -3.389 1 98 118 ARG B CA 1
ATOM 3014 C C . ARG B 1 118 ? -16.141 2.1 -3.936 1 98 118 ARG B C 1
ATOM 3016 O O . ARG B 1 118 ? -17.219 1.664 -4.34 1 98 118 ARG B O 1
ATOM 3023 N N . ALA B 1 119 ? -15.047 1.377 -3.994 1 97.31 119 ALA B N 1
ATOM 3024 C CA . ALA B 1 119 ? -15.055 0.019 -4.531 1 97.31 119 ALA B CA 1
ATOM 3025 C C . ALA B 1 119 ? -16.016 -0.874 -3.75 1 97.31 119 ALA B C 1
ATOM 3027 O O . ALA B 1 119 ? -16.078 -0.802 -2.52 1 97.31 119 ALA B O 1
ATOM 3028 N N . PRO B 1 120 ? -16.812 -1.689 -4.453 1 96.38 120 PRO B N 1
ATOM 3029 C CA . PRO B 1 120 ? -17.703 -2.598 -3.717 1 96.38 120 PRO B CA 1
ATOM 3030 C C . PRO B 1 120 ? -16.938 -3.486 -2.734 1 96.38 120 PRO B C 1
ATOM 3032 O O . PRO B 1 120 ? -17.422 -3.73 -1.622 1 96.38 120 PRO B O 1
ATOM 3035 N N . ILE B 1 121 ? -15.844 -3.986 -3.16 1 97.06 121 ILE B N 1
ATOM 3036 C CA . ILE B 1 121 ? -14.898 -4.715 -2.32 1 97.06 121 ILE B CA 1
ATOM 3037 C C . ILE B 1 121 ? -13.578 -3.959 -2.264 1 97.06 121 ILE B C 1
ATOM 3039 O O . ILE B 1 121 ? -12.992 -3.643 -3.303 1 97.06 121 ILE B O 1
ATOM 3043 N N . LEU B 1 122 ? -13.117 -3.654 -1.071 1 97.12 122 LEU B N 1
ATOM 3044 C CA . LEU B 1 122 ? -11.875 -2.906 -0.93 1 97.12 122 LEU B CA 1
ATOM 3045 C C . LEU B 1 122 ? -10.695 -3.711 -1.463 1 97.12 122 LEU B C 1
ATOM 3047 O O . LEU B 1 122 ? -10.516 -4.875 -1.098 1 97.12 122 LEU B O 1
ATOM 3051 N N . ASN B 1 123 ? -9.914 -3.098 -2.352 1 97.25 123 ASN B N 1
ATOM 3052 C CA . ASN B 1 123 ? -8.633 -3.701 -2.709 1 97.25 123 ASN B CA 1
ATOM 3053 C C . ASN B 1 123 ? -7.758 -3.932 -1.478 1 97.25 123 ASN B C 1
ATOM 3055 O O . ASN B 1 123 ? -7.543 -3.014 -0.686 1 97.25 123 ASN B O 1
ATOM 3059 N N . PRO B 1 124 ? -7.281 -5.125 -1.269 1 97.62 124 PRO B N 1
ATOM 3060 C CA . PRO B 1 124 ? -6.473 -5.379 -0.073 1 97.62 124 PRO B CA 1
ATOM 3061 C C . PRO B 1 124 ? -5.258 -4.457 0.021 1 97.62 124 PRO B C 1
ATOM 3063 O O . PRO B 1 124 ? -4.758 -4.199 1.119 1 97.62 124 PRO B O 1
ATOM 3066 N N . PHE B 1 125 ? -4.758 -3.945 -1.074 1 96.56 125 PHE B N 1
ATOM 3067 C CA . PHE B 1 125 ? -3.604 -3.057 -1.085 1 96.56 125 PHE B CA 1
ATOM 3068 C C . PHE B 1 125 ? -3.988 -1.661 -0.613 1 96.56 125 PHE B C 1
ATOM 3070 O O . PHE B 1 125 ? -3.119 -0.839 -0.313 1 96.56 125 PHE B O 1
ATOM 3077 N N . ASP B 1 126 ? -5.293 -1.397 -0.496 1 97 126 ASP B N 1
ATOM 3078 C CA . ASP B 1 126 ? -5.793 -0.115 -0.012 1 97 126 ASP B CA 1
ATOM 3079 C C . ASP B 1 126 ? -6.07 -0.165 1.489 1 97 126 ASP B C 1
ATOM 3081 O O . ASP B 1 126 ? -6.402 0.853 2.1 1 97 126 ASP B O 1
ATOM 3085 N N . ALA B 1 127 ? -5.93 -1.39 2.045 1 97.25 127 ALA B N 1
ATOM 3086 C CA . ALA B 1 127 ? -6.172 -1.517 3.48 1 97.25 127 ALA B CA 1
ATOM 3087 C C . ALA B 1 127 ? -5.273 -0.571 4.273 1 97.25 127 ALA B C 1
ATOM 3089 O O . ALA B 1 127 ? -4.047 -0.653 4.188 1 97.25 127 ALA B O 1
ATOM 3090 N N . GLY B 1 128 ? -5.938 0.392 5 1 97.25 128 GLY B N 1
ATOM 3091 C CA . GLY B 1 128 ? -5.188 1.36 5.785 1 97.25 128 GLY B CA 1
ATOM 3092 C C . GLY B 1 128 ? -4.734 2.561 4.973 1 97.25 128 GLY B C 1
ATOM 3093 O O . GLY B 1 128 ? -4.035 3.436 5.488 1 97.25 128 GLY B O 1
ATOM 3094 N N . LEU B 1 129 ? -5.086 2.578 3.68 1 97.94 129 LEU B N 1
ATOM 3095 C CA . LEU B 1 129 ? -4.645 3.664 2.811 1 97.94 129 LEU B CA 1
ATOM 3096 C C . LEU B 1 129 ? -5.836 4.414 2.227 1 97.94 129 LEU B C 1
ATOM 3098 O O . LEU B 1 129 ? -5.668 5.43 1.548 1 97.94 129 LEU B O 1
ATOM 3102 N N . ALA B 1 130 ? -7.031 3.914 2.512 1 98.44 130 ALA B N 1
ATOM 3103 C CA . ALA B 1 130 ? -8.266 4.527 2.031 1 98.44 130 ALA B CA 1
ATOM 3104 C C . ALA B 1 130 ? -9.422 4.25 2.986 1 98.44 130 ALA B C 1
ATOM 3106 O O . ALA B 1 130 ? -9.484 3.184 3.602 1 98.44 130 ALA B O 1
ATOM 3107 N N . TRP B 1 131 ? -10.289 5.23 3.102 1 98.5 131 TRP B N 1
ATOM 3108 C CA . TRP B 1 131 ? -11.555 5.039 3.797 1 98.5 131 TRP B CA 1
ATOM 3109 C C . TRP B 1 131 ? -12.562 4.32 2.908 1 98.5 131 TRP B C 1
ATOM 3111 O O . TRP B 1 131 ? -13.008 4.867 1.894 1 98.5 131 TRP B O 1
ATOM 3121 N N . HIS B 1 132 ? -12.93 3.072 3.234 1 98.06 132 HIS B N 1
ATOM 3122 C CA . HIS B 1 132 ? -13.812 2.246 2.414 1 98.06 132 HIS B CA 1
ATOM 3123 C C . HIS B 1 132 ? -15.273 2.631 2.617 1 98.06 132 HIS B C 1
ATOM 3125 O O . HIS B 1 132 ? -15.836 2.408 3.691 1 98.06 132 HIS B O 1
ATOM 3131 N N . ARG B 1 133 ? -15.859 3.24 1.582 1 97.69 133 ARG B N 1
ATOM 3132 C CA . ARG B 1 133 ? -17.25 3.68 1.601 1 97.69 133 ARG B CA 1
ATOM 3133 C C . ARG B 1 133 ? -17.984 3.217 0.349 1 97.69 133 ARG B C 1
ATOM 3135 O O . ARG B 1 133 ? -18.281 4.02 -0.541 1 97.69 133 ARG B O 1
ATOM 3142 N N . PRO B 1 134 ? -18.406 1.882 0.374 1 95.62 134 PRO B N 1
ATOM 3143 C CA . PRO B 1 134 ? -18.938 1.294 -0.855 1 95.62 134 PRO B CA 1
ATOM 3144 C C . PRO B 1 134 ? -20.391 1.685 -1.109 1 95.62 134 PRO B C 1
ATOM 3146 O O . PRO B 1 134 ? -20.891 1.541 -2.23 1 95.62 134 PRO B O 1
ATOM 3149 N N . LEU B 1 135 ? -21.094 2.152 -0.135 1 92.75 135 LEU B N 1
ATOM 3150 C CA . LEU B 1 135 ? -22.5 2.492 -0.309 1 92.75 135 LEU B CA 1
ATOM 3151 C C . LEU B 1 135 ? -22.656 3.775 -1.12 1 92.75 135 LEU B C 1
ATOM 3153 O O . LEU B 1 135 ? -21.688 4.516 -1.308 1 92.75 135 LEU B O 1
ATOM 3157 N N . ALA B 1 136 ? -23.75 4.02 -1.549 1 94.5 136 ALA B N 1
ATOM 3158 C CA . ALA B 1 136 ? -24.016 5.133 -2.459 1 94.5 136 ALA B CA 1
ATOM 3159 C C . ALA B 1 136 ? -23.922 6.469 -1.73 1 94.5 136 ALA B C 1
ATOM 3161 O O . ALA B 1 136 ? -24.469 6.629 -0.637 1 94.5 136 ALA B O 1
ATOM 3162 N N . TRP B 1 137 ? -23.203 7.418 -2.264 1 97.75 137 TRP B N 1
ATOM 3163 C CA . TRP B 1 137 ? -23.094 8.812 -1.86 1 97.75 137 TRP B CA 1
ATOM 3164 C C . TRP B 1 137 ? -22.688 9.695 -3.033 1 97.75 137 TRP B C 1
ATOM 3166 O O . TRP B 1 137 ? -22.188 9.195 -4.043 1 97.75 137 TRP B O 1
ATOM 3176 N N . SER B 1 138 ? -22.969 10.969 -3 1 98.19 138 SER B N 1
ATOM 3177 C CA . SER B 1 138 ? -22.812 11.859 -4.145 1 98.19 138 SER B CA 1
ATOM 3178 C C . SER B 1 138 ? -21.469 12.578 -4.109 1 98.19 138 SER B C 1
ATOM 3180 O O . SER B 1 138 ? -21.203 13.375 -3.203 1 98.19 138 SER B O 1
ATOM 3182 N N . VAL B 1 139 ? -20.688 12.352 -5.188 1 98.25 139 VAL B N 1
ATOM 3183 C CA . VAL B 1 139 ? -19.406 13.047 -5.309 1 98.25 139 VAL B CA 1
ATOM 3184 C C . VAL B 1 139 ? -19.656 14.547 -5.488 1 98.25 139 VAL B C 1
ATOM 3186 O O . VAL B 1 139 ? -18.891 15.375 -4.977 1 98.25 139 VAL B O 1
ATOM 3189 N N . ASP B 1 140 ? -20.734 14.875 -6.18 1 98.12 140 ASP B N 1
ATOM 3190 C CA . ASP B 1 140 ? -21.078 16.266 -6.395 1 98.12 140 ASP B CA 1
ATOM 3191 C C . ASP B 1 140 ? -21.375 16.984 -5.074 1 98.12 140 ASP B C 1
ATOM 3193 O O . ASP B 1 140 ? -20.891 18.078 -4.828 1 98.12 140 ASP B O 1
ATOM 3197 N N . ILE B 1 141 ? -22.156 16.344 -4.254 1 98.69 141 ILE B N 1
ATOM 3198 C CA . ILE B 1 141 ? -22.5 16.938 -2.959 1 98.69 141 ILE B CA 1
ATOM 3199 C C . ILE B 1 141 ? -21.234 17.016 -2.092 1 98.69 141 ILE B C 1
ATOM 3201 O O . ILE B 1 141 ? -21.047 17.984 -1.359 1 98.69 141 ILE B O 1
ATOM 3205 N N . LEU B 1 142 ? -20.422 15.984 -2.201 1 98.88 142 LEU B N 1
ATOM 3206 C CA . LEU B 1 142 ? -19.156 16.016 -1.474 1 98.88 142 LEU B CA 1
ATOM 3207 C C . LEU B 1 142 ? -18.344 17.25 -1.858 1 98.88 142 LEU B C 1
ATOM 3209 O O . LEU B 1 142 ? -17.797 17.938 -0.99 1 98.88 142 LEU B O 1
ATOM 3213 N N . GLU B 1 143 ? -18.25 17.469 -3.15 1 98.75 143 GLU B N 1
ATOM 3214 C CA . GLU B 1 143 ? -17.484 18.609 -3.643 1 98.75 143 GLU B CA 1
ATOM 3215 C C . GLU B 1 143 ? -18.047 19.922 -3.111 1 98.75 143 GLU B C 1
ATOM 3217 O O . GLU B 1 143 ? -17.297 20.797 -2.68 1 98.75 143 GLU B O 1
ATOM 3222 N N . GLN B 1 144 ? -19.297 20.062 -3.113 1 98.75 144 GLN B N 1
ATOM 3223 C CA . GLN B 1 144 ? -19.953 21.266 -2.572 1 98.75 144 GLN B CA 1
ATOM 3224 C C . GLN B 1 144 ? -19.656 21.422 -1.084 1 98.75 144 GLN B C 1
ATOM 3226 O O . GLN B 1 144 ? -19.328 22.516 -0.624 1 98.75 144 GLN B O 1
ATOM 3231 N N . ALA B 1 145 ? -19.766 20.328 -0.377 1 98.81 145 ALA B N 1
ATOM 3232 C CA . ALA B 1 145 ? -19.5 20.344 1.061 1 98.81 145 ALA B CA 1
ATOM 3233 C C . ALA B 1 145 ? -18.062 20.766 1.354 1 98.81 145 ALA B C 1
ATOM 3235 O O . ALA B 1 145 ? -17.828 21.609 2.215 1 98.81 145 ALA B O 1
ATOM 3236 N N . VAL B 1 146 ? -17.141 20.156 0.615 1 98.81 146 VAL B N 1
ATOM 3237 C CA . VAL B 1 146 ? -15.711 20.422 0.796 1 98.81 146 VAL B CA 1
ATOM 3238 C C . VAL B 1 146 ? -15.422 21.906 0.52 1 98.81 146 VAL B C 1
ATOM 3240 O O . VAL B 1 146 ? -14.641 22.531 1.234 1 98.81 146 VAL B O 1
ATOM 3243 N N . HIS B 1 147 ? -16.078 22.469 -0.431 1 98.5 147 HIS B N 1
ATOM 3244 C CA . HIS B 1 147 ? -15.875 23.859 -0.84 1 98.5 147 HIS B CA 1
ATOM 3245 C C . HIS B 1 147 ? -16.328 24.828 0.249 1 98.5 147 HIS B C 1
ATOM 3247 O O . HIS B 1 147 ? -15.797 25.938 0.358 1 98.5 147 HIS B O 1
ATOM 3253 N N . LEU B 1 148 ? -17.266 24.422 1.069 1 98.44 148 LEU B N 1
ATOM 3254 C CA . LEU B 1 148 ? -17.781 25.281 2.135 1 98.44 148 LEU B CA 1
ATOM 3255 C C . LEU B 1 148 ? -16.672 25.625 3.133 1 98.44 148 LEU B C 1
ATOM 3257 O O . LEU B 1 148 ? -16.75 26.656 3.818 1 98.44 148 LEU B O 1
ATOM 3261 N N . PHE B 1 149 ? -15.656 24.781 3.176 1 98.5 149 PHE B N 1
ATOM 3262 C CA . PHE B 1 149 ? -14.602 24.969 4.168 1 98.5 149 PHE B CA 1
ATOM 3263 C C . PHE B 1 149 ? -13.602 26.016 3.697 1 98.5 149 PHE B C 1
ATOM 3265 O O . PHE B 1 149 ? -12.781 26.5 4.484 1 98.5 149 PHE B O 1
ATOM 3272 N N . ARG B 1 150 ? -13.617 26.328 2.43 1 98.5 150 ARG B N 1
ATOM 3273 C CA . ARG B 1 150 ? -12.648 27.281 1.894 1 98.5 150 ARG B CA 1
ATOM 3274 C C . ARG B 1 150 ? -12.844 28.656 2.506 1 98.5 150 ARG B C 1
ATOM 3276 O O . ARG B 1 150 ? -13.984 29.125 2.666 1 98.5 150 ARG B O 1
ATOM 3283 N N . GLY B 1 151 ? -11.703 29.328 2.82 1 98.19 151 GLY B N 1
ATOM 3284 C CA . GLY B 1 151 ? -11.727 30.641 3.451 1 98.19 151 GLY B CA 1
ATOM 3285 C C . GLY B 1 151 ? -11.289 30.609 4.902 1 98.19 151 GLY B C 1
ATOM 3286 O O . GLY B 1 151 ? -10.695 29.625 5.359 1 98.19 151 GLY B O 1
ATOM 3287 N N . THR B 1 152 ? -11.422 31.766 5.531 1 97.69 152 THR B N 1
ATOM 3288 C CA . THR B 1 152 ? -11.062 31.906 6.941 1 97.69 152 THR B CA 1
ATOM 3289 C C . THR B 1 152 ? -12.289 31.703 7.828 1 97.69 152 THR B C 1
ATOM 3291 O O . THR B 1 152 ? -13.305 32.375 7.66 1 97.69 152 THR B O 1
ATOM 3294 N N . HIS B 1 153 ? -12.211 30.719 8.656 1 96.69 153 HIS B N 1
ATOM 3295 C CA . HIS B 1 153 ? -13.328 30.375 9.531 1 96.69 153 HIS B CA 1
ATOM 3296 C C . HIS B 1 153 ? -12.852 30.031 10.938 1 96.69 153 HIS B C 1
ATOM 3298 O O . HIS B 1 153 ? -11.648 29.875 11.164 1 96.69 153 HIS B O 1
ATOM 3304 N N . ASP B 1 154 ? -13.812 30.156 11.844 1 93.81 154 ASP B N 1
ATOM 3305 C CA . ASP B 1 154 ? -13.625 29.547 13.156 1 93.81 154 ASP B CA 1
ATOM 3306 C C . ASP B 1 154 ? -13.938 28.047 13.117 1 93.81 154 ASP B C 1
ATOM 3308 O O . ASP B 1 154 ? -15.094 27.656 12.953 1 93.81 154 ASP B O 1
ATOM 3312 N N . PHE B 1 155 ? -12.914 27.219 13.266 1 95 155 PHE B N 1
ATOM 3313 C CA . PHE B 1 155 ? -13.086 25.781 13.086 1 95 155 PHE B CA 1
ATOM 3314 C C . PHE B 1 155 ? -13.266 25.078 14.43 1 95 155 PHE B C 1
ATOM 3316 O O . PHE B 1 155 ? -12.852 23.938 14.602 1 95 155 PHE B O 1
ATOM 3323 N N . THR B 1 156 ? -13.836 25.766 15.383 1 91.19 156 THR B N 1
ATOM 3324 C CA . THR B 1 156 ? -14.078 25.188 16.703 1 91.19 156 THR B CA 1
ATOM 3325 C C . THR B 1 156 ? -14.852 23.875 16.594 1 91.19 156 THR B C 1
ATOM 3327 O O . THR B 1 156 ? -14.523 22.906 17.266 1 91.19 156 THR B O 1
ATOM 3330 N N . ALA B 1 157 ? -15.812 23.797 15.703 1 94.44 157 ALA B N 1
ATOM 3331 C CA . ALA B 1 157 ? -16.656 22.625 15.547 1 94.44 157 ALA B CA 1
ATOM 3332 C C . ALA B 1 157 ? -15.867 21.469 14.914 1 94.44 157 ALA B C 1
ATOM 3334 O O . ALA B 1 157 ? -16.312 20.328 14.938 1 94.44 157 ALA B O 1
ATOM 3335 N N . PHE B 1 158 ? -14.727 21.766 14.367 1 96.62 158 PHE B N 1
ATOM 3336 C CA . PHE B 1 158 ? -13.945 20.781 13.633 1 96.62 158 PHE B CA 1
ATOM 3337 C C . PHE B 1 158 ? -12.555 20.641 14.234 1 96.62 158 PHE B C 1
ATOM 3339 O O . PHE B 1 158 ? -11.57 20.453 13.508 1 96.62 158 PHE B O 1
ATOM 3346 N N . ALA B 1 159 ? -12.484 20.812 15.477 1 93.81 159 ALA B N 1
ATOM 3347 C CA . ALA B 1 159 ? -11.227 20.656 16.203 1 93.81 159 ALA B CA 1
ATOM 3348 C C . ALA B 1 159 ? -11.414 19.812 17.453 1 93.81 159 ALA B C 1
ATOM 3350 O O . ALA B 1 159 ? -12.422 19.938 18.156 1 93.81 159 ALA B O 1
ATOM 3351 N N . ALA B 1 160 ? -10.484 18.906 17.656 1 91.94 160 ALA B N 1
ATOM 3352 C CA . ALA B 1 160 ? -10.406 18.219 18.938 1 91.94 160 ALA B CA 1
ATOM 3353 C C . ALA B 1 160 ? -9.367 18.875 19.844 1 91.94 160 ALA B C 1
ATOM 3355 O O . ALA B 1 160 ? -8.578 19.703 19.406 1 91.94 160 ALA B O 1
ATOM 3356 N N . LEU B 1 161 ? -9.562 18.625 21.094 1 86.56 161 LEU B N 1
ATOM 3357 C CA . LEU B 1 161 ? -8.602 19.141 22.047 1 86.56 161 LEU B CA 1
ATOM 3358 C C . LEU B 1 161 ? -7.586 18.078 22.438 1 86.56 161 LEU B C 1
ATOM 3360 O O . LEU B 1 161 ? -7.957 16.922 22.688 1 86.56 161 LEU B O 1
ATOM 3364 N N . ARG B 1 162 ? -6.352 18.391 22.359 1 81.69 162 ARG B N 1
ATOM 3365 C CA . ARG B 1 162 ? -5.27 17.484 22.719 1 81.69 162 ARG B CA 1
ATOM 3366 C C . ARG B 1 162 ? -5.035 17.469 24.234 1 81.69 162 ARG B C 1
ATOM 3368 O O . ARG B 1 162 ? -4.465 16.531 24.766 1 81.69 162 ARG B O 1
ATOM 3375 N N . GLY B 1 163 ? -5.566 18.406 24.891 1 80.62 163 GLY B N 1
ATOM 3376 C CA . GLY B 1 163 ? -5.379 18.516 26.328 1 80.62 163 GLY B CA 1
ATOM 3377 C C . GLY B 1 163 ? -4.242 19.438 26.703 1 80.62 163 GLY B C 1
ATOM 3378 O O . GLY B 1 163 ? -4.078 19.781 27.875 1 80.62 163 GLY B O 1
ATOM 3379 N N . ASN B 1 164 ? -3.453 19.859 25.734 1 79.69 164 ASN B N 1
ATOM 3380 C CA . ASN B 1 164 ? -2.299 20.688 26.062 1 79.69 164 ASN B CA 1
ATOM 3381 C C . ASN B 1 164 ? -2.455 22.109 25.516 1 79.69 164 ASN B C 1
ATOM 3383 O O . ASN B 1 164 ? -1.475 22.844 25.406 1 79.69 164 ASN B O 1
ATOM 3387 N N . GLU B 1 165 ? -3.631 22.484 25.234 1 84.38 165 GLU B N 1
ATOM 3388 C CA . GLU B 1 165 ? -3.879 23.828 24.75 1 84.38 165 GLU B CA 1
ATOM 3389 C C . GLU B 1 165 ? -3.666 24.859 25.844 1 84.38 165 GLU B C 1
ATOM 3391 O O . GLU B 1 165 ? -3.836 24.562 27.031 1 84.38 165 GLU B O 1
ATOM 3396 N N . PRO B 1 166 ? -3.33 26.078 25.453 1 84 166 PRO B N 1
ATOM 3397 C CA . PRO B 1 166 ? -3.24 27.141 26.469 1 84 166 PRO B CA 1
ATOM 3398 C C . PRO B 1 166 ? -4.578 27.422 27.141 1 84 166 PRO B C 1
ATOM 3400 O O . PRO B 1 166 ? -5.633 27.297 26.516 1 84 166 PRO B O 1
ATOM 3403 N N . ARG B 1 167 ? -4.398 27.75 28.453 1 86.88 167 ARG B N 1
ATOM 3404 C CA . ARG B 1 167 ? -5.586 28.141 29.203 1 86.88 167 ARG B CA 1
ATOM 3405 C C . ARG B 1 167 ? -5.422 29.547 29.797 1 86.88 167 ARG B C 1
ATOM 3407 O O . ARG B 1 167 ? -4.457 29.812 30.516 1 86.88 167 ARG B O 1
ATOM 3414 N N . PRO B 1 168 ? -6.305 30.484 29.562 1 89.19 168 PRO B N 1
ATOM 3415 C CA . PRO B 1 168 ? -7.488 30.25 28.719 1 89.19 168 PRO B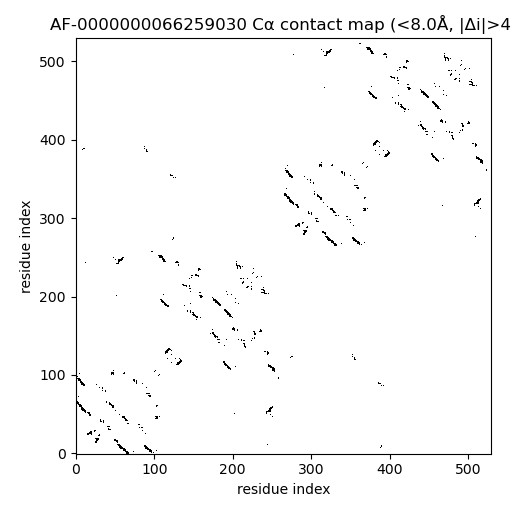 CA 1
ATOM 3416 C C . PRO B 1 168 ? -7.148 30.156 27.234 1 89.19 168 PRO B C 1
ATOM 3418 O O . PRO B 1 168 ? -6.094 30.641 26.812 1 89.19 168 PRO B O 1
ATOM 3421 N N . ILE B 1 169 ? -7.945 29.5 26.484 1 87 169 ILE B N 1
ATOM 3422 C CA . ILE B 1 169 ? -7.762 29.406 25.047 1 87 169 ILE B CA 1
ATOM 3423 C C . ILE B 1 169 ? -7.844 30.812 24.438 1 87 169 ILE B C 1
ATOM 3425 O O . ILE B 1 169 ? -8.828 31.531 24.641 1 87 169 ILE B O 1
ATOM 3429 N N . PRO B 1 170 ? -6.805 31.156 23.766 1 89.69 170 PRO B N 1
ATOM 3430 C CA . PRO B 1 170 ? -6.789 32.5 23.203 1 89.69 170 PRO B CA 1
ATOM 3431 C C . PRO B 1 170 ? -7.918 32.75 22.203 1 89.69 170 PRO B C 1
ATOM 3433 O O . PRO B 1 170 ? -8.414 31.797 21.594 1 89.69 170 PRO B O 1
ATOM 3436 N N . GLU B 1 171 ? -8.203 34.094 22.125 1 86.94 171 GLU B N 1
ATOM 3437 C CA . GLU B 1 171 ? -9.188 34.469 21.109 1 86.94 171 GLU B CA 1
ATOM 3438 C C . GLU B 1 171 ? -8.703 34.125 19.719 1 86.94 171 GLU B C 1
ATOM 3440 O O . GLU B 1 171 ? -7.535 34.312 19.375 1 86.94 171 GLU B O 1
ATOM 3445 N N . GLY B 1 172 ? -9.555 33.5 18.984 1 89.12 172 GLY B N 1
ATOM 3446 C CA . GLY B 1 172 ? -9.219 33.156 17.609 1 89.12 172 GLY B CA 1
ATOM 3447 C C . GLY B 1 172 ? -8.398 31.906 17.484 1 89.12 172 GLY B C 1
ATOM 3448 O O . GLY B 1 172 ? -7.867 31.609 16.406 1 89.12 172 GLY B O 1
ATOM 3449 N N . TYR B 1 173 ? -8.203 31.219 18.562 1 90 173 TYR B N 1
ATOM 3450 C CA . TYR B 1 173 ? -7.363 30.031 18.625 1 90 173 TYR B CA 1
ATOM 3451 C C . TYR B 1 173 ? -7.77 29.031 17.547 1 90 173 TYR B C 1
ATOM 3453 O O . TYR B 1 173 ? -6.914 28.359 16.953 1 90 173 TYR B O 1
ATOM 3461 N N . PHE B 1 174 ? -8.953 29.016 17.172 1 92.5 174 PHE B N 1
ATOM 3462 C CA .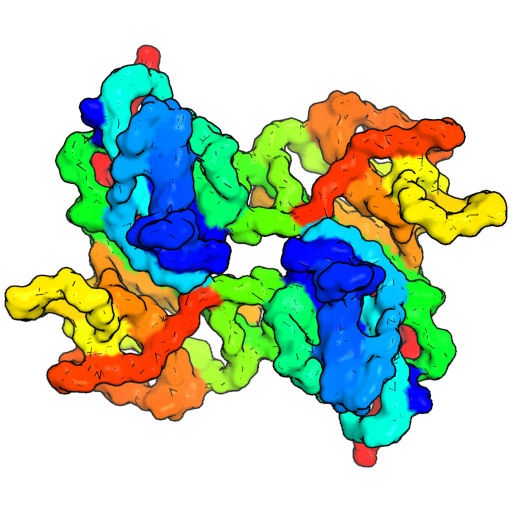 PHE B 1 174 ? -9.461 27.984 16.281 1 92.5 174 PHE B CA 1
ATOM 3463 C C . PHE B 1 174 ? -9.617 28.516 14.859 1 92.5 174 PHE B C 1
ATOM 3465 O O . PHE B 1 174 ? -10.133 27.828 13.977 1 92.5 174 PHE B O 1
ATOM 3472 N N . ARG B 1 175 ? -9.211 29.766 14.695 1 94.56 175 ARG B N 1
ATOM 3473 C CA . ARG B 1 175 ? -9.32 30.359 13.367 1 94.56 175 ARG B CA 1
ATOM 3474 C C . ARG B 1 175 ? -8.227 29.844 12.445 1 94.56 175 ARG B C 1
ATOM 3476 O O . ARG B 1 175 ? -7.059 29.766 12.836 1 94.56 175 ARG B O 1
ATOM 3483 N N . ARG B 1 176 ? -8.609 29.359 11.344 1 96.56 176 ARG B N 1
ATOM 3484 C CA . ARG B 1 176 ? -7.695 28.938 10.289 1 96.56 176 ARG B CA 1
ATOM 3485 C C . ARG B 1 176 ? -8.195 29.375 8.914 1 96.56 176 ARG B C 1
ATOM 3487 O O . ARG B 1 176 ? -9.367 29.734 8.766 1 96.56 176 ARG B O 1
ATOM 3494 N N . THR B 1 177 ? -7.266 29.406 7.969 1 98.31 177 THR B N 1
ATOM 3495 C CA . THR B 1 177 ? -7.617 29.688 6.586 1 98.31 177 THR B CA 1
ATOM 3496 C C . THR B 1 177 ? -7.34 28.484 5.691 1 98.31 177 THR B C 1
ATOM 3498 O O . THR B 1 177 ? -6.219 27.984 5.656 1 98.31 177 THR B O 1
ATOM 3501 N N . ILE B 1 178 ? -8.32 28 5.027 1 98.69 178 ILE B N 1
ATOM 3502 C CA . ILE B 1 178 ? -8.172 27.016 3.955 1 98.69 178 ILE B CA 1
ATOM 3503 C C . ILE B 1 178 ? -8.109 27.734 2.609 1 98.69 178 ILE B C 1
ATOM 3505 O O . ILE B 1 178 ? -9.078 28.375 2.189 1 98.69 178 ILE B O 1
ATOM 3509 N N . THR B 1 179 ? -7.035 27.609 1.941 1 98.56 179 THR B N 1
ATOM 3510 C CA . THR B 1 179 ? -6.797 28.391 0.733 1 98.56 179 THR B CA 1
ATOM 3511 C C . THR B 1 179 ? -7.23 27.609 -0.508 1 98.56 179 THR B C 1
ATOM 3513 O O . THR B 1 179 ? -7.59 28.203 -1.525 1 98.56 179 THR B O 1
ATOM 3516 N N . GLN B 1 180 ? -7.184 26.359 -0.438 1 98.5 180 GLN B N 1
ATOM 3517 C CA . GLN B 1 180 ? -7.562 25.531 -1.58 1 98.5 180 GLN B CA 1
ATOM 3518 C C . GLN B 1 180 ? -8.297 24.266 -1.13 1 98.5 180 GLN B C 1
ATOM 3520 O O . GLN B 1 180 ? -7.938 23.672 -0.114 1 98.5 180 GLN B O 1
ATOM 3525 N N . THR B 1 181 ? -9.312 23.969 -1.843 1 98.75 181 THR B N 1
ATOM 3526 C CA . THR B 1 181 ? -10.023 22.703 -1.724 1 98.75 181 THR B CA 1
ATOM 3527 C C . THR B 1 181 ? -10.211 22.047 -3.094 1 98.75 181 THR B C 1
ATOM 3529 O O . THR B 1 181 ? -10.445 22.75 -4.086 1 98.75 181 THR B O 1
ATOM 3532 N N . GLN B 1 182 ? -10.086 20.797 -3.115 1 98.75 182 GLN B N 1
ATOM 3533 C CA . GLN B 1 182 ? -10.273 20.078 -4.367 1 98.75 182 GLN B CA 1
ATOM 3534 C C . GLN B 1 182 ? -10.836 18.688 -4.117 1 98.75 182 GLN B C 1
ATOM 3536 O O . GLN B 1 182 ? -10.484 18.031 -3.137 1 98.75 182 GLN B O 1
ATOM 3541 N N . VAL B 1 183 ? -11.773 18.266 -4.977 1 98.81 183 VAL B N 1
ATOM 3542 C CA . VAL B 1 183 ? -12.25 16.891 -5.02 1 98.81 183 VAL B CA 1
ATOM 3543 C C . VAL B 1 183 ? -12 16.297 -6.406 1 98.81 183 VAL B C 1
ATOM 3545 O O . VAL B 1 183 ? -12.289 16.938 -7.418 1 98.81 183 VAL B O 1
ATOM 3548 N N . ALA B 1 184 ? -11.391 15.211 -6.438 1 98.56 184 ALA B N 1
ATOM 3549 C CA . ALA B 1 184 ? -11.117 14.516 -7.695 1 98.56 184 ALA B CA 1
ATOM 3550 C C . ALA B 1 184 ? -11.422 13.023 -7.578 1 98.56 184 ALA B C 1
ATOM 3552 O O . ALA B 1 184 ? -11.273 12.438 -6.5 1 98.56 184 ALA B O 1
ATOM 3553 N N . GLN B 1 185 ? -11.828 12.5 -8.664 1 97.69 185 GLN B N 1
ATOM 3554 C CA . GLN B 1 185 ? -12.094 11.062 -8.688 1 97.69 185 GLN B CA 1
ATOM 3555 C C . GLN B 1 185 ? -11.234 10.359 -9.727 1 97.69 185 GLN B C 1
ATOM 3557 O O . GLN B 1 185 ? -11.094 10.836 -10.859 1 97.69 185 GLN B O 1
ATOM 3562 N N . THR B 1 186 ? -10.594 9.328 -9.398 1 97.06 186 THR B N 1
ATOM 3563 C CA . THR B 1 186 ? -9.852 8.422 -10.273 1 97.06 186 THR B CA 1
ATOM 3564 C C . THR B 1 186 ? -10.297 6.98 -10.047 1 97.06 186 THR B C 1
ATOM 3566 O O . THR B 1 186 ? -9.953 6.371 -9.031 1 97.06 186 THR B O 1
ATOM 3569 N N . GLY B 1 187 ? -11.008 6.41 -11.016 1 96.12 187 GLY B N 1
ATOM 3570 C CA . GLY B 1 187 ? -11.578 5.094 -10.789 1 96.12 187 GLY B CA 1
ATOM 3571 C C . GLY B 1 187 ? -12.523 5.051 -9.602 1 96.12 187 GLY B C 1
ATOM 3572 O O . GLY B 1 187 ? -13.469 5.832 -9.531 1 96.12 187 GLY B O 1
ATOM 3573 N N . GLU B 1 188 ? -12.219 4.176 -8.641 1 97 188 GLU B N 1
ATOM 3574 C CA . GLU B 1 188 ? -13.07 3.996 -7.473 1 97 188 GLU B CA 1
ATOM 3575 C C . GLU B 1 188 ? -12.586 4.848 -6.301 1 97 188 GLU B C 1
ATOM 3577 O O . GLU B 1 188 ? -13.133 4.77 -5.199 1 97 188 GLU B O 1
ATOM 3582 N N . HIS B 1 189 ? -11.594 5.645 -6.566 1 98.44 189 HIS B N 1
ATOM 3583 C CA . HIS B 1 189 ? -11.031 6.457 -5.5 1 98.44 189 HIS B CA 1
ATOM 3584 C C . HIS B 1 189 ? -11.469 7.914 -5.625 1 98.44 189 HIS B C 1
ATOM 3586 O O . HIS B 1 189 ? -11.453 8.477 -6.723 1 98.44 189 HIS B O 1
ATOM 3592 N N . VAL B 1 190 ? -11.906 8.445 -4.562 1 98.75 190 VAL B N 1
ATOM 3593 C CA . VAL B 1 190 ? -12.203 9.867 -4.453 1 98.75 190 VAL B CA 1
ATOM 3594 C C . VAL B 1 190 ? -11.203 10.539 -3.521 1 98.75 190 VAL B C 1
ATOM 3596 O O . VAL B 1 190 ? -10.984 10.078 -2.398 1 98.75 190 VAL B O 1
ATOM 3599 N N . PHE B 1 191 ? -10.609 11.578 -4.008 1 98.88 191 PHE B N 1
ATOM 3600 C CA . PHE B 1 191 ? -9.594 12.297 -3.24 1 98.88 191 PHE B CA 1
ATOM 3601 C C . PHE B 1 191 ? -10.102 13.672 -2.838 1 98.88 191 PHE B C 1
ATOM 3603 O O . PHE B 1 191 ? -10.68 14.391 -3.658 1 98.88 191 PHE B O 1
ATOM 3610 N N . ILE B 1 192 ? -9.93 14.023 -1.615 1 98.88 192 ILE B N 1
ATOM 3611 C CA . ILE B 1 192 ? -10.18 15.359 -1.09 1 98.88 192 ILE B CA 1
ATOM 3612 C C . ILE B 1 192 ? -8.859 16.016 -0.715 1 98.88 192 ILE B C 1
ATOM 3614 O O . ILE B 1 192 ? -8.055 15.453 0.029 1 98.88 192 ILE B O 1
ATOM 3618 N N . THR B 1 193 ? -8.609 17.172 -1.235 1 98.88 193 THR B N 1
ATOM 3619 C CA . THR B 1 193 ? -7.387 17.891 -0.92 1 98.88 193 THR B CA 1
ATOM 3620 C C . THR B 1 193 ? -7.707 19.219 -0.226 1 98.88 193 THR B C 1
ATOM 3622 O O . THR B 1 193 ? -8.586 19.969 -0.669 1 98.88 193 THR B O 1
ATOM 3625 N N . PHE B 1 194 ? -7.082 19.484 0.866 1 98.88 194 PHE B N 1
ATOM 3626 C CA . PHE B 1 194 ? -7.129 20.75 1.58 1 98.88 194 PHE B CA 1
ATOM 3627 C C . PHE B 1 194 ? -5.742 21.391 1.646 1 98.88 194 PHE B C 1
ATOM 3629 O O . PHE B 1 194 ? -4.766 20.719 1.985 1 98.88 194 PHE B O 1
ATOM 3636 N N . THR B 1 195 ? -5.625 22.562 1.267 1 98.81 195 THR B N 1
ATOM 3637 C CA . THR B 1 195 ? -4.453 23.391 1.561 1 98.81 195 THR B CA 1
ATOM 3638 C C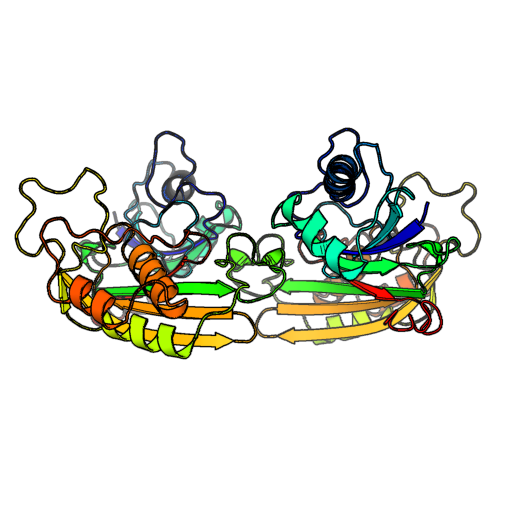 . THR B 1 195 ? -4.828 24.562 2.463 1 98.81 195 THR B C 1
ATOM 3640 O O . THR B 1 195 ? -5.836 25.234 2.23 1 98.81 195 THR B O 1
ATOM 3643 N N . GLY B 1 196 ? -4.078 24.75 3.457 1 98.38 196 GLY B N 1
ATOM 3644 C CA . GLY B 1 196 ? -4.359 25.844 4.383 1 98.38 196 GLY B CA 1
ATOM 3645 C C . GLY B 1 196 ? -3.137 26.281 5.164 1 98.38 196 GLY B C 1
ATOM 3646 O O . GLY B 1 196 ? -2.062 25.703 5.039 1 98.38 196 GLY B O 1
ATOM 3647 N N . THR B 1 197 ? -3.299 27.281 5.945 1 95.25 197 THR B N 1
ATOM 3648 C CA . THR B 1 197 ? -2.195 27.875 6.691 1 95.25 197 THR B CA 1
ATOM 3649 C C . THR B 1 197 ? -1.816 27 7.887 1 95.25 197 THR B C 1
ATOM 3651 O O . THR B 1 197 ? -0.717 27.125 8.43 1 95.25 197 THR B O 1
ATOM 3654 N N . GLY B 1 198 ? -2.674 26.203 8.289 1 94.94 198 GLY B N 1
ATOM 3655 C CA . GLY B 1 198 ? -2.514 25.266 9.391 1 94.94 198 GLY B CA 1
ATOM 3656 C C . GLY B 1 198 ? -3.777 24.484 9.703 1 94.94 198 GLY B C 1
ATOM 3657 O O . GLY B 1 198 ? -4.867 24.875 9.273 1 94.94 198 GLY B O 1
ATOM 3658 N N . PHE B 1 199 ? -3.578 23.453 10.359 1 97 199 PHE B N 1
ATOM 3659 C CA . PHE B 1 199 ? -4.723 22.625 10.719 1 97 199 PHE B CA 1
ATOM 3660 C C . PHE B 1 199 ? -4.695 22.266 12.195 1 97 199 PHE B C 1
ATOM 3662 O O . PHE B 1 199 ? -3.631 21.984 12.758 1 97 199 PHE B O 1
ATOM 3669 N N . LEU B 1 200 ? -5.832 22.297 12.797 1 95.31 200 LEU B N 1
ATOM 3670 C CA . LEU B 1 200 ? -5.996 21.906 14.195 1 95.31 200 LEU B CA 1
ATOM 3671 C C . LEU B 1 200 ? -5.988 20.391 14.352 1 95.31 200 LEU B C 1
ATOM 3673 O O . LEU B 1 200 ? -5.961 19.656 13.352 1 95.31 200 LEU B O 1
ATOM 3677 N N . TYR B 1 201 ? -5.949 19.984 15.664 1 95.88 201 TYR B N 1
ATOM 3678 C CA . TYR B 1 201 ? -5.961 18.562 15.969 1 95.88 201 TYR B CA 1
ATOM 3679 C C . TYR B 1 201 ? -7.211 17.891 15.406 1 95.88 201 TYR B C 1
ATOM 3681 O O . TYR B 1 201 ? -8.328 18.312 15.703 1 95.88 201 TYR B O 1
ATOM 3689 N N . LYS B 1 202 ? -7.051 16.875 14.516 1 97.31 202 LYS B N 1
ATOM 3690 C CA . LYS B 1 202 ? -8.078 16.047 13.883 1 97.31 202 LYS B CA 1
ATOM 3691 C C . LYS B 1 202 ? -8.898 16.859 12.891 1 97.31 202 LYS B C 1
ATOM 3693 O O . LYS B 1 202 ? -9.898 16.375 12.344 1 97.31 202 LYS B O 1
ATOM 3698 N N . MET B 1 203 ? -8.5 18.031 12.578 1 97.69 203 MET B N 1
ATOM 3699 C CA . MET B 1 203 ? -9.305 18.984 11.805 1 97.69 203 MET B CA 1
ATOM 3700 C C . MET B 1 203 ? -9.648 18.406 10.438 1 97.69 203 MET B C 1
ATOM 3702 O O . MET B 1 203 ? -10.82 18.359 10.055 1 97.69 203 MET B O 1
ATOM 3706 N N . VAL B 1 204 ? -8.664 17.906 9.648 1 98.62 204 VAL B N 1
ATOM 3707 C CA . VAL B 1 204 ? -8.898 17.406 8.297 1 98.62 204 VAL B CA 1
ATOM 3708 C C . VAL B 1 204 ? -9.852 16.203 8.344 1 98.62 204 VAL B C 1
ATOM 3710 O O . VAL B 1 204 ? -10.742 16.094 7.508 1 98.62 204 VAL B O 1
ATOM 3713 N N . ARG B 1 205 ? -9.695 15.367 9.344 1 98.75 205 ARG B N 1
ATOM 3714 C CA . ARG B 1 205 ? -10.516 14.172 9.477 1 98.75 205 ARG B CA 1
ATOM 3715 C C . ARG B 1 205 ? -11.953 14.531 9.844 1 98.75 205 ARG B C 1
ATOM 3717 O O . ARG B 1 205 ? -12.898 13.898 9.375 1 98.75 205 ARG B O 1
ATOM 3724 N N . LEU B 1 206 ? -12.07 15.539 10.672 1 98.31 206 LEU B N 1
ATOM 3725 C CA . LEU B 1 206 ? -13.406 16 11.055 1 98.31 206 LEU B CA 1
ATOM 3726 C C . LEU B 1 206 ? -14.102 16.688 9.883 1 98.31 206 LEU B C 1
ATOM 3728 O O . LEU B 1 206 ? -15.289 16.453 9.641 1 98.31 206 LEU B O 1
ATOM 3732 N N . MET B 1 207 ? -13.367 17.469 9.164 1 98.5 207 MET B N 1
ATOM 3733 C CA . MET B 1 207 ? -13.922 18.109 7.969 1 98.5 207 MET B CA 1
ATOM 3734 C C . MET B 1 207 ? -14.336 17.062 6.941 1 98.5 207 MET B C 1
ATOM 3736 O O . MET B 1 207 ? -15.453 17.109 6.418 1 98.5 207 MET B O 1
ATOM 3740 N N . THR B 1 208 ? -13.477 16.094 6.742 1 98.81 208 THR B N 1
ATOM 3741 C CA . THR B 1 208 ? -13.727 15.047 5.77 1 98.81 208 THR B CA 1
ATOM 3742 C C . THR B 1 208 ? -14.938 14.211 6.172 1 98.81 208 THR B C 1
ATOM 3744 O O . THR B 1 208 ? -15.805 13.922 5.34 1 98.81 208 THR B O 1
ATOM 3747 N N . GLY B 1 209 ? -14.961 13.875 7.449 1 98.56 209 GLY B N 1
ATOM 3748 C CA . GLY B 1 209 ? -16.094 13.117 7.941 1 98.56 209 GLY B CA 1
ATOM 3749 C C . GLY B 1 209 ? -17.422 13.836 7.738 1 98.56 209 GLY B C 1
ATOM 3750 O O . GLY B 1 209 ? -18.391 13.234 7.266 1 98.56 209 GLY B O 1
ATOM 3751 N N . ALA B 1 210 ? -17.5 15.094 8.062 1 98.31 210 ALA B N 1
ATOM 3752 C CA . ALA B 1 210 ? -18.719 15.883 7.93 1 98.31 210 ALA B CA 1
ATOM 3753 C C . ALA B 1 210 ? -19.125 16.031 6.465 1 98.31 210 ALA B C 1
ATOM 3755 O O . ALA B 1 210 ? -20.297 15.883 6.121 1 98.31 210 ALA B O 1
ATOM 3756 N N . ALA B 1 211 ? -18.172 16.297 5.652 1 98.75 211 ALA B N 1
ATOM 3757 C CA . ALA B 1 211 ? -18.438 16.438 4.223 1 98.75 211 ALA B CA 1
ATOM 3758 C C . ALA B 1 211 ? -19 15.141 3.65 1 98.75 211 ALA B C 1
ATOM 3760 O O . ALA B 1 211 ? -19.938 15.164 2.842 1 98.75 211 ALA B O 1
ATOM 3761 N N . HIS B 1 212 ? -18.406 14.047 4.047 1 98.62 212 HIS B N 1
ATOM 3762 C CA . HIS B 1 212 ? -18.891 12.758 3.57 1 98.62 212 HIS B CA 1
ATOM 3763 C C . HIS B 1 212 ? -20.328 12.5 4.027 1 98.62 212 HIS B C 1
ATOM 3765 O O . HIS B 1 212 ? -21.125 11.953 3.273 1 98.62 212 HIS B O 1
ATOM 3771 N N . GLU B 1 213 ? -20.672 12.844 5.273 1 97.94 213 GLU B N 1
ATOM 3772 C CA . GLU B 1 213 ? -22.031 12.648 5.77 1 97.94 213 GLU B CA 1
ATOM 3773 C C . GLU B 1 213 ? -23.031 13.5 5 1 97.94 213 GLU B C 1
ATOM 3775 O O . GLU B 1 213 ? -24.172 13.094 4.801 1 97.94 213 GLU B O 1
ATOM 3780 N N . ALA B 1 214 ? -22.578 14.68 4.613 1 98.31 214 ALA B N 1
ATOM 3781 C CA . ALA B 1 214 ? -23.422 15.477 3.715 1 98.31 214 ALA B CA 1
ATOM 3782 C C . ALA B 1 214 ? -23.641 14.75 2.387 1 98.31 214 ALA B C 1
ATOM 3784 O O . ALA B 1 214 ? -24.75 14.703 1.877 1 98.31 214 ALA B O 1
ATOM 3785 N N . ALA B 1 215 ? -22.609 14.219 1.844 1 98.62 215 ALA B N 1
ATOM 3786 C CA . ALA B 1 215 ? -22.672 13.5 0.575 1 98.62 215 ALA B CA 1
ATOM 3787 C C . ALA B 1 215 ? -23.594 12.289 0.674 1 98.62 215 ALA B C 1
ATOM 3789 O O . ALA B 1 215 ? -24.203 11.883 -0.318 1 98.62 215 ALA B O 1
ATOM 3790 N N . ARG B 1 216 ? -23.75 11.75 1.888 1 97.56 216 ARG B N 1
ATOM 3791 C CA . ARG B 1 216 ? -24.609 10.594 2.15 1 97.56 216 ARG B CA 1
ATOM 3792 C C . ARG B 1 216 ? -26.047 11.031 2.406 1 97.56 216 ARG B C 1
ATOM 3794 O O . ARG B 1 216 ? -26.938 10.203 2.477 1 97.56 216 ARG B O 1
ATOM 3801 N N . GLY B 1 217 ? -26.234 12.312 2.672 1 96.69 217 GLY B N 1
ATOM 3802 C CA . GLY B 1 217 ? -27.547 12.852 2.936 1 96.69 217 GLY B CA 1
ATOM 3803 C C . GLY B 1 217 ? -27.922 12.828 4.406 1 96.69 217 GLY B C 1
ATOM 3804 O O . GLY B 1 217 ? -29.094 13.023 4.762 1 96.69 217 GLY B O 1
ATOM 3805 N N . LYS B 1 218 ? -27.016 12.555 5.242 1 96.06 218 LYS B N 1
ATOM 3806 C CA . LYS B 1 218 ? -27.297 12.5 6.676 1 96.06 218 LYS B CA 1
ATOM 3807 C C . LYS B 1 218 ? -27.406 13.898 7.273 1 96.06 218 LYS B C 1
ATOM 3809 O O . LYS B 1 218 ? -28.109 14.109 8.258 1 96.06 218 LYS B O 1
ATOM 3814 N N . ILE B 1 219 ? -26.672 14.867 6.773 1 96.25 219 ILE B N 1
ATOM 3815 C CA . ILE B 1 219 ? -26.812 16.281 7.113 1 96.25 219 ILE B CA 1
ATOM 3816 C C . ILE B 1 219 ? -26.938 17.109 5.84 1 96.25 219 ILE B C 1
ATOM 3818 O O . ILE B 1 219 ? -26.453 16.703 4.777 1 96.25 219 ILE B O 1
ATOM 3822 N N . THR B 1 220 ? -27.594 18.234 5.934 1 97.5 220 THR B N 1
ATOM 3823 C CA . THR B 1 220 ? -27.734 19.094 4.762 1 97.5 220 THR B CA 1
ATOM 3824 C C . THR B 1 220 ? -26.516 20 4.609 1 97.5 220 THR B C 1
ATOM 3826 O O . THR B 1 220 ? -25.766 20.203 5.566 1 97.5 220 THR B O 1
ATOM 3829 N N . LEU B 1 221 ? -26.297 20.5 3.389 1 98.06 221 LEU B N 1
ATOM 3830 C CA . LEU B 1 221 ? -25.25 21.484 3.15 1 98.06 221 LEU B CA 1
ATOM 3831 C C . LEU B 1 221 ? -25.469 22.734 4.012 1 98.06 221 LEU B C 1
ATOM 3833 O O . LEU B 1 221 ? -24.5 23.359 4.461 1 98.06 221 LEU B O 1
ATOM 3837 N N . GLU B 1 222 ? -26.703 23.031 4.312 1 97 222 GLU B N 1
ATOM 3838 C CA . GLU B 1 222 ? -27.031 24.172 5.152 1 97 222 GLU B CA 1
ATOM 3839 C C . GLU B 1 222 ? -26.609 23.938 6.598 1 97 222 GLU B C 1
ATOM 3841 O O . GLU B 1 222 ? -26.094 24.859 7.25 1 97 222 GLU B O 1
ATOM 3846 N N . GLU B 1 223 ? -26.859 22.781 7.012 1 94.88 223 GLU B N 1
ATOM 3847 C CA . GLU B 1 223 ? -26.438 22.438 8.367 1 94.88 223 GLU B CA 1
ATOM 3848 C C . GLU B 1 223 ? -24.922 22.5 8.5 1 94.88 223 GLU B C 1
ATOM 3850 O O . GLU B 1 223 ? -24.406 23.016 9.492 1 94.88 223 GLU B O 1
ATOM 3855 N N . LEU B 1 224 ? -24.234 21.953 7.477 1 96.69 224 LEU B N 1
ATOM 3856 C CA . LEU B 1 224 ? -22.781 22 7.477 1 96.69 224 LEU B CA 1
ATOM 3857 C C . LEU B 1 224 ? -22.281 23.453 7.441 1 96.69 224 LEU B C 1
ATOM 3859 O O . LEU B 1 224 ? -21.391 23.812 8.195 1 96.69 224 LEU B O 1
ATOM 3863 N N . ALA B 1 225 ? -22.891 24.266 6.641 1 96.25 225 ALA B N 1
ATOM 3864 C CA . ALA B 1 225 ? -22.531 25.672 6.531 1 96.25 225 ALA B CA 1
ATOM 3865 C C . ALA B 1 225 ? -22.703 26.391 7.867 1 96.25 225 ALA B C 1
ATOM 3867 O O . ALA B 1 225 ? -21.906 27.25 8.234 1 96.25 225 ALA B O 1
ATOM 3868 N N . ARG B 1 226 ? -23.734 26.016 8.562 1 93.94 226 ARG B N 1
ATOM 3869 C CA . ARG B 1 226 ? -23.969 26.625 9.867 1 93.94 226 ARG B CA 1
ATOM 3870 C C . ARG B 1 226 ? -22.859 26.281 10.844 1 93.94 226 ARG B C 1
ATOM 3872 O O . ARG B 1 226 ? -22.391 27.156 11.578 1 93.94 226 ARG B O 1
ATOM 3879 N N . LEU B 1 227 ? -22.438 25.016 10.82 1 93 227 LEU B N 1
ATOM 3880 C CA . LEU B 1 227 ? -21.375 24.578 11.711 1 93 227 LEU B CA 1
ATOM 3881 C C . LEU B 1 227 ? -20.078 25.344 11.406 1 93 227 LEU B C 1
ATOM 3883 O O . LEU B 1 227 ? -19.281 25.578 12.312 1 93 227 LEU B O 1
ATOM 3887 N N . ILE B 1 228 ? -19.875 25.75 10.164 1 94.25 228 ILE B N 1
ATOM 3888 C CA . ILE B 1 228 ? -18.656 26.422 9.711 1 94.25 228 ILE B CA 1
ATOM 3889 C C . ILE B 1 228 ? -18.75 27.906 10.023 1 94.25 228 ILE B C 1
ATOM 3891 O O . ILE B 1 228 ? -17.797 28.484 10.562 1 94.25 228 ILE B O 1
ATOM 3895 N N . ASN B 1 229 ? -19.906 28.531 9.781 1 91.75 229 ASN B N 1
ATOM 3896 C CA . ASN B 1 229 ? -20.031 29.984 9.766 1 91.75 229 ASN B CA 1
ATOM 3897 C C . ASN B 1 229 ? -20.531 30.531 11.102 1 91.75 229 ASN B C 1
ATOM 3899 O O . ASN B 1 229 ? -20.25 31.672 11.453 1 91.75 229 ASN B O 1
ATOM 3903 N N . ALA B 1 230 ? -21.312 29.734 11.828 1 86.06 230 ALA B N 1
ATOM 3904 C CA . ALA B 1 230 ? -21.906 30.219 13.062 1 86.06 230 ALA B CA 1
ATOM 3905 C C . ALA B 1 230 ? -21.969 29.109 14.117 1 86.06 230 ALA B C 1
ATOM 3907 O O . ALA B 1 230 ? -23.047 28.797 14.625 1 86.06 230 ALA B O 1
ATOM 3908 N N . PRO B 1 231 ? -20.844 28.609 14.375 1 83.06 231 PRO B N 1
ATOM 3909 C CA . PRO B 1 231 ? -20.875 27.531 15.375 1 83.06 231 PRO B CA 1
ATOM 3910 C C . PRO B 1 231 ? -21.281 28.031 16.75 1 83.06 231 PRO B C 1
ATOM 3912 O O . PRO B 1 231 ? -20.891 29.141 17.156 1 83.06 231 PRO B O 1
ATOM 3915 N N . LEU B 1 232 ? -22.188 27.234 17.391 1 78.88 232 LEU B N 1
ATOM 3916 C CA . LEU B 1 232 ? -22.438 27.5 18.797 1 78.88 232 LEU B CA 1
ATOM 3917 C C . LEU B 1 232 ? -21.266 27.031 19.656 1 78.88 232 LEU B C 1
ATOM 3919 O O . LEU B 1 232 ? -20.469 26.188 19.234 1 78.88 232 LEU B O 1
ATOM 3923 N N . PRO B 1 233 ? -21.094 27.609 20.844 1 72.94 233 PRO B N 1
ATOM 3924 C CA . PRO B 1 233 ? -19.953 27.281 21.688 1 72.94 233 PRO B CA 1
ATOM 3925 C C . PRO B 1 233 ? -19.781 25.781 21.906 1 72.94 233 PRO B C 1
ATOM 3927 O O . PRO B 1 233 ? -18.656 25.281 21.953 1 72.94 233 PRO B O 1
ATOM 3930 N N . ASP B 1 234 ? -20.828 25.047 21.844 1 80.38 234 ASP B N 1
ATOM 3931 C CA . ASP B 1 234 ? -20.719 23.625 22.172 1 80.38 234 ASP B CA 1
ATOM 3932 C C . ASP B 1 234 ? -20.875 22.766 20.922 1 80.38 234 ASP B C 1
ATOM 3934 O O . ASP B 1 234 ? -20.984 21.531 21.031 1 80.38 234 ASP B O 1
ATOM 3938 N N . ASP B 1 235 ? -20.75 23.516 19.797 1 86.06 235 ASP B N 1
ATOM 3939 C CA . ASP B 1 235 ? -20.891 22.734 18.578 1 86.06 235 ASP B CA 1
ATOM 3940 C C . ASP B 1 235 ? -19.656 21.906 18.297 1 86.06 235 ASP B C 1
ATOM 3942 O O . ASP B 1 235 ? -18.531 22.406 18.375 1 86.06 235 ASP B O 1
ATOM 3946 N N . LYS B 1 236 ? -19.797 20.594 18.141 1 88.81 236 LYS B N 1
ATOM 3947 C CA . LYS B 1 236 ? -18.75 19.672 17.719 1 88.81 236 LYS B CA 1
ATOM 3948 C C . LYS B 1 236 ? -19.281 18.703 16.672 1 88.81 236 LYS B C 1
ATOM 3950 O O . LYS B 1 236 ? -20.344 18.109 16.844 1 88.81 236 LYS B O 1
ATOM 3955 N N . SER B 1 237 ? -18.516 18.766 15.562 1 89.44 237 SER B N 1
ATOM 3956 C CA . 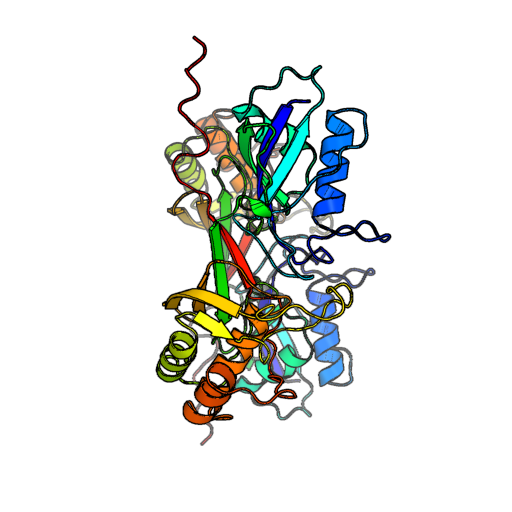SER B 1 237 ? -18.875 17.734 14.602 1 89.44 237 SER B CA 1
ATOM 3957 C C . SER B 1 237 ? -18.625 16.344 15.172 1 89.44 237 SER B C 1
ATOM 3959 O O . SER B 1 237 ? -17.531 16.062 15.664 1 89.44 237 SER B O 1
ATOM 3961 N N . PRO B 1 238 ? -19.625 15.523 15.141 1 88.5 238 PRO B N 1
ATOM 3962 C CA . PRO B 1 238 ? -19.438 14.164 15.641 1 88.5 238 PRO B CA 1
ATOM 3963 C C . PRO B 1 238 ? -18.844 13.219 14.594 1 88.5 238 PRO B C 1
ATOM 3965 O O . PRO B 1 238 ? -18.703 12.023 14.844 1 88.5 238 PRO B O 1
ATOM 3968 N N . PHE B 1 239 ? -18.516 13.719 13.398 1 93.81 239 PHE B N 1
ATOM 3969 C CA . PHE B 1 239 ? -18.078 12.875 12.289 1 93.81 239 PHE B CA 1
ATOM 3970 C C . PHE B 1 239 ? -16.578 13 12.078 1 93.81 239 PHE B C 1
ATOM 3972 O O . PHE B 1 239 ? -16.094 14.047 11.648 1 93.81 239 PHE B O 1
ATOM 3979 N N . CYS B 1 240 ? -15.859 12.008 12.422 1 97.31 240 CYS B N 1
ATOM 3980 C CA . CYS B 1 240 ? -14.414 12.008 12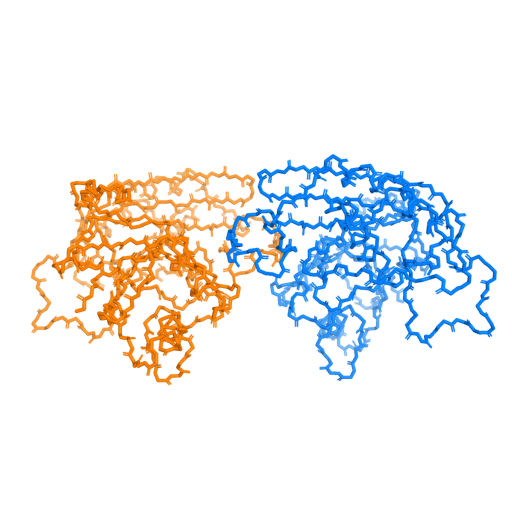.234 1 97.31 240 CYS B CA 1
ATOM 3981 C C . CYS B 1 240 ? -13.977 10.867 11.32 1 97.31 240 CYS B C 1
ATOM 3983 O O . CYS B 1 240 ? -14.141 9.695 11.664 1 97.31 240 CYS B O 1
ATOM 3985 N N . ALA B 1 241 ? -13.469 11.195 10.148 1 98.5 241 ALA B N 1
ATOM 3986 C CA . ALA B 1 241 ? -12.992 10.172 9.227 1 98.5 241 ALA B CA 1
ATOM 3987 C C . ALA B 1 241 ? -11.812 9.406 9.812 1 98.5 241 ALA B C 1
ATOM 3989 O O . ALA B 1 241 ? -11.031 9.961 10.586 1 98.5 241 ALA B O 1
ATOM 3990 N N . PRO B 1 242 ? -11.703 8.102 9.5 1 98 242 PRO B N 1
ATOM 3991 C CA . PRO B 1 242 ? -10.562 7.348 10.016 1 98 242 PRO B CA 1
ATOM 3992 C C . PRO B 1 242 ? -9.227 7.867 9.484 1 98 242 PRO B C 1
ATOM 3994 O O . PRO B 1 242 ? -9.195 8.57 8.469 1 98 242 PRO B O 1
ATOM 3997 N N . PRO B 1 243 ? -8.133 7.543 10.203 1 97.94 243 PRO B N 1
ATOM 3998 C CA . PRO B 1 243 ? -6.82 8.008 9.742 1 97.94 243 PRO B CA 1
ATOM 3999 C C . PRO B 1 243 ? -6.375 7.332 8.445 1 97.94 243 PRO B C 1
ATOM 4001 O O . PRO B 1 243 ? -5.473 7.828 7.77 1 97.94 243 PRO B O 1
ATOM 4004 N N . ASP B 1 244 ? -6.926 6.184 7.973 1 93.69 244 ASP B N 1
ATOM 4005 C CA . ASP B 1 244 ? -6.531 5.301 6.879 1 93.69 244 ASP B CA 1
ATOM 4006 C C . ASP B 1 244 ? -6.312 6.09 5.59 1 93.69 244 ASP B C 1
ATOM 4008 O O . ASP B 1 244 ? -5.379 5.809 4.836 1 93.69 244 ASP B O 1
ATOM 4012 N N . GLY B 1 245 ? -7.051 7.137 5.395 1 96.25 245 GLY B N 1
ATOM 4013 C CA . GLY B 1 245 ? -7.055 7.793 4.098 1 96.25 245 GLY B CA 1
ATOM 4014 C C . GLY B 1 245 ? -6.305 9.109 4.098 1 96.25 245 GLY B C 1
ATOM 4015 O O . GLY B 1 245 ? -6.227 9.789 3.066 1 96.25 245 GLY B O 1
ATOM 4016 N N . LEU B 1 246 ? -5.703 9.492 5.207 1 98.81 246 LEU B N 1
ATOM 4017 C CA . LEU B 1 246 ? -5.164 10.844 5.312 1 98.81 246 LEU B CA 1
ATOM 4018 C C . LEU B 1 246 ? -3.652 10.844 5.098 1 98.81 246 LEU B C 1
ATOM 4020 O O . LEU B 1 246 ? -2.934 10.062 5.723 1 98.81 246 LEU B O 1
ATOM 4024 N N . THR B 1 247 ? -3.148 11.664 4.18 1 98.88 247 THR B N 1
ATOM 4025 C CA . THR B 1 247 ? -1.728 11.812 3.889 1 98.88 247 THR B CA 1
ATOM 4026 C C . THR B 1 247 ? -1.326 13.289 3.896 1 98.88 247 THR B C 1
ATOM 4028 O O . THR B 1 247 ? -1.955 14.109 3.23 1 98.88 247 THR B O 1
ATOM 4031 N N . LEU B 1 248 ? -0.357 13.68 4.703 1 98.88 248 LEU B N 1
ATOM 4032 C CA . LEU B 1 248 ? 0.29 14.984 4.562 1 98.88 248 LEU B CA 1
ATOM 4033 C C . LEU B 1 248 ? 1.133 15.031 3.293 1 98.88 248 LEU B C 1
ATOM 4035 O O . LEU B 1 248 ? 2.16 14.359 3.197 1 98.88 248 LEU B O 1
ATOM 4039 N N . MET B 1 249 ? 0.756 15.883 2.416 1 98.69 249 MET B N 1
ATOM 4040 C CA . MET B 1 249 ? 1.377 15.891 1.095 1 98.69 249 MET B CA 1
ATOM 4041 C C . MET B 1 249 ? 2.592 16.812 1.066 1 98.69 249 MET B C 1
ATOM 4043 O O . MET B 1 249 ? 3.604 16.484 0.441 1 98.69 249 MET B O 1
ATOM 4047 N N . ARG B 1 250 ? 2.359 17.922 1.729 1 98.44 250 ARG B N 1
ATOM 4048 C CA . ARG B 1 250 ? 3.383 18.953 1.595 1 98.44 250 ARG B CA 1
ATOM 4049 C C . ARG B 1 250 ? 3.266 19.984 2.709 1 98.44 250 ARG B C 1
ATOM 4051 O O . ARG B 1 250 ? 2.162 20.312 3.152 1 98.44 250 ARG B O 1
ATOM 4058 N N . VAL B 1 251 ? 4.379 20.484 3.111 1 98.62 251 VAL B N 1
ATOM 4059 C CA . VAL B 1 251 ? 4.461 21.672 3.969 1 98.62 251 VAL B CA 1
ATOM 4060 C C . VAL B 1 251 ? 5.074 22.828 3.189 1 98.62 251 VAL B C 1
ATOM 4062 O O . VAL B 1 251 ? 6.078 22.656 2.494 1 98.62 251 VAL B O 1
ATOM 4065 N N . HIS B 1 252 ? 4.461 23.969 3.303 1 97.81 252 HIS B N 1
ATOM 4066 C CA . HIS B 1 252 ? 4.879 25.125 2.523 1 97.81 252 HIS B CA 1
ATOM 4067 C C . HIS B 1 252 ? 5.672 26.109 3.383 1 97.81 252 HIS B C 1
ATOM 4069 O O . HIS B 1 252 ? 5.316 26.359 4.539 1 97.81 252 HIS B O 1
ATOM 4075 N N . TYR B 1 253 ? 6.695 26.688 2.781 1 96.88 253 TYR B N 1
ATOM 4076 C CA . TYR B 1 253 ? 7.531 27.703 3.41 1 96.88 253 TYR B CA 1
ATOM 4077 C C . TYR B 1 253 ? 7.727 28.891 2.482 1 96.88 253 TYR B C 1
ATOM 4079 O O . TYR B 1 253 ? 7.539 28.781 1.269 1 96.88 253 TYR B O 1
ATOM 4087 N N . PRO B 1 254 ? 8 30.141 3.068 1 90.38 254 PRO B N 1
ATOM 4088 C CA . PRO B 1 254 ? 8.234 31.297 2.215 1 90.38 254 PRO B CA 1
ATOM 4089 C C . PRO B 1 254 ? 9.336 31.078 1.185 1 90.38 254 PRO B C 1
ATOM 4091 O O . PRO B 1 254 ? 10.273 30.312 1.44 1 90.38 254 PRO B O 1
ATOM 4094 N N . GLU B 1 255 ? 9.094 31.391 -0.164 1 74.75 255 GLU B N 1
ATOM 4095 C CA . GLU B 1 255 ? 10.062 31.25 -1.243 1 74.75 255 GLU B CA 1
ATOM 4096 C C . GLU B 1 255 ? 11.445 31.719 -0.81 1 74.75 255 GLU B C 1
ATOM 4098 O O . GLU B 1 255 ? 12.461 31.172 -1.229 1 74.75 255 GLU B O 1
ATOM 4103 N N . GLU B 1 256 ? 11.547 33.094 -0.29 1 58.19 256 GLU B N 1
ATOM 4104 C CA . GLU B 1 256 ? 12.836 33.719 0.011 1 58.19 256 GLU B CA 1
ATOM 4105 C C . GLU B 1 256 ? 13.672 32.812 0.923 1 58.19 256 GLU B C 1
ATOM 4107 O O . GLU B 1 256 ? 14.836 33.125 1.186 1 58.19 256 GLU B O 1
ATOM 4112 N N . THR B 1 257 ? 13 32 1.602 1 51.41 257 THR B N 1
ATOM 4113 C CA . THR B 1 257 ? 13.797 31.625 2.764 1 51.41 257 THR B CA 1
ATOM 4114 C C . THR B 1 257 ? 15.133 31.016 2.332 1 51.41 257 THR B C 1
ATOM 4116 O O . THR B 1 257 ? 16.141 31.188 3.016 1 51.41 257 THR B O 1
ATOM 4119 N N . PHE B 1 258 ? 15.266 29.688 1.795 1 47.91 258 PHE B N 1
ATOM 4120 C CA . PHE B 1 258 ? 16.641 29.188 1.797 1 47.91 258 PHE B CA 1
ATOM 4121 C C . PHE B 1 258 ? 17.391 29.672 0.557 1 47.91 258 PHE B C 1
ATOM 4123 O O . PHE B 1 258 ? 17.016 29.328 -0.567 1 47.91 258 PHE B O 1
ATOM 4130 N N . GLY B 1 259 ? 17.797 30.906 0.576 1 38.41 259 GLY B N 1
ATOM 4131 C CA . GLY B 1 259 ? 18.688 31.516 -0.395 1 38.41 259 GLY B CA 1
ATOM 4132 C C . GLY B 1 259 ? 19.625 30.516 -1.049 1 38.41 259 GLY B C 1
ATOM 4133 O O . GLY B 1 259 ? 19.812 29.391 -0.548 1 38.41 259 GLY B O 1
ATOM 4134 N N . ASP B 1 260 ? 20.141 30.922 -2.297 1 38.16 260 ASP B N 1
ATOM 4135 C CA . ASP B 1 260 ? 21.141 30.406 -3.227 1 38.16 260 ASP B CA 1
ATOM 4136 C C . ASP B 1 260 ? 22.359 29.859 -2.48 1 38.16 260 ASP B C 1
ATOM 4138 O O . ASP B 1 260 ? 23.25 30.609 -2.102 1 38.16 260 ASP B O 1
ATOM 4142 N N . LYS B 1 261 ? 22.359 29.047 -1.604 1 35.84 261 LYS B N 1
ATOM 4143 C CA . LYS B 1 261 ? 23.734 28.656 -1.37 1 35.84 261 LYS B CA 1
ATOM 4144 C C . LYS B 1 261 ? 24.469 28.406 -2.688 1 35.84 261 LYS B C 1
ATOM 4146 O O . LYS B 1 261 ? 23.922 27.734 -3.58 1 35.84 261 LYS B O 1
ATOM 4151 N N . LYS B 1 262 ? 25.516 29.109 -2.936 1 30.58 262 LYS B N 1
ATOM 4152 C CA . LYS B 1 262 ? 26.672 28.938 -3.814 1 30.58 262 LYS B CA 1
ATOM 4153 C C . LYS B 1 262 ? 27.109 27.469 -3.873 1 30.58 262 LYS B C 1
ATOM 4155 O O . LYS B 1 262 ? 27.172 26.797 -2.844 1 30.58 262 LYS B O 1
ATOM 4160 N N . LYS B 1 263 ? 27.109 26.844 -4.965 1 31.91 263 LYS B N 1
ATOM 4161 C CA . LYS B 1 263 ? 27.984 25.734 -5.328 1 31.91 263 LYS B CA 1
ATOM 4162 C C . LYS B 1 263 ? 29.375 25.906 -4.711 1 31.91 263 LYS B C 1
ATOM 4164 O O . LYS B 1 263 ? 30.094 26.859 -5.035 1 31.91 263 LYS B O 1
ATOM 4169 N N . ILE B 1 264 ? 29.531 25.672 -3.396 1 21.8 264 ILE B N 1
ATOM 4170 C CA . ILE B 1 264 ? 30.984 25.594 -3.209 1 21.8 264 ILE B CA 1
ATOM 4171 C C . ILE B 1 264 ? 31.594 24.719 -4.301 1 21.8 264 ILE B C 1
ATOM 4173 O O . ILE B 1 264 ? 31.234 23.547 -4.449 1 21.8 264 ILE B O 1
ATOM 4177 N N . ASN B 1 265 ? 32.062 25.312 -5.348 1 22.16 265 ASN B N 1
ATOM 4178 C CA . ASN B 1 265 ? 33.156 24.734 -6.137 1 22.16 265 ASN B CA 1
ATOM 4179 C C . ASN B 1 265 ? 34.219 24.125 -5.246 1 22.16 265 ASN B C 1
ATOM 4181 O O . ASN B 1 265 ? 34.656 24.734 -4.266 1 22.16 265 ASN B O 1
#

Foldseek 3Di:
DFKKKWWKWFQQAQAQKADDDPVQRHVQSQQQVLVCVVQVHGKHKAWLDIGGRLATAPTIMIMTDGDPPDDDDQACVQVSSVVSGPPRMGTDGMDTFDPPDGNNPQFQKFKKKFKAFLDCDDDPVLVSAHHYDVDDFALVLLQLLQCLQAAKWQLLQQADDPPPADPPHDVCNRIWHWHDWDWDDDVRMIMIMTMTRDAHHLRVQLSNQVSRCCRVVVDPSVVSSCCTHPNDPPRYRPGGHDSSGMYTYHIHGDPPGPDDPDPPD/DFKKKWWKWFQQAQAQKADDDPVQRHVQSQQQVLVCVVQVHGKHKAWLDIGGRLATAPTIMIMTDGDPPDDDDQACVQVSSVVSGPPRMGTDGMDTFDPPDGSNPQFQKFKKKFKAFLDPDDDPVLVSAHHYDVDDFALVLLQLLQCLQAAWWQLLQQADDPPPADPPHDVCNRIWHWHDWDWDDDVRMIMIMTMTRDAHHLRVQLSNQVSRCCRVVVDPSVVSSCCTHPNDPPRYRPGGHDSSGMYTYHIHGDPPGPDPDDPPD

Sequence (530 aa):
MTRIRFTAAYDGRPYLGWQSQPGGRTVQDVLERAFSGLFGTTCRIHGSGRTDAGVHALGQVFHADAPDTHRIPADKWPAALNTRLPRTIRITHAEYVPPGFHARFSATGKTYRYCISRAPILNPFDAGLAWHRPLAWSVDILEQAVHLFRGTHDFTAFAALRGNEPRPIPEGYFRRTITQTQVAQTGEHVFITFTGTGFLYKMVRLMTGAAHEAARGKITLEELARLINAPLPDDKSPFCAPPDGLTLMRVHYPEETFGDKKKINMTRIRFTAAYDGRPYLGWQSQPGGRTVQDVLERAFSGLFGTTCRIHGSGRTDAGVHALGQVFHADAPDTHRIPADKWPAALNTRLPRTIRITHAEYVPPGFHARFSATGKTYRYCISRAPILNPFDAGLAWHRPLAWSVDILEQAVHLFRGTHDFTAFAALRGNEPRPIPEGYFRRTITQTQVAQTGEHVFITFTGTGFLYKMVRLMTGAAHEAARGKITLEELARLINAPLPDDKSPFCAPPDGLTLMRVHYPEETFGDKKKIN

Solvent-accessible surface area (backbone atoms only — not comparable to full-atom values): 27680 Å² total; per-residue (Å²): 103,48,32,33,40,36,30,30,24,28,46,18,68,87,24,62,13,29,58,70,53,96,83,56,49,12,53,44,35,52,49,30,50,32,45,19,67,73,68,74,42,87,44,74,68,42,51,40,67,74,47,52,50,24,25,29,26,64,22,42,35,27,28,37,64,38,65,72,84,61,82,76,55,43,86,45,44,27,62,64,45,39,76,58,39,60,61,37,40,33,48,76,42,42,37,70,45,63,81,84,66,40,43,44,80,53,38,57,24,36,32,37,37,34,32,35,26,43,38,86,65,67,57,24,85,38,54,59,50,31,42,80,47,50,65,85,59,39,68,68,48,25,43,54,41,49,49,67,60,50,40,76,38,53,39,55,27,35,43,56,81,89,80,76,68,64,83,76,68,56,88,65,69,47,49,37,37,27,79,41,63,46,66,48,72,59,91,49,35,38,37,40,34,44,27,21,52,56,77,57,52,64,19,68,31,23,49,50,22,45,20,49,36,33,18,57,64,78,41,51,67,67,57,52,47,38,44,46,77,61,54,54,96,83,40,60,64,87,33,63,43,70,40,28,14,36,29,37,53,36,65,36,58,66,82,78,60,75,64,82,73,68,74,81,122,104,47,32,33,39,35,30,31,23,27,46,18,68,87,24,62,13,29,57,68,51,98,82,56,50,12,52,43,36,53,51,29,51,31,44,20,68,76,69,75,43,89,45,75,69,42,51,41,65,74,47,52,52,24,24,29,26,65,24,42,37,27,29,36,63,39,63,71,84,60,81,76,53,44,85,46,44,26,62,65,44,39,76,59,39,60,61,38,40,32,48,77,41,43,38,74,44,63,79,82,67,39,44,43,79,52,38,58,23,36,31,37,37,34,31,34,26,43,39,86,67,68,55,24,84,38,54,60,52,31,42,80,48,50,66,85,59,38,68,68,48,26,42,53,40,50,50,67,59,48,40,76,38,54,39,55,26,36,43,56,82,88,81,77,68,64,83,74,70,56,89,66,68,46,50,40,37,27,79,41,61,48,67,48,74,59,89,51,34,37,37,40,35,44,25,20,52,56,77,56,52,62,18,69,32,23,49,49,22,45,21,48,37,33,18,57,62,77,42,52,67,65,58,52,48,38,44,46,74,61,53,54,94,81,41,61,62,88,33,62,40,71,40,27,14,35,29,37,52,34,64,36,57,66,83,77,61,72,63,82,73,71,78,79,121

InterPro domains:
  IPR001406 Pseudouridine synthase I, TruA [MF_00171] (2-253)
  IPR001406 Pseudouridine synthase I, TruA [PIRSF001430] (1-260)
  IPR001406 Pseudouridine synthase I, TruA [PTHR11142] (4-255)
  IPR001406 Pseudouridine synthase I, TruA [TIGR00071] (4-231)
  IPR001406 Pseudouridine synthase I, TruA [cd02570] (9-253)
  IPR020094 Pseudouridine synthase TruA/RsuA/RluB/E/F, N-terminal [G3DSA:3.30.70.580] (1-107)
  IPR020095 Pseudouridine synthase I, TruA, C-terminal [G3DSA:3.30.70.660] (109-252)
  IPR020097 Pseudouridine synthase I, TruA, alpha/beta domain [PF01416] (9-105)
  IPR020097 Pseudouridine synthase I, TruA, alpha/beta domain [PF01416] (145-254)
  IPR020103 Pseudouridine synthase, catalytic domain superfamily [SSF55120] (1-257)

Radius of gyration: 26.94 Å; Cα contacts (8 Å, |Δi|>4): 1162; chains: 2; bounding box: 70×75×54 Å